Protein 3A1K (pdb70)

Nearest PDB structures (foldseek):
  3a1k-assembly1_A  TM=1.002E+00  e=0.000E+00  Rhodococcus sp. N-771
  3a1i-assembly1_A-2  TM=1.002E+00  e=0.000E+00  Rhodococcus sp. N-771
  2df4-assembly1_A  TM=9.055E-01  e=4.427E-40  Staphylococcus aureus
  2gi3-assembly1_A-2  TM=8.812E-01  e=6.168E-39  Thermotoga maritima
  4wj3-assembly2_D  TM=9.066E-01  e=7.837E-39  Pseudomonas aeruginosa PAO1

CATH classification: 1.10.20.60 (+1 more: 3.90.1300.10)

Foldseek 3Di:
DDDADDLVVVCVVCVVVPHHADPVRSVPVRVVRVVVCVVVVVVVVCCVVPPDFDADAFDKAADDCVVCVQVFARIWGWAWAPAEAPQAPFEEEEELQFADANDFGQQLALLQGPDHAHDGFLLRNLCSPRRYIYTHYTAFAHNFLFQWQARRPSGGGAQLLGRQFTLTHRNSSQLRCQLQVVGAKYKFKCQLCRQQSNCQQNFAKGKFAFWQFFACGRGQAQFLLQITMAMTGRALQVRLVSQQRRTDDDPFRLRHDPPHDADRQHPCLQPQCAAAEEEEEPVQDDDPPFDNVLQVLLVVLQVCCVVRHYHYDYDYQPLLQVLLVLLVLSSQLRRLQCVPVCVRHRDDGGGDDRVVSSVSSNVSCVVCVVSGDLSVVVSNVVNVCCVPVVVVVSNVVSVVCLVVSLVSVVVVCVVGAKYKHWSWRYHTDGDDDPVDDSVRRNCNGPVTSSNRRSCSNSRWMKMWHFSADDPSTTTTMMITGDRSVVSVSSSSRNSSCVSSDNYDRSVD

Sequence (508 aa):
ATIRPDDKAIDAAARHYGITLDKTARLEWPALIDGALGSYDVVDQLYADEATPPTTSREHAVPSASENPLSAWYVTTSIPPTSDGVLTGRRVAIKDNVTVAGVPMMNGSRTVEGFTPSRDATVVTRLLAAGATVAGKAVCEDLCFSGSSFTPASGPVRNPWDRQREAGGSSGGSAALVANGDVDFAIGGDQGGSIRIPAAFCGVVGHKPTFGLVPYTGAFPIERTIDHLGPITRTVHDAALMLSVIAGRDGNDPRQADSVEAGDYLSTLDSDVDGLRIGIVREGFGHAVSQPEVDDAVRAAAHSLTEIGCTVEEVNIPWHLHAFHIWNVIATDGGAYQMLDGNGYGMNAEGLYDPELMAHFASRRIQHADALSETVKLVALTGHHGITTLGGASYGKARNLVPLARAAYDTALRQFDVLVMPTLPYVASELPAKDVDRATFITKALGMIANTAPFDVTGHPSLSVPAGLVNGLPVGMMITGRHFDDATVLRVGRAFEKLRGAFPTPAE

Solvent-accessible surface area: 20243 Å² total; per-residue (Å²): 128,32,157,72,55,95,98,176,45,16,21,55,51,8,160,138,156,63,94,128,24,63,155,79,20,95,145,105,110,43,74,104,48,66,53,64,20,27,76,130,35,85,93,75,113,101,62,63,104,147,56,80,30,111,136,55,114,62,159,83,55,112,17,58,92,99,108,26,54,3,36,1,18,36,2,39,19,89,10,91,47,106,60,123,35,91,0,75,70,67,100,0,0,0,0,1,2,0,2,0,4,20,0,25,0,4,1,1,0,101,0,0,52,58,14,78,3,35,41,39,0,24,0,0,72,52,0,6,49,13,1,0,30,0,4,0,0,0,5,0,0,3,0,9,15,6,4,0,0,16,9,8,27,59,16,24,0,76,0,19,45,48,120,119,56,2,0,0,0,0,0,0,0,0,0,0,4,0,3,56,51,41,4,31,0,0,0,0,0,0,8,8,0,8,0,0,1,0,0,1,0,0,9,3,0,0,0,0,1,2,49,6,1,8,0,4,13,12,2,3,6,4,7,51,47,0,3,7,2,0,0,0,0,81,54,0,82,14,0,0,20,0,0,47,24,0,11,11,110,34,62,60,11,66,33,16,58,131,92,8,138,51,44,83,8,63,88,56,5,81,44,112,5,86,55,30,92,0,0,0,0,100,29,2,16,66,38,112,91,30,64,96,101,1,9,88,34,0,63,62,13,0,75,33,0,74,129,46,35,7,58,20,78,64,19,87,5,81,71,1,89,92,0,47,116,9,12,50,50,0,2,19,11,5,0,4,128,12,0,12,90,9,23,0,24,5,131,137,26,160,31,71,58,5,52,60,2,39,66,45,0,33,67,65,46,122,123,55,40,133,51,14,12,34,0,0,56,68,8,27,132,60,0,108,90,2,44,69,105,76,60,24,54,34,50,32,141,4,63,119,71,2,74,96,0,80,50,22,0,45,68,7,1,158,108,7,43,0,1,0,1,0,0,6,6,16,11,0,22,114,31,31,74,161,136,48,84,156,65,68,26,42,88,59,0,37,27,0,8,26,2,0,0,0,0,0,3,1,2,0,0,0,0,0,0,3,14,20,75,11,114,47,9,2,5,2,0,0,0,1,0,105,59,94,41,0,24,13,0,0,44,1,0,65,8,4,11,102,61,61,27,108,37,56,42,30,90,163

Radius of gyration: 22.86 Å; Cα contacts (8 Å, |Δi|>4): 1210; chains: 1; bounding box: 82×48×48 Å

Organism: NCBI:txid88735

Structure (mmCIF, N/CA/C/O backbone):
data_3A1K
#
_entry.id   3A1K
#
_cell.length_a   92.672
_cell.length_b   92.672
_cell.length_c   162.305
_cell.angle_alpha   90.00
_cell.angle_beta   90.00
_cell.angle_gamma   90.00
#
_symmetry.space_group_name_H-M   'P 41 21 2'
#
loop_
_entity.id
_entity.type
_entity.pdbx_description
1 polymer Amidase
2 water water
#
loop_
_atom_site.group_PDB
_atom_site.id
_atom_site.type_symbol
_atom_site.label_atom_id
_atom_site.label_alt_id
_atom_site.label_comp_id
_atom_site.label_asym_id
_atom_site.label_entity_id
_atom_site.label_seq_id
_atom_site.pdbx_PDB_ins_code
_atom_site.Cartn_x
_atom_site.Cartn_y
_atom_site.Cartn_z
_atom_site.occupancy
_atom_site.B_iso_or_equiv
_atom_site.auth_seq_id
_atom_site.auth_comp_id
_atom_site.auth_asym_id
_atom_site.auth_atom_id
_atom_site.pdbx_PDB_model_num
ATOM 1 N N . ALA A 1 2 ? 11.090 -12.721 -19.276 1.00 58.32 2 ALA A N 1
ATOM 2 C CA . ALA A 1 2 ? 11.445 -12.774 -17.827 1.00 57.89 2 ALA A CA 1
ATOM 3 C C . ALA A 1 2 ? 10.921 -11.536 -17.104 1.00 57.49 2 ALA A C 1
ATOM 4 O O . ALA A 1 2 ? 10.956 -10.426 -17.636 1.00 56.80 2 ALA A O 1
ATOM 6 N N . THR A 1 3 ? 10.437 -11.739 -15.884 1.00 55.78 3 THR A N 1
ATOM 7 C CA . THR A 1 3 ? 9.893 -10.656 -15.078 1.00 53.71 3 THR A CA 1
ATOM 8 C C . THR A 1 3 ? 10.928 -9.568 -14.818 1.00 52.41 3 THR A C 1
ATOM 9 O O . THR A 1 3 ? 12.083 -9.854 -14.519 1.00 51.24 3 THR A O 1
ATOM 13 N N . ILE A 1 4 ? 10.499 -8.319 -14.926 1.00 52.05 4 ILE A N 1
ATOM 14 C CA . ILE A 1 4 ? 11.372 -7.181 -14.684 1.00 53.64 4 ILE A CA 1
ATOM 15 C C . ILE A 1 4 ? 11.827 -7.172 -13.227 1.00 53.39 4 ILE A C 1
ATOM 16 O O . ILE A 1 4 ? 11.039 -7.438 -12.321 1.00 54.53 4 ILE A O 1
ATOM 21 N N . ARG A 1 5 ? 13.104 -6.883 -13.006 1.00 53.13 5 ARG A N 1
ATOM 22 C CA . ARG A 1 5 ? 13.651 -6.814 -11.654 1.00 53.49 5 ARG A CA 1
ATOM 23 C C . ARG A 1 5 ? 13.690 -5.352 -11.225 1.00 53.96 5 ARG A C 1
ATOM 24 O O . ARG A 1 5 ? 13.740 -4.453 -12.065 1.00 55.34 5 ARG A O 1
ATOM 32 N N . PRO A 1 6 ? 13.643 -5.090 -9.912 1.00 54.16 6 PRO A N 1
ATOM 33 C CA . PRO A 1 6 ? 13.685 -3.698 -9.459 1.00 55.33 6 PRO A CA 1
ATOM 34 C C . PRO A 1 6 ? 15.136 -3.213 -9.430 1.00 58.06 6 PRO A C 1
ATOM 35 O O . PRO A 1 6 ? 16.056 -4.013 -9.262 1.00 56.30 6 PRO A O 1
ATOM 39 N N . ASP A 1 7 ? 15.342 -1.910 -9.596 1.00 61.36 7 ASP A N 1
ATOM 40 C CA . ASP A 1 7 ? 16.695 -1.370 -9.554 1.00 64.74 7 ASP A CA 1
ATOM 41 C C . ASP A 1 7 ? 17.022 -1.007 -8.107 1.00 65.68 7 ASP A C 1
ATOM 42 O O . ASP A 1 7 ? 16.154 -1.076 -7.236 1.00 66.51 7 ASP A O 1
ATOM 47 N N . ASP A 1 8 ? 18.265 -0.621 -7.846 1.00 66.95 8 ASP A N 1
ATOM 48 C CA . ASP A 1 8 ? 18.684 -0.293 -6.486 1.00 68.02 8 ASP A CA 1
ATOM 49 C C . ASP A 1 8 ? 17.872 0.779 -5.759 1.00 66.92 8 ASP A C 1
ATOM 50 O O . ASP A 1 8 ? 17.668 0.675 -4.551 1.00 66.17 8 ASP A O 1
ATOM 55 N N . LYS A 1 9 ? 17.415 1.805 -6.471 1.00 66.12 9 LYS A N 1
ATOM 56 C CA . LYS A 1 9 ? 16.624 2.848 -5.823 1.00 65.98 9 LYS A CA 1
ATOM 57 C C . LYS A 1 9 ? 15.237 2.331 -5.461 1.00 64.53 9 LYS A C 1
ATOM 58 O O . LYS A 1 9 ? 14.660 2.733 -4.449 1.00 64.68 9 LYS A O 1
ATOM 64 N N . ALA A 1 10 ? 14.709 1.438 -6.292 1.00 62.30 10 ALA A N 1
ATOM 65 C CA . ALA A 1 10 ? 13.392 0.860 -6.054 1.00 60.00 10 ALA A CA 1
ATOM 66 C C . ALA A 1 10 ? 13.482 -0.006 -4.806 1.00 58.68 10 ALA A C 1
ATOM 67 O O . ALA A 1 10 ? 12.594 0.023 -3.956 1.00 58.83 10 ALA A O 1
ATOM 69 N N . ILE A 1 11 ? 14.562 -0.775 -4.700 1.00 57.03 11 ILE A N 1
ATOM 70 C CA . ILE A 1 11 ? 14.770 -1.632 -3.540 1.00 56.94 11 ILE A CA 1
ATOM 71 C C . ILE A 1 11 ? 14.848 -0.774 -2.282 1.00 57.75 11 ILE A C 1
ATOM 72 O O . ILE A 1 11 ? 14.217 -1.079 -1.267 1.00 57.76 11 ILE A O 1
ATOM 77 N N . ASP A 1 12 ? 15.625 0.303 -2.355 1.00 57.30 12 ASP A N 1
ATOM 78 C CA . ASP A 1 12 ? 15.780 1.205 -1.221 1.00 57.84 12 ASP A CA 1
ATOM 79 C C . ASP A 1 12 ? 14.444 1.837 -0.856 1.00 56.22 12 ASP A C 1
ATOM 80 O O . ASP A 1 12 ? 14.102 1.956 0.318 1.00 55.64 12 ASP A O 1
ATOM 85 N N . ALA A 1 13 ? 13.699 2.256 -1.873 1.00 54.99 13 ALA A N 1
ATOM 86 C CA . ALA A 1 13 ? 12.394 2.865 -1.657 1.00 53.96 13 ALA A CA 1
ATOM 87 C C . ALA A 1 13 ? 11.477 1.865 -0.951 1.00 52.25 13 ALA A C 1
ATOM 88 O O . ALA A 1 13 ? 10.773 2.220 -0.010 1.00 51.23 13 ALA A O 1
ATOM 90 N N . ALA A 1 14 ? 11.495 0.614 -1.400 1.00 51.00 14 ALA A N 1
ATOM 91 C CA . ALA A 1 14 ? 10.659 -0.413 -0.788 1.00 52.09 14 ALA A CA 1
ATOM 92 C C . ALA A 1 14 ? 10.995 -0.529 0.695 1.00 52.49 14 ALA A C 1
ATOM 93 O O . ALA A 1 14 ? 10.098 -0.595 1.539 1.00 52.22 14 ALA A O 1
ATOM 95 N N . ALA A 1 15 ? 12.288 -0.538 1.008 1.00 52.35 15 ALA A N 1
ATOM 96 C CA . ALA A 1 15 ? 12.735 -0.639 2.392 1.00 51.85 15 ALA A CA 1
ATOM 97 C C . ALA A 1 15 ? 12.225 0.530 3.232 1.00 53.05 15 ALA A C 1
ATOM 98 O O . ALA A 1 15 ? 11.790 0.342 4.370 1.00 53.19 15 ALA A O 1
ATOM 100 N N . ARG A 1 16 ? 12.274 1.736 2.674 1.00 54.00 16 ARG A N 1
ATOM 101 C CA . ARG A 1 16 ? 11.807 2.918 3.393 1.00 54.93 16 ARG A CA 1
ATOM 102 C C . ARG A 1 16 ? 10.320 2.795 3.701 1.00 53.55 16 ARG A C 1
ATOM 103 O O . ARG A 1 16 ? 9.864 3.161 4.783 1.00 53.29 16 ARG A O 1
ATOM 111 N N . HIS A 1 17 ? 9.567 2.294 2.728 1.00 53.42 17 HIS A N 1
ATOM 112 C CA . HIS A 1 17 ? 8.127 2.115 2.879 1.00 52.63 17 HIS A CA 1
ATOM 113 C C . HIS A 1 17 ? 7.827 1.302 4.136 1.00 52.03 17 HIS A C 1
ATOM 114 O O . HIS A 1 17 ? 6.894 1.613 4.870 1.00 49.41 17 HIS A O 1
ATOM 121 N N . TYR A 1 18 ? 8.637 0.276 4.385 1.00 52.13 18 TYR A N 1
ATOM 122 C CA . TYR A 1 18 ? 8.448 -0.593 5.545 1.00 54.29 18 TYR A CA 1
ATOM 123 C C . TYR A 1 18 ? 9.240 -0.174 6.776 1.00 56.47 18 TYR A C 1
ATOM 124 O O . TYR A 1 18 ? 9.198 -0.852 7.805 1.00 57.04 18 TYR A O 1
ATOM 133 N N . GLY A 1 19 ? 9.951 0.944 6.675 1.00 57.24 19 GLY A N 1
ATOM 134 C CA . GLY A 1 19 ? 10.738 1.412 7.801 1.00 58.35 19 GLY A CA 1
ATOM 135 C C . GLY A 1 19 ? 11.988 0.577 8.000 1.00 59.50 19 GLY A C 1
ATOM 136 O O . GLY A 1 19 ? 12.596 0.596 9.069 1.00 59.92 19 GLY A O 1
ATOM 137 N N . ILE A 1 20 ? 12.366 -0.166 6.965 1.00 60.36 20 ILE A N 1
ATOM 138 C CA . ILE A 1 20 ? 13.555 -1.008 7.010 1.00 61.90 20 ILE A CA 1
ATOM 139 C C . ILE A 1 20 ? 14.753 -0.203 6.512 1.00 63.82 20 ILE A C 1
ATOM 140 O O . ILE A 1 20 ? 14.712 0.376 5.429 1.00 65.33 20 ILE A O 1
ATOM 145 N N . THR A 1 21 ? 15.814 -0.157 7.310 1.00 65.92 21 THR A N 1
ATOM 146 C CA . THR A 1 21 ? 17.017 0.581 6.936 1.00 68.63 21 THR A CA 1
ATOM 147 C C . THR A 1 21 ? 18.051 -0.399 6.393 1.00 69.54 21 THR A C 1
ATOM 148 O O . THR A 1 21 ? 18.398 -1.376 7.057 1.00 69.28 21 THR A O 1
ATOM 152 N N . LEU A 1 22 ? 18.542 -0.134 5.186 1.00 69.81 22 LEU A N 1
ATOM 153 C CA . LEU A 1 22 ? 19.511 -1.017 4.554 1.00 71.29 22 LEU A CA 1
ATOM 154 C C . LEU A 1 22 ? 20.976 -0.658 4.777 1.00 73.00 22 LEU A C 1
ATOM 155 O O . LEU A 1 22 ? 21.400 0.475 4.551 1.00 72.59 22 LEU A O 1
ATOM 160 N N . ASP A 1 23 ? 21.739 -1.651 5.220 1.00 75.16 23 ASP A N 1
ATOM 161 C CA . ASP A 1 23 ? 23.166 -1.509 5.468 1.00 76.69 23 ASP A CA 1
ATOM 162 C C . ASP A 1 23 ? 23.843 -1.543 4.100 1.00 76.35 23 ASP A C 1
ATOM 163 O O . ASP A 1 23 ? 23.268 -2.051 3.135 1.00 75.55 23 ASP A O 1
ATOM 168 N N . LYS A 1 24 ? 25.051 -0.995 4.011 1.00 75.65 24 LYS A N 1
ATOM 169 C CA . LYS A 1 24 ? 25.790 -0.990 2.753 1.00 74.32 24 LYS A CA 1
ATOM 170 C C . LYS A 1 24 ? 25.975 -2.425 2.266 1.00 72.74 24 LYS A C 1
ATOM 171 O O . LYS A 1 24 ? 26.048 -2.682 1.065 1.00 72.81 24 LYS A O 1
ATOM 177 N N . THR A 1 25 ? 26.051 -3.359 3.208 1.00 70.79 25 THR A N 1
ATOM 178 C CA . THR A 1 25 ? 26.215 -4.765 2.865 1.00 69.78 25 THR A CA 1
ATOM 179 C C . THR A 1 25 ? 24.881 -5.335 2.374 1.00 68.43 25 THR A C 1
ATOM 180 O O . THR A 1 25 ? 24.843 -6.176 1.473 1.00 67.56 25 THR A O 1
ATOM 184 N N . ALA A 1 26 ? 23.790 -4.861 2.970 1.00 66.65 26 ALA A N 1
ATOM 185 C CA . ALA A 1 26 ? 22.453 -5.310 2.605 1.00 64.46 26 ALA A CA 1
ATOM 186 C C . ALA A 1 26 ? 22.090 -4.811 1.214 1.00 63.22 26 ALA A C 1
ATOM 187 O O . ALA A 1 26 ? 21.535 -5.558 0.406 1.00 61.36 26 ALA A O 1
ATOM 189 N N . ARG A 1 27 ? 22.405 -3.544 0.945 1.00 61.97 27 ARG A N 1
ATOM 190 C CA . ARG A 1 27 ? 22.119 -2.930 -0.349 1.00 61.47 27 ARG A CA 1
ATOM 191 C C . ARG A 1 27 ? 22.780 -3.720 -1.466 1.00 61.55 27 ARG A C 1
ATOM 192 O O . ARG A 1 27 ? 22.389 -3.625 -2.631 1.00 60.23 27 ARG A O 1
ATOM 200 N N . LEU A 1 28 ? 23.783 -4.505 -1.093 1.00 62.33 28 LEU A N 1
ATOM 201 C CA . LEU A 1 28 ? 24.531 -5.310 -2.043 1.00 62.41 28 LEU A CA 1
ATOM 202 C C . LEU A 1 28 ? 24.009 -6.738 -2.187 1.00 62.06 28 LEU A C 1
ATOM 203 O O . LEU A 1 28 ? 24.085 -7.317 -3.269 1.00 63.42 28 LEU A O 1
ATOM 208 N N . GLU A 1 29 ? 23.479 -7.307 -1.108 1.00 61.22 29 GLU A N 1
ATOM 209 C CA . GLU A 1 29 ? 22.978 -8.678 -1.154 1.00 61.52 29 GLU A CA 1
ATOM 210 C C . GLU A 1 29 ? 21.530 -8.820 -1.638 1.00 60.13 29 GLU A C 1
ATOM 211 O O . GLU A 1 29 ? 21.222 -9.737 -2.396 1.00 59.23 29 GLU A O 1
ATOM 217 N N . TRP A 1 30 ? 20.649 -7.919 -1.206 1.00 58.75 30 TRP A N 1
ATOM 218 C CA . TRP A 1 30 ? 19.241 -7.978 -1.596 1.00 57.17 30 TRP A CA 1
ATOM 219 C C . TRP A 1 30 ? 18.973 -8.148 -3.089 1.00 58.32 30 TRP A C 1
ATOM 220 O O . TRP A 1 30 ? 18.128 -8.955 -3.481 1.00 59.77 30 TRP A O 1
ATOM 231 N N . PRO A 1 31 ? 19.683 -7.396 -3.944 1.00 57.78 31 PRO A N 1
ATOM 232 C CA . PRO A 1 31 ? 19.460 -7.520 -5.387 1.00 56.90 31 PRO A CA 1
ATOM 233 C C . PRO A 1 31 ? 19.421 -8.962 -5.902 1.00 56.33 31 PRO A C 1
ATOM 234 O O . PRO A 1 31 ? 18.460 -9.364 -6.564 1.00 55.85 31 PRO A O 1
ATOM 238 N N . ALA A 1 32 ? 20.457 -9.738 -5.599 1.00 53.53 32 ALA A N 1
ATOM 239 C CA . ALA A 1 32 ? 20.518 -11.125 -6.051 1.00 53.08 32 ALA A CA 1
ATOM 240 C C . ALA A 1 32 ? 19.464 -11.999 -5.377 1.00 52.23 32 ALA A C 1
ATOM 241 O O . ALA A 1 32 ? 18.974 -12.956 -5.968 1.00 52.23 32 ALA A O 1
ATOM 243 N N . LEU A 1 33 ? 19.134 -11.676 -4.132 1.00 51.24 33 LEU A N 1
ATOM 244 C CA . LEU A 1 33 ? 18.139 -12.440 -3.387 1.00 51.63 33 LEU A CA 1
ATOM 245 C C . LEU A 1 33 ? 16.743 -12.219 -3.964 1.00 50.63 33 LEU A C 1
ATOM 246 O O . LEU A 1 33 ? 15.953 -13.156 -4.074 1.00 50.56 33 LEU A O 1
ATOM 251 N N . ILE A 1 34 ? 16.458 -10.976 -4.339 1.00 51.01 34 ILE A N 1
ATOM 252 C CA . ILE A 1 34 ? 15.178 -10.619 -4.924 1.00 50.43 34 ILE A CA 1
ATOM 253 C C . ILE A 1 34 ? 15.099 -11.209 -6.330 1.00 53.51 34 ILE A C 1
ATOM 254 O O . ILE A 1 34 ? 14.036 -11.659 -6.765 1.00 54.64 34 ILE A O 1
ATOM 259 N N . ASP A 1 35 ? 16.227 -11.218 -7.034 1.00 53.71 35 ASP A N 1
ATOM 260 C CA . ASP A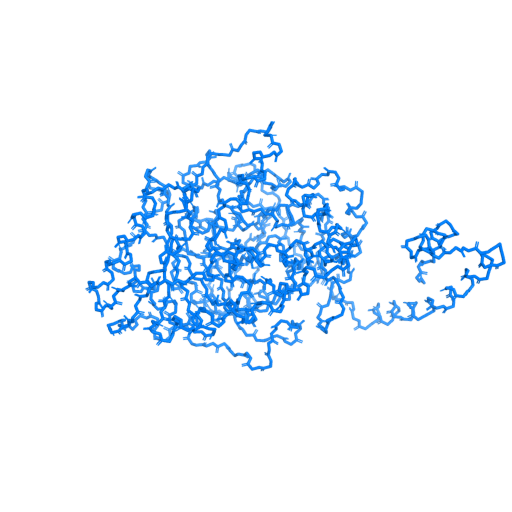 1 35 ? 16.262 -11.765 -8.383 1.00 55.08 35 ASP A CA 1
ATOM 261 C C . ASP A 1 35 ? 15.928 -13.253 -8.319 1.00 54.61 35 ASP A C 1
ATOM 262 O O . ASP A 1 35 ? 15.194 -13.775 -9.163 1.00 55.09 35 ASP A O 1
ATOM 267 N N . GLY A 1 36 ? 16.472 -13.932 -7.315 1.00 53.29 36 GLY A N 1
ATOM 268 C CA . GLY A 1 36 ? 16.197 -15.348 -7.156 1.00 52.09 36 GLY A CA 1
ATOM 269 C C . GLY A 1 36 ? 14.723 -15.570 -6.846 1.00 51.74 36 GLY A C 1
ATOM 270 O O . GLY A 1 36 ? 14.101 -16.494 -7.373 1.00 50.21 36 GLY A O 1
ATOM 271 N N . ALA A 1 37 ? 14.161 -14.712 -5.997 1.00 50.50 37 ALA A N 1
ATOM 272 C CA . ALA A 1 37 ? 12.751 -14.816 -5.619 1.00 50.77 37 ALA A CA 1
ATOM 273 C C . ALA A 1 37 ? 11.846 -14.623 -6.823 1.00 50.32 37 ALA A C 1
ATOM 274 O O . ALA A 1 37 ? 10.798 -15.258 -6.930 1.00 50.94 37 ALA A O 1
ATOM 276 N N . LEU A 1 38 ? 12.251 -13.746 -7.733 1.00 47.76 38 LEU A N 1
ATOM 277 C CA . LEU A 1 38 ? 11.452 -13.489 -8.918 1.00 46.84 38 LEU A CA 1
ATOM 278 C C . LEU A 1 38 ? 11.527 -14.633 -9.929 1.00 46.40 38 LEU A C 1
ATOM 279 O O . LEU A 1 38 ? 10.870 -14.597 -10.971 1.00 46.23 38 LEU A O 1
ATOM 284 N N . GLY A 1 39 ? 12.327 -15.650 -9.620 1.00 45.83 39 GLY A N 1
ATOM 285 C CA . GLY A 1 39 ? 12.411 -16.799 -10.506 1.00 43.67 39 GLY A CA 1
ATOM 286 C C . GLY A 1 39 ? 11.028 -17.438 -10.610 1.00 44.32 39 GLY A C 1
ATOM 287 O O . GLY A 1 39 ? 10.655 -17.971 -11.662 1.00 44.73 39 GLY A O 1
ATOM 288 N N . SER A 1 40 ? 10.263 -17.378 -9.516 1.00 42.15 40 SER A N 1
ATOM 289 C CA . SER A 1 40 ? 8.905 -17.935 -9.477 1.00 40.49 40 SER A CA 1
ATOM 290 C C . SER A 1 40 ? 7.938 -17.112 -10.318 1.00 38.66 40 SER A C 1
ATOM 291 O O . SER A 1 40 ? 7.006 -17.654 -10.910 1.00 38.69 40 SER A O 1
ATOM 294 N N . TYR A 1 41 ? 8.154 -15.799 -10.358 1.00 38.07 41 TYR A N 1
ATOM 295 C CA . TYR A 1 41 ? 7.315 -14.911 -11.152 1.00 37.47 41 TYR A CA 1
ATOM 296 C C . TYR A 1 41 ? 7.560 -15.192 -12.628 1.00 39.25 41 TYR A C 1
ATOM 297 O O . TYR A 1 41 ? 6.641 -15.117 -13.451 1.00 35.12 41 TYR A O 1
ATOM 306 N N . ASP A 1 42 ? 8.811 -15.501 -12.963 1.00 41.36 42 ASP A N 1
ATOM 307 C CA . ASP A 1 42 ? 9.159 -15.806 -14.344 1.00 43.28 42 ASP A CA 1
ATOM 308 C C . ASP A 1 42 ? 8.378 -17.037 -14.765 1.00 42.72 42 ASP A C 1
ATOM 309 O O . ASP A 1 42 ? 7.806 -17.072 -15.854 1.00 43.80 42 ASP A O 1
ATOM 314 N N . VAL A 1 43 ? 8.357 -18.052 -13.901 1.00 41.25 43 VAL A N 1
ATOM 315 C CA . VAL A 1 43 ? 7.637 -19.281 -14.220 1.00 40.41 43 VAL A CA 1
ATOM 316 C C . VAL A 1 43 ? 6.142 -18.990 -14.395 1.00 40.18 43 VAL A C 1
ATOM 317 O O . VAL A 1 43 ? 5.524 -19.436 -15.365 1.00 38.60 43 VAL A O 1
ATOM 321 N N . VAL A 1 44 ? 5.563 -18.229 -13.474 1.00 38.81 44 VAL A N 1
ATOM 322 C CA . VAL A 1 44 ? 4.143 -17.905 -13.581 1.00 40.79 44 VAL A CA 1
ATOM 323 C C . VAL A 1 44 ? 3.889 -17.167 -14.893 1.00 41.22 44 VAL A C 1
ATOM 324 O O . VAL A 1 44 ? 2.888 -17.414 -15.568 1.00 39.17 44 VAL A O 1
ATOM 328 N N . ASP A 1 45 ? 4.801 -16.269 -15.260 1.00 41.95 45 ASP A N 1
ATOM 329 C CA . ASP A 1 45 ? 4.673 -15.526 -16.516 1.00 44.11 45 ASP A CA 1
ATOM 330 C C . ASP A 1 45 ? 4.610 -16.484 -17.702 1.00 43.41 45 ASP A C 1
ATOM 331 O O . ASP A 1 45 ? 3.774 -16.329 -18.592 1.00 42.64 45 ASP A O 1
ATOM 336 N N . GLN A 1 46 ? 5.500 -17.472 -17.713 1.00 42.45 46 GLN A N 1
ATOM 337 C CA . GLN A 1 46 ? 5.541 -18.447 -18.798 1.00 44.18 46 GLN A CA 1
ATOM 338 C C . GLN A 1 46 ? 4.299 -19.341 -18.793 1.00 44.38 46 GLN A C 1
ATOM 339 O O . GLN A 1 46 ? 3.679 -19.563 -19.836 1.00 46.21 46 GLN A O 1
ATOM 345 N N . LEU A 1 47 ? 3.941 -19.860 -17.622 1.00 41.70 47 LEU A N 1
ATOM 346 C CA . LEU A 1 47 ? 2.764 -20.713 -17.505 1.00 42.01 47 LEU A CA 1
ATOM 347 C C . LEU A 1 47 ? 1.532 -19.967 -17.990 1.00 41.83 47 LEU A C 1
ATOM 348 O O . LEU A 1 47 ? 0.703 -20.519 -18.711 1.00 41.80 47 LEU A O 1
ATOM 353 N N . TYR A 1 48 ? 1.420 -18.705 -17.589 1.00 42.63 48 TYR A N 1
ATOM 354 C CA . TYR A 1 48 ? 0.286 -17.882 -17.974 1.00 42.79 48 TYR A CA 1
ATOM 355 C C . TYR A 1 48 ? 0.244 -17.682 -19.483 1.00 44.83 48 TYR A C 1
ATOM 356 O O . TYR A 1 48 ? -0.812 -17.823 -20.110 1.00 43.98 48 TYR A O 1
ATOM 365 N N . ALA A 1 49 ? 1.393 -17.361 -20.067 1.00 45.46 49 ALA A N 1
ATOM 366 C CA . ALA A 1 49 ? 1.463 -17.150 -21.505 1.00 48.27 49 ALA A CA 1
ATOM 367 C C . ALA A 1 49 ? 1.022 -18.404 -22.247 1.00 49.95 49 ALA A C 1
ATOM 368 O O . ALA A 1 49 ? 0.343 -18.322 -23.267 1.00 51.51 49 ALA A O 1
ATOM 370 N N . ASP A 1 50 ? 1.386 -19.567 -21.720 1.00 52.06 50 ASP A N 1
ATOM 371 C CA . ASP A 1 50 ? 1.036 -20.821 -22.371 1.00 55.37 50 ASP A CA 1
ATOM 372 C C . ASP A 1 50 ? -0.316 -21.438 -22.020 1.00 56.62 50 ASP A C 1
ATOM 373 O O . ASP A 1 50 ? -0.956 -22.034 -22.878 1.00 57.39 50 ASP A O 1
ATOM 378 N N . GLU A 1 51 ? -0.757 -21.286 -20.775 1.00 58.21 51 GLU A N 1
ATOM 379 C CA . GLU A 1 51 ? -1.994 -21.929 -20.334 1.00 59.15 51 GLU A CA 1
ATOM 380 C C . GLU A 1 51 ? -3.226 -21.095 -20.021 1.00 59.21 51 GLU A C 1
ATOM 381 O O . GLU A 1 51 ? -4.330 -21.634 -20.003 1.00 59.63 51 GLU A O 1
ATOM 387 N N . ALA A 1 52 ? -3.063 -19.803 -19.755 1.00 59.10 52 ALA A N 1
ATOM 388 C CA . ALA A 1 52 ? -4.224 -18.987 -19.412 1.00 59.04 52 ALA A CA 1
ATOM 389 C C . ALA A 1 52 ? -4.315 -17.625 -20.091 1.00 59.72 52 ALA A C 1
ATOM 390 O O . ALA A 1 52 ? -4.757 -16.653 -19.485 1.00 58.94 52 ALA A O 1
ATOM 392 N N . THR A 1 53 ? -3.894 -17.546 -21.347 1.00 61.33 53 THR A N 1
ATOM 393 C CA . THR A 1 53 ? -3.982 -16.288 -22.070 1.00 63.46 53 THR A CA 1
ATOM 394 C C . THR A 1 53 ? -5.245 -16.348 -22.924 1.00 64.79 53 THR A C 1
ATOM 395 O O . THR A 1 53 ? -5.353 -17.165 -23.835 1.00 64.94 53 THR A O 1
ATOM 399 N N . PRO A 1 54 ? -6.227 -15.488 -22.627 1.00 66.46 54 PRO A N 1
ATOM 400 C CA . PRO A 1 54 ? -7.474 -15.482 -23.398 1.00 68.19 54 PRO A CA 1
ATOM 401 C C . PRO A 1 54 ? -7.256 -15.311 -24.901 1.00 69.86 54 PRO A C 1
ATOM 402 O O . PRO A 1 54 ? -6.352 -14.597 -25.334 1.00 69.81 54 PRO A O 1
ATOM 406 N N . PRO A 1 55 ? -8.078 -15.984 -25.719 1.00 71.58 55 PRO A N 1
ATOM 407 C CA . PRO A 1 55 ? -7.940 -15.876 -27.172 1.00 72.41 55 PRO A CA 1
ATOM 408 C C . PRO A 1 55 ? -8.245 -14.464 -27.665 1.00 73.37 55 PRO A C 1
ATOM 409 O O . PRO A 1 55 ? -8.922 -13.690 -26.984 1.00 72.97 55 PRO A O 1
ATOM 413 N N . THR A 1 56 ? -7.735 -14.133 -28.847 1.00 74.03 56 THR A N 1
ATOM 414 C CA . THR A 1 56 ? -7.950 -12.817 -29.435 1.00 74.01 56 THR A CA 1
ATOM 415 C C . THR A 1 56 ? -9.409 -12.655 -29.861 1.00 73.24 56 THR A C 1
ATOM 416 O O . THR A 1 56 ? -10.120 -13.640 -30.065 1.00 73.22 56 THR A O 1
ATOM 420 N N . THR A 1 57 ? -9.849 -11.409 -29.988 1.00 72.48 57 THR A N 1
ATOM 421 C CA . THR A 1 57 ? -11.220 -11.116 -30.392 1.00 72.98 57 THR A CA 1
ATOM 422 C C . THR A 1 57 ? -11.248 -9.904 -31.318 1.00 72.34 57 THR A C 1
ATOM 423 O O . THR A 1 57 ? -10.577 -8.905 -31.060 1.00 72.61 57 THR A O 1
ATOM 427 N N . SER A 1 58 ? -12.014 -9.999 -32.401 1.00 70.83 58 SER A N 1
ATOM 428 C CA . SER A 1 58 ? -12.114 -8.888 -33.341 1.00 69.34 58 SER A CA 1
ATOM 429 C C . SER A 1 58 ? -13.554 -8.411 -33.494 1.00 67.18 58 SER A C 1
ATOM 430 O O . SER A 1 58 ? -14.360 -9.024 -34.197 1.00 67.39 58 SER A O 1
ATOM 433 N N . ARG A 1 59 ? -13.872 -7.312 -32.823 1.00 63.73 59 ARG A N 1
ATOM 434 C CA . ARG A 1 59 ? -15.201 -6.733 -32.894 1.00 60.78 59 ARG A CA 1
ATOM 435 C C . ARG A 1 59 ? -15.077 -5.296 -33.356 1.00 60.21 59 ARG A C 1
ATOM 436 O O . ARG A 1 59 ? -14.050 -4.654 -33.149 1.00 60.12 59 ARG A O 1
ATOM 444 N N . GLU A 1 60 ? -16.125 -4.791 -33.987 1.00 59.57 60 GLU A N 1
ATOM 445 C CA . GLU A 1 60 ? -16.103 -3.429 -34.477 1.00 60.48 60 GLU A CA 1
ATOM 446 C C . GLU A 1 60 ? -16.718 -2.473 -33.472 1.00 59.46 60 GLU A C 1
ATOM 447 O O . GLU A 1 60 ? -17.633 -2.836 -32.732 1.00 59.00 60 GLU A O 1
ATOM 453 N N . HIS A 1 61 ? -16.196 -1.252 -33.441 1.00 57.48 61 HIS A N 1
ATOM 454 C CA . HIS A 1 61 ? -16.710 -0.223 -32.551 1.00 56.75 61 HIS A CA 1
ATOM 455 C C . HIS A 1 61 ? -16.488 1.124 -33.218 1.00 56.91 61 HIS A C 1
ATOM 456 O O . HIS A 1 61 ? -15.641 1.259 -34.100 1.00 55.74 61 HIS A O 1
ATOM 463 N N . ALA A 1 62 ? -17.235 2.128 -32.785 1.00 57.76 62 ALA A N 1
ATOM 464 C CA . ALA A 1 62 ? -17.093 3.453 -33.363 1.00 59.05 62 ALA A CA 1
ATOM 465 C C . ALA A 1 62 ? -17.362 4.522 -32.321 1.00 60.21 62 ALA A C 1
ATOM 466 O O . ALA A 1 62 ? -18.159 4.317 -31.404 1.00 59.50 62 ALA A O 1
ATOM 468 N N . VAL A 1 63 ? -16.684 5.657 -32.457 1.00 60.70 63 VAL A N 1
ATOM 469 C CA . VAL A 1 63 ? -16.881 6.771 -31.539 1.00 62.72 63 VAL A CA 1
ATOM 470 C C . VAL A 1 63 ? -17.956 7.640 -32.181 1.00 64.76 63 VAL A C 1
ATOM 471 O O . VAL A 1 63 ? -17.750 8.195 -33.259 1.00 66.10 63 VAL A O 1
ATOM 475 N N . PRO A 1 64 ? -19.120 7.769 -31.530 1.00 66.55 64 PRO A N 1
ATOM 476 C CA . PRO A 1 64 ? -20.218 8.574 -32.072 1.00 67.25 64 PRO A CA 1
ATOM 477 C C . PRO A 1 64 ? -19.869 10.045 -32.261 1.00 68.38 64 PRO A C 1
ATOM 478 O O . PRO A 1 64 ? -19.099 10.613 -31.485 1.00 68.71 64 PRO A O 1
ATOM 482 N N . SER A 1 65 ? -20.439 10.653 -33.298 1.00 69.37 65 SER A N 1
ATOM 483 C CA . SER A 1 65 ? -20.224 12.072 -33.560 1.00 70.28 65 SER A CA 1
ATOM 484 C C . SER A 1 65 ? -21.147 12.789 -32.586 1.00 70.25 65 SER A C 1
ATOM 485 O O . SER A 1 65 ? -22.036 12.165 -32.009 1.00 70.47 65 SER A O 1
ATOM 488 N N . ALA A 1 66 ? -20.946 14.090 -32.405 1.00 70.31 66 ALA A N 1
ATOM 489 C CA . ALA A 1 66 ? -21.776 14.864 -31.486 1.00 70.47 66 ALA A CA 1
ATOM 490 C C . ALA A 1 66 ? -23.270 14.639 -31.725 1.00 70.99 66 ALA A C 1
ATOM 491 O O . ALA A 1 66 ? -24.053 14.559 -30.778 1.00 70.77 66 ALA A O 1
ATOM 493 N N . SER A 1 67 ? -23.654 14.532 -32.993 1.00 71.37 67 SER A N 1
ATOM 494 C CA . SER A 1 67 ? -2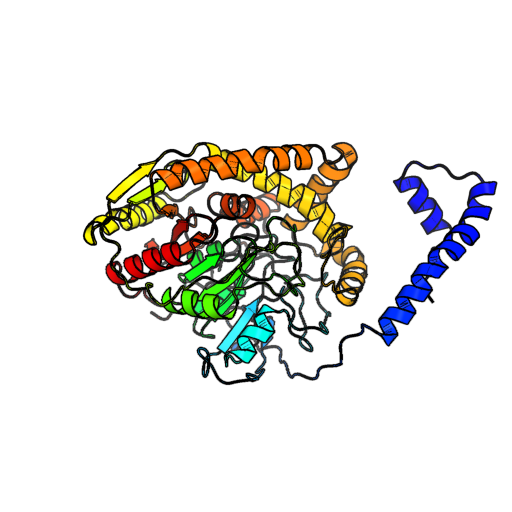5.050 14.330 -33.375 1.00 71.83 67 SER A CA 1
ATOM 495 C C . SER A 1 67 ? -25.637 13.047 -32.804 1.00 71.41 67 SER A C 1
ATOM 496 O O . SER A 1 67 ? -26.666 13.063 -32.125 1.00 71.53 67 SER A O 1
ATOM 499 N N . GLU A 1 68 ? -24.975 11.932 -33.091 1.00 70.43 68 GLU A N 1
ATOM 500 C CA . GLU A 1 68 ? -25.422 10.622 -32.634 1.00 69.32 68 GLU A CA 1
ATOM 501 C C . GLU A 1 68 ? -25.178 10.357 -31.148 1.00 67.03 68 GLU A C 1
ATOM 502 O O . GLU A 1 68 ? -25.509 9.289 -30.641 1.00 66.96 68 GLU A O 1
ATOM 508 N N . ASN A 1 69 ? -24.613 11.336 -30.449 1.00 63.89 69 ASN A N 1
ATOM 509 C CA . ASN A 1 69 ? -24.340 11.196 -29.022 1.00 61.61 69 ASN A CA 1
ATOM 510 C C . ASN A 1 69 ? -24.693 12.506 -28.314 1.00 61.01 69 ASN A C 1
ATOM 511 O O . ASN A 1 69 ? -23.851 13.118 -27.657 1.00 61.09 69 ASN A O 1
ATOM 516 N N . PRO A 1 70 ? -25.962 12.939 -28.428 1.00 60.27 70 PRO A N 1
ATOM 517 C CA . PRO A 1 70 ? -26.479 14.174 -27.830 1.00 59.72 70 PRO A CA 1
ATOM 518 C C . PRO A 1 70 ? -26.334 14.335 -26.320 1.00 59.09 70 PRO A C 1
ATOM 519 O O . PRO A 1 70 ? -26.086 15.440 -25.832 1.00 59.42 70 PRO A O 1
ATOM 523 N N . LEU A 1 71 ? -26.484 13.245 -25.577 1.00 56.99 71 LEU A N 1
ATOM 524 C CA . LEU A 1 71 ? -26.379 13.321 -24.124 1.00 55.86 71 LEU A CA 1
ATOM 525 C C . LEU A 1 71 ? -24.980 12.985 -23.613 1.00 55.36 71 LEU A C 1
ATOM 526 O O . LEU A 1 71 ? -24.737 12.996 -22.406 1.00 55.67 71 LEU A O 1
ATOM 531 N N . SER A 1 72 ? -24.058 12.709 -24.533 1.00 54.48 72 SER A N 1
ATOM 532 C CA . SER A 1 72 ? -22.694 12.345 -24.163 1.00 52.57 72 SER A CA 1
ATOM 533 C C . SER A 1 72 ? -22.758 11.089 -23.297 1.00 51.14 72 SER A C 1
ATOM 534 O O . SER A 1 72 ? -21.891 10.856 -22.456 1.00 50.18 72 SER A O 1
ATOM 537 N N . ALA A 1 73 ? -23.794 10.285 -23.522 1.00 49.31 73 ALA A N 1
ATOM 538 C CA . ALA A 1 73 ? -24.010 9.052 -22.770 1.00 48.27 73 ALA A CA 1
ATOM 539 C C . ALA A 1 73 ? -23.227 7.847 -23.297 1.00 47.52 73 ALA A C 1
ATOM 540 O O . ALA A 1 73 ? -22.956 6.913 -22.546 1.00 46.72 73 ALA A O 1
ATOM 542 N N . TRP A 1 74 ? -22.880 7.861 -24.583 1.00 47.55 74 TRP A N 1
ATOM 543 C CA . TRP A 1 74 ? -22.128 6.762 -25.194 1.00 48.14 74 TRP A CA 1
ATOM 544 C C . TRP A 1 74 ? -20.627 7.009 -25.144 1.00 49.91 74 TRP A C 1
ATOM 545 O O . TRP A 1 74 ? -20.173 8.136 -25.341 1.00 51.75 74 TRP A O 1
ATOM 556 N N . TYR A 1 75 ? -19.857 5.957 -24.892 1.00 49.59 75 TYR A N 1
ATOM 557 C CA . TYR A 1 75 ? -18.409 6.078 -24.931 1.00 50.02 75 TYR A CA 1
ATOM 558 C C . TYR A 1 75 ? -18.096 5.641 -26.360 1.00 49.78 75 TYR A C 1
ATOM 559 O O . TYR A 1 75 ? -17.521 6.391 -27.145 1.00 50.45 75 TYR A O 1
ATOM 568 N N . VAL A 1 76 ? -18.499 4.417 -26.689 1.00 48.21 76 VAL A N 1
ATOM 569 C CA . VAL A 1 76 ? -18.319 3.867 -28.028 1.00 48.28 76 VAL A CA 1
ATOM 570 C C . VAL A 1 76 ? -19.536 3.018 -28.359 1.00 48.01 76 VAL A C 1
ATOM 571 O O . VAL A 1 76 ? -20.140 2.417 -27.475 1.00 47.23 76 VAL A O 1
ATOM 575 N N . THR A 1 77 ? -19.901 2.978 -29.632 1.00 48.14 77 THR A N 1
ATOM 576 C CA . THR A 1 77 ? -21.047 2.196 -30.059 1.00 49.40 77 THR A CA 1
ATOM 577 C C . THR A 1 77 ? -20.571 0.963 -30.805 1.00 50.03 77 THR A C 1
ATOM 578 O O . THR A 1 77 ? -19.509 0.970 -31.433 1.00 49.30 77 THR A O 1
ATOM 582 N N . THR A 1 78 ? -21.359 -0.101 -30.721 1.00 50.01 78 THR A N 1
ATOM 583 C CA . THR A 1 78 ? -21.027 -1.359 -31.376 1.00 50.86 78 THR A CA 1
ATOM 584 C C . THR A 1 78 ? -22.323 -2.035 -31.812 1.00 52.40 78 THR A C 1
ATOM 585 O O . THR A 1 78 ? -23.421 -1.493 -31.644 1.00 52.21 78 THR A O 1
ATOM 589 N N . SER A 1 79 ? -22.180 -3.232 -32.362 1.00 51.47 79 SER A N 1
ATOM 590 C CA . SER A 1 79 ? -23.314 -4.022 -32.789 1.00 51.00 79 SER A CA 1
ATOM 591 C C . SER A 1 79 ? -22.841 -5.459 -32.700 1.00 49.86 79 SER A C 1
ATOM 592 O O . SER A 1 79 ? -22.586 -6.108 -33.715 1.00 50.97 79 SER A O 1
ATOM 595 N N . ILE A 1 80 ? -22.693 -5.938 -31.470 1.00 47.00 80 ILE A N 1
ATOM 596 C CA . ILE A 1 80 ? -22.249 -7.301 -31.231 1.00 45.49 80 ILE A CA 1
ATOM 597 C C . ILE A 1 80 ? -23.484 -8.188 -31.223 1.00 45.55 80 ILE A C 1
ATOM 598 O O . ILE A 1 80 ? -24.353 -8.051 -30.364 1.00 45.59 80 ILE A O 1
ATOM 603 N N . PRO A 1 81 ? -23.579 -9.106 -32.198 1.00 45.21 81 PRO A N 1
ATOM 604 C CA . PRO A 1 81 ? -24.710 -10.028 -32.335 1.00 45.73 81 PRO A CA 1
ATOM 605 C C . PRO A 1 81 ? -24.819 -11.117 -31.283 1.00 45.33 81 PRO A C 1
ATOM 606 O O . PRO A 1 81 ? -23.820 -11.575 -30.737 1.00 46.02 81 PRO A O 1
ATOM 610 N N . PRO A 1 82 ? -26.055 -11.546 -30.984 1.00 45.07 82 PRO A N 1
ATOM 611 C CA . PRO A 1 82 ? -26.292 -12.596 -29.992 1.00 43.96 82 PRO A CA 1
ATOM 612 C C . PRO A 1 82 ? -25.685 -13.901 -30.495 1.00 44.41 82 PRO A C 1
ATOM 613 O O . PRO A 1 82 ? -25.542 -14.089 -31.701 1.00 42.73 82 PRO A O 1
ATOM 617 N N . THR A 1 83 ? -25.320 -14.790 -29.574 1.00 43.49 83 THR A N 1
ATOM 618 C CA . THR A 1 83 ? -24.735 -16.069 -29.942 1.00 44.48 83 THR A CA 1
ATOM 619 C C . THR A 1 83 ? -25.829 -17.134 -30.002 1.00 45.20 83 THR A C 1
ATOM 620 O O . THR A 1 83 ? -25.614 -18.234 -30.505 1.00 44.49 83 THR A O 1
ATOM 624 N N . SER A 1 84 ? -26.999 -16.787 -29.481 1.00 45.36 84 SER A N 1
ATOM 625 C CA . SER A 1 84 ? -28.159 -17.672 -29.474 1.00 48.21 84 SER A CA 1
ATOM 626 C C . SER A 1 84 ? -29.412 -16.833 -29.310 1.00 47.54 84 SER A C 1
ATOM 627 O O . SER A 1 84 ? -29.366 -15.750 -28.737 1.00 48.98 84 SER A O 1
ATOM 630 N N . ASP A 1 85 ? -30.529 -17.341 -29.809 1.00 47.95 85 ASP A N 1
ATOM 631 C CA . ASP A 1 85 ? -31.794 -16.634 -29.704 1.00 48.83 85 ASP A CA 1
ATOM 632 C C . ASP A 1 85 ? -32.350 -16.861 -28.308 1.00 47.08 85 ASP A C 1
ATOM 633 O O . ASP A 1 85 ? -32.068 -17.884 -27.685 1.00 48.27 85 ASP A O 1
ATOM 638 N N . GLY A 1 86 ? -33.130 -15.912 -27.804 1.00 46.18 86 GLY A N 1
ATOM 639 C CA . GLY A 1 86 ? -33.671 -16.081 -26.470 1.00 45.23 86 GLY A CA 1
ATOM 640 C C . GLY A 1 86 ? -34.683 -15.046 -26.041 1.00 44.76 86 GLY A C 1
ATOM 641 O O . GLY A 1 86 ? -35.228 -14.307 -26.863 1.00 43.51 86 GLY A O 1
ATOM 642 N N . VAL A 1 87 ? -34.924 -14.985 -24.736 1.00 44.98 87 VAL A N 1
ATOM 643 C CA . VAL A 1 87 ? -35.897 -14.050 -24.187 1.00 44.80 87 VAL A CA 1
ATOM 644 C C . VAL A 1 87 ? -35.552 -12.593 -24.458 1.00 45.03 87 VAL A C 1
ATOM 645 O O . VAL A 1 87 ? -36.379 -11.711 -24.246 1.00 47.33 87 VAL A O 1
ATOM 649 N N . LEU A 1 88 ? -34.337 -12.339 -24.935 1.00 44.23 88 LEU A N 1
ATOM 650 C CA . LEU A 1 88 ? -33.917 -10.974 -25.237 1.00 42.85 88 LEU A CA 1
ATOM 651 C C . LEU A 1 88 ? -33.756 -10.734 -26.741 1.00 42.72 88 LEU A C 1
ATOM 652 O O . LEU A 1 88 ? -33.300 -9.674 -27.162 1.00 43.62 88 LEU A O 1
ATOM 657 N N . THR A 1 89 ? -34.135 -11.712 -27.555 1.00 42.99 89 THR A N 1
ATOM 658 C CA . THR A 1 89 ? -34.009 -11.561 -29.001 1.00 44.32 89 THR A CA 1
ATOM 659 C C . THR A 1 89 ? -34.702 -10.299 -29.510 1.00 44.76 89 THR A C 1
ATOM 660 O O . THR A 1 89 ? -35.838 -10.000 -29.141 1.00 43.61 89 THR A O 1
ATOM 664 N N . GLY A 1 90 ? -34.003 -9.555 -30.356 1.00 44.39 90 GLY A N 1
ATOM 665 C CA . GLY A 1 90 ? -34.566 -8.328 -30.881 1.00 46.99 90 GLY A CA 1
ATOM 666 C C . GLY A 1 90 ? -34.377 -7.114 -29.981 1.00 47.70 90 GLY A C 1
ATOM 667 O O . GLY A 1 90 ? -34.887 -6.041 -30.296 1.00 47.73 90 GLY A O 1
ATOM 668 N N . ARG A 1 91 ? -33.668 -7.266 -28.862 1.00 47.39 91 ARG A N 1
ATOM 669 C CA . ARG A 1 91 ? -33.439 -6.130 -27.960 1.00 49.09 91 ARG A CA 1
ATOM 670 C C . ARG A 1 91 ? -31.965 -5.722 -27.956 1.00 47.60 91 ARG A C 1
ATOM 671 O O . ARG A 1 91 ? -31.076 -6.556 -28.160 1.00 47.42 91 ARG A O 1
ATOM 679 N N . ARG A 1 92 ? -31.713 -4.439 -27.720 1.00 47.64 92 ARG A N 1
ATOM 680 C CA . ARG A 1 92 ? -30.347 -3.921 -27.661 1.00 48.22 92 ARG A CA 1
ATOM 681 C C . ARG A 1 92 ? -30.026 -3.543 -26.209 1.00 47.03 92 ARG A C 1
ATOM 682 O O . ARG A 1 92 ? -30.898 -3.099 -25.462 1.00 45.83 92 ARG A O 1
ATOM 690 N N . VAL A 1 93 ? -28.776 -3.721 -25.808 1.00 45.53 93 VAL A N 1
ATOM 691 C CA . VAL A 1 93 ? -28.383 -3.397 -24.446 1.00 44.73 93 VAL A CA 1
ATOM 692 C C . VAL A 1 93 ? -27.075 -2.607 -24.411 1.00 44.99 93 VAL A C 1
ATOM 693 O O . VAL A 1 93 ? -26.126 -2.916 -25.134 1.00 43.79 93 VAL A O 1
ATOM 697 N N . ALA A 1 9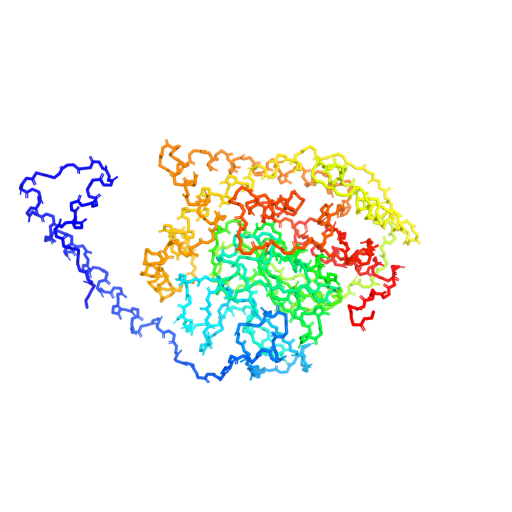4 ? -27.033 -1.566 -23.589 1.00 43.59 94 ALA A N 1
ATOM 698 C CA . ALA A 1 94 ? -25.813 -0.782 -23.460 1.00 41.49 94 ALA A CA 1
ATOM 699 C C . ALA A 1 94 ? -25.109 -1.358 -22.239 1.00 40.66 94 ALA A C 1
ATOM 700 O O . ALA A 1 94 ? -25.758 -1.783 -21.286 1.00 40.15 94 ALA A O 1
ATOM 702 N N . ILE A 1 95 ? -23.786 -1.384 -22.271 1.00 39.49 95 ILE A N 1
ATOM 703 C CA . ILE A 1 95 ? -23.023 -1.915 -21.154 1.00 39.71 95 ILE A CA 1
ATOM 704 C C . ILE A 1 95 ? -22.206 -0.811 -20.491 1.00 39.92 95 ILE A C 1
ATOM 705 O O . ILE A 1 95 ? -21.465 -0.091 -21.160 1.00 39.34 95 ILE A O 1
ATOM 710 N N . LYS A 1 96 ? -22.362 -0.678 -19.178 1.00 39.55 96 LYS A N 1
ATOM 711 C CA . LYS A 1 96 ? -21.648 0.333 -18.413 1.00 42.29 96 LYS A CA 1
ATOM 712 C C . LYS A 1 96 ? -20.162 0.171 -18.731 1.00 44.13 96 LYS A C 1
ATOM 713 O O . LYS A 1 96 ? -19.659 -0.954 -18.811 1.00 43.94 96 LYS A O 1
ATOM 719 N N . ASP A 1 97 ? -19.462 1.286 -18.915 1.00 45.53 97 ASP A N 1
ATOM 720 C CA . ASP A 1 97 ? -18.050 1.241 -19.285 1.00 48.58 97 ASP A CA 1
ATOM 721 C C . ASP A 1 97 ? -17.057 0.628 -18.296 1.00 49.82 97 ASP A C 1
ATOM 722 O O . ASP A 1 97 ? -15.873 0.522 -18.613 1.00 53.69 97 ASP A O 1
ATOM 727 N N . ASN A 1 98 ? -17.504 0.233 -17.109 1.00 49.16 98 ASN A N 1
ATOM 728 C CA . ASN A 1 98 ? -16.584 -0.397 -16.159 1.00 49.68 98 ASN A CA 1
ATOM 729 C C . ASN A 1 98 ? -16.680 -1.924 -16.298 1.00 47.88 98 ASN A C 1
ATOM 730 O O . ASN A 1 98 ? -16.012 -2.666 -15.577 1.00 47.65 98 ASN A O 1
ATOM 735 N N . VAL A 1 99 ? -17.513 -2.381 -17.230 1.00 43.79 99 VAL A N 1
ATOM 736 C CA . VAL A 1 99 ? -17.713 -3.808 -17.468 1.00 41.22 99 VAL A CA 1
ATOM 737 C C . VAL A 1 99 ? -17.051 -4.176 -18.790 1.00 41.57 99 VAL A C 1
ATOM 738 O O . VAL A 1 99 ? -17.318 -3.564 -19.821 1.00 40.94 99 VAL A O 1
ATOM 742 N N . THR A 1 100 ? -16.192 -5.186 -18.763 1.00 40.02 100 THR A N 1
ATOM 743 C CA . THR A 1 100 ? -15.476 -5.566 -19.965 1.00 39.40 100 THR A CA 1
ATOM 744 C C . THR A 1 100 ? -16.264 -6.283 -21.055 1.00 40.00 100 THR A C 1
ATOM 745 O O . THR A 1 100 ? -17.088 -7.168 -20.792 1.00 39.45 100 THR A O 1
ATOM 749 N N . VAL A 1 101 ? -15.986 -5.865 -22.284 1.00 40.68 101 VAL A N 1
ATOM 750 C CA . VAL A 1 101 ? -16.542 -6.451 -23.497 1.00 39.90 101 VAL A CA 1
ATOM 751 C C . VAL A 1 101 ? -15.275 -6.636 -24.324 1.00 40.17 101 VAL A C 1
ATOM 752 O O . VAL A 1 101 ? -14.623 -5.662 -24.719 1.00 40.30 101 VAL A O 1
ATOM 756 N N . ALA A 1 102 ? -14.906 -7.891 -24.541 1.00 40.05 102 ALA A N 1
ATOM 757 C CA . ALA A 1 102 ? -13.696 -8.218 -25.275 1.00 41.34 102 ALA A CA 1
ATOM 758 C C . ALA A 1 102 ? -13.603 -7.525 -26.621 1.00 42.77 102 ALA A C 1
ATOM 759 O O . ALA A 1 102 ? -14.590 -7.431 -27.353 1.00 42.56 102 ALA A O 1
ATOM 761 N N . GLY A 1 103 ? -12.405 -7.033 -26.933 1.00 42.45 103 GLY A N 1
ATOM 762 C CA . GLY A 1 103 ? -12.168 -6.392 -28.211 1.00 42.78 103 GLY A CA 1
ATOM 763 C C . GLY A 1 103 ? -12.723 -4.994 -28.360 1.00 44.65 103 GLY A C 1
ATOM 764 O O . GLY A 1 103 ? -12.578 -4.391 -29.417 1.00 45.14 103 GLY A O 1
ATOM 765 N N . VAL A 1 104 ? -13.355 -4.483 -27.309 1.00 45.51 104 VAL A N 1
ATOM 766 C CA . VAL A 1 104 ? -13.933 -3.146 -27.331 1.00 46.03 104 VAL A CA 1
ATOM 767 C C . VAL A 1 104 ? -13.273 -2.294 -26.246 1.00 48.45 104 VAL A C 1
ATOM 768 O O . VAL A 1 104 ? -13.225 -2.682 -25.077 1.00 48.47 104 VAL A O 1
ATOM 772 N N . PRO A 1 105 ? -12.761 -1.115 -26.619 1.00 48.89 105 PRO A N 1
ATOM 773 C CA . PRO A 1 105 ? -12.108 -0.242 -25.642 1.00 50.58 105 PRO A CA 1
ATOM 774 C C . PRO A 1 105 ? -12.996 0.184 -24.478 1.00 50.13 105 PRO A C 1
ATOM 775 O O . PRO A 1 105 ? -14.219 0.230 -24.600 1.00 48.94 105 PRO A O 1
ATOM 779 N N . MET A 1 106 ? -12.367 0.472 -23.344 1.00 51.47 106 MET A N 1
ATOM 780 C CA . MET A 1 106 ? -13.084 0.931 -22.159 1.00 55.24 106 MET A CA 1
ATOM 781 C C . MET A 1 106 ? -12.195 1.861 -21.342 1.00 55.54 106 MET A C 1
ATOM 782 O O . MET A 1 106 ? -10.970 1.718 -21.331 1.00 54.23 106 MET A O 1
ATOM 787 N N . MET A 1 107 ? -12.810 2.822 -20.663 1.00 56.69 107 MET A N 1
ATOM 788 C CA . MET A 1 107 ? -12.036 3.759 -19.864 1.00 59.28 107 MET A CA 1
ATOM 789 C C . MET A 1 107 ? -12.598 4.004 -18.466 1.00 60.66 107 MET A C 1
ATOM 790 O O . MET A 1 107 ? -11.983 4.712 -17.664 1.00 59.83 107 MET A O 1
ATOM 795 N N . ASN A 1 108 ? -13.759 3.417 -18.174 1.00 61.24 108 ASN A N 1
ATOM 796 C CA . ASN A 1 108 ? -14.382 3.567 -16.861 1.00 61.87 108 ASN A CA 1
ATOM 797 C C . ASN A 1 108 ? -14.385 5.049 -16.468 1.00 61.75 108 ASN A C 1
ATOM 798 O O . ASN A 1 108 ? -14.068 5.412 -15.329 1.00 60.11 108 ASN A O 1
ATOM 803 N N . GLY A 1 109 ? -14.728 5.890 -17.445 1.00 61.81 109 GLY A N 1
ATOM 804 C CA . GLY A 1 109 ? -14.795 7.332 -17.254 1.00 61.60 109 GLY A CA 1
ATOM 805 C C . GLY A 1 109 ? -13.556 8.003 -16.687 1.00 61.37 109 GLY A C 1
ATOM 806 O O . GLY A 1 109 ? -13.641 9.120 -16.180 1.00 61.96 109 GLY A O 1
ATOM 807 N N . SER A 1 110 ? -12.403 7.348 -16.794 1.00 60.55 110 SER A N 1
ATOM 808 C CA . SER A 1 110 ? -11.173 7.898 -16.241 1.00 60.60 110 SER A CA 1
ATOM 809 C C . SER A 1 110 ? -9.992 7.971 -17.205 1.00 62.20 110 SER A C 1
ATOM 810 O O . SER A 1 110 ? -9.836 7.122 -18.085 1.00 62.16 110 SER A O 1
ATOM 813 N N . ARG A 1 111 ? -9.153 8.988 -17.025 1.00 62.19 111 ARG A N 1
ATOM 814 C CA . ARG A 1 111 ? -7.970 9.137 -17.863 1.00 64.29 111 ARG A CA 1
ATOM 815 C C . ARG A 1 111 ? -6.976 8.043 -17.490 1.00 63.12 111 ARG A C 1
ATOM 816 O O . ARG A 1 111 ? -6.078 7.720 -18.262 1.00 62.64 111 ARG A O 1
ATOM 824 N N . THR A 1 112 ? -7.145 7.470 -16.302 1.00 62.74 112 THR A N 1
ATOM 825 C CA . THR A 1 112 ? -6.240 6.424 -15.834 1.00 63.19 112 THR A CA 1
ATOM 826 C C . THR A 1 112 ? -6.504 5.038 -16.431 1.00 63.43 112 THR A C 1
ATOM 827 O O . THR A 1 112 ? -5.675 4.138 -16.301 1.00 64.61 112 THR A O 1
ATOM 831 N N . VAL A 1 113 ? -7.649 4.867 -17.086 1.00 63.31 113 VAL A N 1
ATOM 832 C CA . VAL A 1 113 ? -7.990 3.582 -17.695 1.00 62.59 113 VAL A CA 1
ATOM 833 C C . VAL A 1 113 ? -8.118 3.698 -19.213 1.00 63.49 113 VAL A C 1
ATOM 834 O O . VAL A 1 113 ? -7.928 2.717 -19.937 1.00 62.68 113 VAL A O 1
ATOM 838 N N . GLU A 1 114 ? -8.436 4.899 -19.692 1.00 63.88 114 GLU A N 1
ATOM 839 C CA . GLU A 1 114 ? -8.592 5.130 -21.127 1.00 64.51 114 GLU A CA 1
ATOM 840 C C . GLU A 1 114 ? -7.410 4.575 -21.923 1.00 63.12 114 GLU A C 1
ATOM 841 O O . GLU A 1 114 ? -6.250 4.763 -21.551 1.00 62.66 114 GLU A O 1
ATOM 847 N N . GLY A 1 115 ? -7.722 3.880 -23.013 1.00 61.75 115 GLY A N 1
ATOM 848 C CA . GLY A 1 115 ? -6.689 3.291 -23.845 1.00 60.45 115 GLY A CA 1
ATOM 849 C C . GLY A 1 115 ? -6.655 1.782 -23.690 1.00 60.11 115 GLY A C 1
ATOM 850 O O . GLY A 1 115 ? -5.934 1.086 -24.403 1.00 60.19 115 GLY A O 1
ATOM 851 N N . PHE A 1 116 ? -7.446 1.268 -22.756 1.00 58.53 116 PHE A N 1
ATOM 852 C CA . PHE A 1 116 ? -7.485 -0.169 -22.510 1.00 57.06 116 PHE A CA 1
ATOM 853 C C . PHE A 1 116 ? -8.583 -0.909 -23.278 1.00 54.86 116 PHE A C 1
ATOM 854 O O . PHE A 1 116 ? -9.723 -0.453 -23.357 1.00 53.35 116 PHE A O 1
ATOM 862 N N . THR A 1 117 ? -8.216 -2.047 -23.856 1.00 53.10 117 THR A N 1
ATOM 863 C CA . THR A 1 117 ? -9.164 -2.883 -24.572 1.00 53.25 117 THR A CA 1
ATOM 864 C C . THR A 1 117 ? -9.031 -4.267 -23.944 1.00 52.33 117 THR A C 1
ATOM 865 O O . THR A 1 117 ? -8.015 -4.948 -24.116 1.00 53.57 117 THR A O 1
ATOM 869 N N . PRO A 1 118 ? -10.053 -4.692 -23.182 1.00 50.28 118 PRO A N 1
ATOM 870 C CA . PRO A 1 118 ? -10.046 -5.997 -22.516 1.00 48.85 118 PRO A CA 1
ATOM 871 C C . PRO A 1 118 ? -9.993 -7.187 -23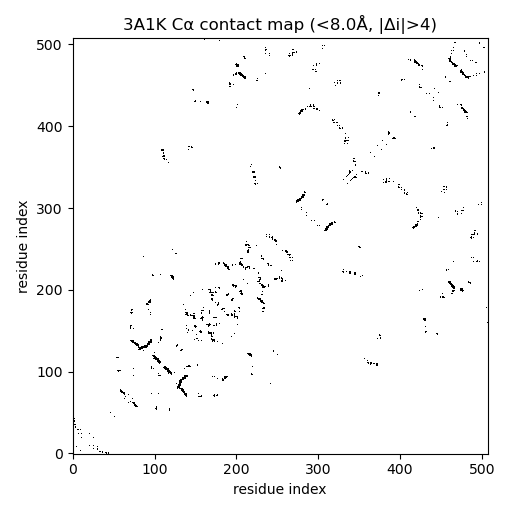.460 1.00 47.48 118 PRO A C 1
ATOM 872 O O . PRO A 1 118 ? -10.303 -7.076 -24.643 1.00 47.25 118 PRO A O 1
ATOM 876 N N . SER A 1 119 ? -9.593 -8.330 -22.921 1.00 46.20 119 SER A N 1
ATOM 877 C CA . SER A 1 119 ? -9.497 -9.549 -23.705 1.00 46.51 119 SER A CA 1
ATOM 878 C C . SER A 1 119 ? -10.604 -10.543 -23.342 1.00 45.51 119 SER A C 1
ATOM 879 O O . SER A 1 119 ? -10.814 -11.523 -24.052 1.00 45.86 119 SER A O 1
ATOM 882 N N . ARG A 1 120 ? -11.313 -10.288 -22.245 1.00 43.29 120 ARG A N 1
ATOM 883 C CA . ARG A 1 120 ? -12.395 -11.181 -21.817 1.00 43.67 120 ARG A CA 1
ATOM 884 C C . ARG A 1 120 ? -13.726 -10.437 -21.745 1.00 43.83 120 ARG A C 1
ATOM 885 O O . ARG A 1 120 ? -13.754 -9.221 -21.540 1.00 44.35 120 ARG A O 1
ATOM 893 N N . ASP A 1 121 ? -14.823 -11.170 -21.919 1.00 41.72 121 ASP A N 1
ATOM 894 C CA . ASP A 1 121 ? -16.156 -10.594 -21.797 1.00 41.87 121 ASP A CA 1
ATOM 895 C C . ASP A 1 121 ? -16.579 -10.849 -20.349 1.00 40.14 121 ASP A C 1
ATOM 896 O O . ASP A 1 121 ? -16.267 -11.898 -19.784 1.00 40.89 121 ASP A O 1
ATOM 901 N N . ALA A 1 122 ? -17.271 -9.896 -19.744 1.00 38.92 122 ALA A N 1
ATOM 902 C CA . ALA A 1 122 ? -17.760 -10.075 -18.379 1.00 38.33 122 ALA A CA 1
ATOM 903 C C . ALA A 1 122 ? -18.793 -11.190 -18.491 1.00 38.73 122 ALA A C 1
ATOM 904 O O . ALA A 1 122 ? -19.387 -11.378 -19.558 1.00 37.00 122 ALA A O 1
ATOM 906 N N . THR A 1 123 ? -19.008 -11.927 -17.408 1.00 37.94 123 THR A N 1
ATOM 907 C CA . THR A 1 123 ? -19.973 -13.014 -17.436 1.00 38.08 123 THR A CA 1
ATOM 908 C C . THR A 1 123 ? -21.364 -12.541 -17.835 1.00 39.24 123 THR A C 1
ATOM 909 O O . THR A 1 123 ? -22.046 -13.210 -18.616 1.00 36.06 123 THR A O 1
ATOM 913 N N . VAL A 1 124 ? -21.786 -11.394 -17.307 1.00 38.89 124 VAL A N 1
ATOM 914 C CA . VAL A 1 124 ? -23.107 -10.871 -17.634 1.00 39.47 124 VAL A CA 1
ATOM 915 C C . VAL A 1 124 ? -23.252 -10.614 -19.132 1.00 39.48 124 VAL A C 1
ATOM 916 O O . VAL A 1 124 ? -24.328 -10.813 -19.699 1.00 39.88 124 VAL A O 1
ATOM 920 N N . VAL A 1 125 ? -22.173 -10.176 -19.770 1.00 38.81 125 VAL A N 1
ATOM 921 C CA . VAL A 1 125 ? -22.195 -9.900 -21.205 1.00 37.84 125 VAL A CA 1
ATOM 922 C C . VAL A 1 125 ? -22.416 -11.190 -21.995 1.00 38.77 125 VAL A C 1
ATOM 923 O O . VAL A 1 125 ? -23.228 -11.233 -22.918 1.00 37.27 125 VAL A O 1
ATOM 927 N N . THR A 1 126 ? -21.696 -12.241 -21.620 1.00 39.33 126 THR A N 1
ATOM 928 C CA . THR A 1 126 ? -21.826 -13.530 -22.284 1.00 39.54 126 THR A CA 1
ATOM 929 C C . THR A 1 126 ? -23.261 -14.057 -22.147 1.00 38.69 126 THR A C 1
ATOM 930 O O . THR A 1 126 ? -23.860 -14.519 -23.124 1.00 37.92 126 THR A O 1
ATOM 934 N N . ARG A 1 127 ? -23.816 -13.978 -20.941 1.00 36.93 127 ARG A N 1
ATOM 935 C CA . ARG A 1 127 ? -25.185 -14.441 -20.714 1.00 38.09 127 ARG A CA 1
ATOM 936 C C . ARG A 1 127 ? -26.194 -13.649 -21.544 1.00 39.23 127 ARG A C 1
ATOM 937 O O . ARG A 1 127 ? -27.094 -14.226 -22.141 1.00 39.36 127 ARG A O 1
ATOM 945 N N . LEU A 1 128 ? -26.029 -12.327 -21.574 1.00 38.63 128 LEU A N 1
ATOM 946 C CA . LEU A 1 128 ? -26.899 -11.439 -22.334 1.00 39.95 128 LEU A CA 1
ATOM 947 C C . LEU A 1 128 ? -26.907 -11.841 -23.816 1.00 42.35 128 LEU A C 1
ATOM 948 O O . LEU A 1 128 ? -27.979 -11.969 -24.433 1.00 41.48 128 LEU A O 1
ATOM 953 N N . LEU A 1 129 ? -25.717 -12.037 -24.383 1.00 38.44 129 LEU A N 1
A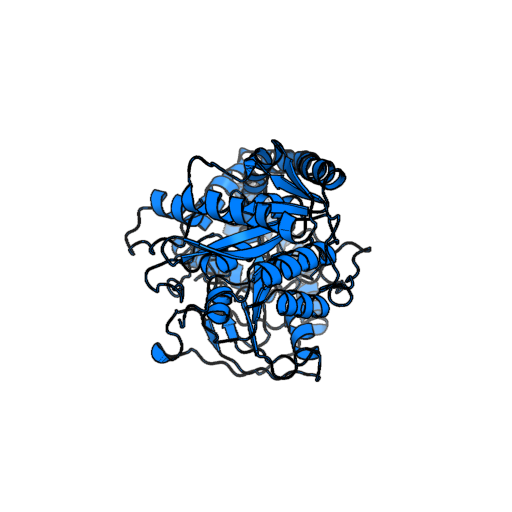TOM 954 C CA . LEU A 1 129 ? -25.596 -12.432 -25.782 1.00 40.80 129 LEU A CA 1
ATOM 955 C C . LEU A 1 129 ? -26.156 -13.837 -26.004 1.00 41.68 129 LEU A C 1
ATOM 956 O O . LEU A 1 129 ? -26.697 -14.126 -27.065 1.00 43.51 129 LEU A O 1
ATOM 961 N N . ALA A 1 130 ? -26.028 -14.705 -25.005 1.00 40.25 130 ALA A N 1
ATOM 962 C CA . ALA A 1 130 ? -26.530 -16.065 -25.128 1.00 42.52 130 ALA A CA 1
ATOM 963 C C . ALA A 1 130 ? -28.054 -16.082 -25.027 1.00 42.93 130 ALA A C 1
ATOM 964 O O . ALA A 1 130 ? -28.697 -17.059 -25.408 1.00 46.60 130 ALA A O 1
ATOM 966 N N . ALA A 1 131 ? -28.626 -14.994 -24.523 1.00 42.19 131 ALA A N 1
ATOM 967 C CA . ALA A 1 131 ? -30.075 -14.882 -24.375 1.00 42.67 131 ALA A CA 1
ATOM 968 C C . ALA A 1 131 ? -30.701 -14.120 -25.539 1.00 43.22 131 ALA A C 1
ATOM 969 O O . ALA A 1 131 ? -31.874 -13.741 -25.484 1.00 43.52 131 ALA A O 1
ATOM 971 N N . GLY A 1 132 ? -29.906 -13.875 -26.577 1.00 43.41 132 GLY A N 1
ATOM 972 C CA . GLY A 1 132 ? -30.414 -13.198 -27.756 1.00 45.20 132 GLY A CA 1
ATOM 973 C C . GLY A 1 132 ? -30.267 -11.692 -27.861 1.00 45.91 132 GLY A C 1
ATOM 974 O O . GLY A 1 132 ? -30.750 -11.091 -28.819 1.00 44.78 132 GLY A O 1
ATOM 975 N N . ALA A 1 133 ? -29.596 -11.074 -26.900 1.00 45.53 133 ALA A N 1
ATOM 976 C CA . ALA A 1 133 ? -29.434 -9.629 -26.928 1.00 44.80 133 ALA A CA 1
ATOM 977 C C . ALA A 1 133 ? -28.272 -9.184 -27.797 1.00 44.81 133 ALA A C 1
ATOM 978 O O . ALA A 1 133 ? -27.287 -9.905 -27.956 1.00 45.95 133 ALA A O 1
ATOM 980 N N . THR A 1 134 ? -28.405 -7.996 -28.374 1.00 43.37 134 THR A N 1
ATOM 981 C CA . THR A 1 134 ? -27.343 -7.416 -29.178 1.00 44.34 134 THR A CA 1
ATOM 982 C C . THR A 1 134 ? -26.730 -6.340 -28.284 1.00 43.93 134 THR A C 1
ATOM 983 O O . THR A 1 134 ? -27.458 -5.542 -27.677 1.00 43.88 134 THR A O 1
ATOM 987 N N . VAL A 1 135 ? -25.405 -6.331 -28.180 1.00 41.85 135 VAL A N 1
ATOM 988 C CA . VAL A 1 135 ? -24.728 -5.333 -27.359 1.00 41.92 135 VAL A CA 1
ATOM 989 C C . VAL A 1 135 ? -24.542 -4.103 -28.240 1.00 41.10 135 VAL A C 1
ATOM 990 O O . VAL A 1 135 ? -23.808 -4.141 -29.224 1.00 40.76 135 VAL A O 1
ATOM 994 N N . ALA A 1 136 ? -25.229 -3.022 -27.886 1.00 40.95 136 ALA A N 1
ATOM 995 C CA . ALA A 1 136 ? -25.193 -1.784 -28.663 1.00 41.93 136 ALA A CA 1
ATOM 996 C C . ALA A 1 136 ? -24.023 -0.854 -28.391 1.00 42.58 136 ALA A C 1
ATOM 997 O O . ALA A 1 136 ? -23.772 0.056 -29.178 1.00 43.31 136 ALA A O 1
ATOM 999 N N . GLY A 1 137 ? -23.319 -1.058 -27.281 1.00 44.06 137 GLY A N 1
ATOM 1000 C CA . GLY A 1 137 ? -22.180 -0.202 -26.990 1.00 43.55 137 GLY A CA 1
ATOM 1001 C C . GLY A 1 137 ? -21.818 -0.076 -25.524 1.00 44.09 137 GLY A C 1
ATOM 1002 O O . GLY A 1 137 ? -22.380 -0.761 -24.669 1.00 42.83 137 GLY A O 1
ATOM 1003 N N . LYS A 1 138 ? -20.860 0.801 -25.238 1.00 43.41 138 LYS A N 1
ATOM 1004 C CA . LYS A 1 138 ? -20.419 1.035 -23.874 1.00 44.36 138 LYS A CA 1
ATOM 1005 C C . LYS A 1 138 ? -20.949 2.385 -23.410 1.00 44.92 138 LYS A C 1
ATOM 1006 O O . LYS A 1 138 ? -20.773 3.397 -24.089 1.00 44.98 138 LYS A O 1
ATOM 1012 N N . ALA A 1 139 ? -21.610 2.387 -22.257 1.00 46.55 139 ALA A N 1
ATOM 1013 C CA . ALA A 1 139 ? -22.177 3.608 -21.699 1.00 47.26 139 ALA A CA 1
ATOM 1014 C C . ALA A 1 139 ? -21.233 4.275 -20.704 1.00 48.69 139 ALA A C 1
ATOM 1015 O O . ALA A 1 139 ? -20.716 3.632 -19.787 1.00 48.44 139 ALA A O 1
ATOM 1017 N N . VAL A 1 140 ? -21.020 5.573 -20.897 1.00 49.03 140 VAL A N 1
ATOM 1018 C CA . VAL A 1 140 ? -20.162 6.371 -20.022 1.00 50.10 140 VAL A CA 1
ATOM 1019 C C . VAL A 1 140 ? -20.552 6.237 -18.551 1.00 50.51 140 VAL A C 1
ATOM 1020 O O . VAL A 1 140 ? -21.732 6.101 -18.215 1.00 49.02 140 VAL A O 1
ATOM 1024 N N . CYS A 1 141 ? -19.551 6.267 -17.676 1.00 52.60 141 CYS A N 1
ATOM 1025 C CA . CYS A 1 141 ? -19.787 6.206 -16.234 1.00 55.06 141 CYS A CA 1
ATOM 1026 C C . CYS A 1 141 ? -18.834 7.188 -15.551 1.00 56.46 141 CYS A C 1
ATOM 1027 O O . CYS A 1 141 ? -17.898 7.697 -16.179 1.00 54.03 141 CYS A O 1
ATOM 1030 N N . GLU A 1 142 ? -19.077 7.461 -14.273 1.00 58.01 142 GLU A N 1
ATOM 1031 C CA . GLU A 1 142 ? -18.241 8.401 -13.529 1.00 60.80 142 GLU A CA 1
ATOM 1032 C C . GLU A 1 142 ? -16.779 7.975 -13.461 1.00 60.61 142 GLU A C 1
ATOM 1033 O O . GLU A 1 142 ? -16.447 6.797 -13.633 1.00 60.66 142 GLU A O 1
ATOM 1039 N N . ASP A 1 143 ? -15.913 8.948 -13.207 1.00 60.10 143 ASP A N 1
ATOM 1040 C CA . ASP A 1 143 ? -14.481 8.704 -13.102 1.00 61.76 143 ASP A CA 1
ATOM 1041 C C . ASP A 1 143 ? -14.234 7.632 -12.033 1.00 61.92 143 ASP A C 1
ATOM 1042 O O . ASP A 1 143 ? -14.401 7.876 -10.834 1.00 60.16 143 ASP A O 1
ATOM 1047 N N . LEU A 1 144 ? -13.854 6.439 -12.486 1.00 61.80 144 LEU A N 1
ATOM 1048 C CA . LEU A 1 144 ? -13.604 5.308 -11.597 1.00 61.66 144 LEU A CA 1
ATOM 1049 C C . LEU A 1 144 ? -14.809 5.055 -10.686 1.00 63.04 144 LEU A C 1
ATOM 1050 O O . LEU A 1 144 ? -14.670 4.616 -9.540 1.00 61.60 144 LEU A O 1
ATOM 1055 N N . CYS A 1 145 ? -15.991 5.348 -11.218 1.00 64.13 145 CYS A N 1
ATOM 1056 C CA . CYS A 1 145 ? -17.261 5.149 -10.520 1.00 66.84 145 CYS A CA 1
ATOM 1057 C C . CYS A 1 145 ? -17.378 5.690 -9.096 1.00 67.64 145 CYS A C 1
ATOM 1058 O O . CYS A 1 145 ? -18.111 5.128 -8.284 1.00 68.28 145 CYS A O 1
ATOM 1061 N N . PHE A 1 146 ? -16.674 6.772 -8.784 1.00 68.86 146 PHE A N 1
ATOM 1062 C CA . PHE A 1 146 ? -16.765 7.335 -7.442 1.00 69.01 146 PHE A CA 1
ATOM 1063 C C . PHE A 1 146 ? -17.496 8.672 -7.439 1.00 68.26 146 PHE A C 1
ATOM 1064 O O . PHE A 1 146 ? -16.938 9.698 -7.053 1.00 68.24 146 PHE A O 1
ATOM 1072 N N . SER A 1 147 ? -18.753 8.648 -7.871 1.00 66.73 147 SER A N 1
ATOM 1073 C CA . SER A 1 147 ? -19.575 9.853 -7.915 1.00 66.14 147 SER A CA 1
ATOM 1074 C C . SER A 1 147 ? -21.055 9.517 -8.064 1.00 65.40 147 SER A C 1
ATOM 1075 O O . SER A 1 147 ? -21.427 8.660 -8.866 1.00 63.93 147 SER A O 1
ATOM 1078 N N . GLY A 1 148 ? -21.893 10.199 -7.288 1.00 64.59 148 GLY A N 1
ATOM 1079 C CA . GLY A 1 148 ? -23.324 9.967 -7.355 1.00 64.30 148 GLY A CA 1
ATOM 1080 C C . GLY A 1 148 ? -23.997 10.863 -8.381 1.00 63.91 148 GLY A C 1
ATOM 1081 O O . GLY A 1 148 ? -25.208 10.792 -8.576 1.00 63.40 148 GLY A O 1
ATOM 1082 N N . SER A 1 149 ? -23.210 11.715 -9.032 1.00 63.64 149 SER A N 1
ATOM 1083 C CA . SER A 1 149 ? -23.737 12.619 -10.049 1.00 64.60 149 SER A CA 1
ATOM 1084 C C . SER A 1 149 ? -23.183 12.193 -11.411 1.00 64.98 149 SER A C 1
ATOM 1085 O O . SER A 1 149 ? -22.610 11.110 -11.536 1.00 65.32 149 SER A O 1
ATOM 1088 N N . SER A 1 150 ? -23.347 13.032 -12.429 1.00 65.73 150 SER A N 1
ATOM 1089 C CA . SER A 1 150 ? -22.862 12.683 -13.763 1.00 66.34 150 SER A CA 1
ATOM 1090 C C . SER A 1 150 ? -21.908 13.705 -14.379 1.00 66.97 150 SER A C 1
ATOM 1091 O O . SER A 1 150 ? -21.836 13.817 -15.603 1.00 66.43 150 SER A O 1
ATOM 1094 N N . PHE A 1 151 ? -21.171 14.439 -13.549 1.00 67.41 151 PHE A N 1
ATOM 1095 C CA . PHE A 1 151 ? -20.250 15.438 -14.079 1.00 68.05 151 PHE A CA 1
ATOM 1096 C C . PHE A 1 151 ? -18.767 15.133 -13.876 1.00 68.42 151 PHE A C 1
ATOM 1097 O O . PHE A 1 151 ? -17.918 15.996 -14.113 1.00 68.19 151 PHE A O 1
ATOM 1105 N N . THR A 1 152 ? -18.446 13.915 -13.445 1.00 67.75 152 THR A N 1
ATOM 1106 C CA . THR A 1 152 ? -17.047 13.549 -13.240 1.00 67.10 152 THR A CA 1
ATOM 1107 C C . THR A 1 152 ? -16.410 12.747 -14.384 1.00 67.02 152 THR A C 1
ATOM 1108 O O . THR A 1 152 ? -15.204 12.509 -14.364 1.00 68.73 152 THR A O 1
ATOM 1112 N N . PRO A 1 153 ? -17.202 12.308 -15.386 1.00 66.65 153 PRO A N 1
ATOM 1113 C CA . PRO A 1 153 ? -16.587 11.544 -16.480 1.00 65.96 153 PRO A CA 1
ATOM 1114 C C . PRO A 1 153 ? -15.543 12.377 -17.226 1.00 65.86 153 PRO A C 1
ATOM 1115 O O . PRO A 1 153 ? -15.784 13.541 -17.545 1.00 66.19 153 PRO A O 1
ATOM 1119 N N . ALA A 1 154 ? -14.390 11.779 -17.506 1.00 65.58 154 ALA A N 1
ATOM 1120 C CA . ALA A 1 154 ? -13.325 12.479 -18.215 1.00 65.97 154 ALA A CA 1
ATOM 1121 C C . ALA A 1 154 ? -13.771 12.879 -19.618 1.00 65.86 154 ALA A C 1
ATOM 1122 O O . ALA A 1 154 ? -13.208 13.789 -20.224 1.00 65.97 154 ALA A O 1
ATOM 1124 N N . SER A 1 155 ? -14.790 12.195 -20.130 1.00 66.06 155 SER A N 1
ATOM 1125 C CA . SER A 1 155 ? -15.306 12.473 -21.465 1.00 65.49 155 SER A CA 1
ATOM 1126 C C . SER A 1 155 ? -16.388 13.554 -21.479 1.00 65.15 155 SER A C 1
ATOM 1127 O O . SER A 1 155 ? -16.963 13.845 -22.525 1.00 65.48 155 SER A O 1
ATOM 1130 N N . GLY A 1 156 ? -16.664 14.148 -20.322 1.00 63.65 156 GLY A N 1
ATOM 1131 C CA . GLY A 1 156 ? -17.677 15.187 -20.259 1.00 62.90 156 GLY A CA 1
ATOM 1132 C C . GLY A 1 156 ? -18.918 14.752 -19.502 1.00 62.28 156 GLY A C 1
ATOM 1133 O O . GLY A 1 156 ? -19.191 13.557 -19.397 1.00 62.39 156 GLY A O 1
ATOM 1134 N N . PRO A 1 157 ? -19.703 15.701 -18.972 1.00 60.90 157 PRO A N 1
ATOM 1135 C CA . PRO A 1 157 ? -20.918 15.376 -18.221 1.00 59.74 157 PRO A CA 1
ATOM 1136 C C . PRO A 1 157 ? -22.031 14.727 -19.038 1.00 57.64 157 PRO A C 1
ATOM 1137 O O . PRO A 1 157 ? -22.337 15.159 -20.153 1.00 55.67 157 PRO A O 1
ATOM 1141 N N . VAL A 1 158 ? -22.623 13.676 -18.477 1.00 55.27 158 VAL A N 1
ATOM 1142 C CA . VAL A 1 158 ? -23.733 12.990 -19.126 1.00 55.17 158 VAL A CA 1
ATOM 1143 C C . VAL A 1 158 ? -24.948 13.856 -18.822 1.00 54.87 158 VAL A C 1
ATOM 1144 O O . VAL A 1 158 ? -25.146 14.264 -17.677 1.00 55.29 158 VAL A O 1
ATOM 1148 N N . ARG A 1 159 ? -25.758 14.136 -19.835 1.00 54.80 159 ARG A N 1
ATOM 1149 C CA . ARG A 1 159 ? -26.927 14.979 -19.640 1.00 56.38 159 ARG A CA 1
ATOM 1150 C C . ARG A 1 159 ? -28.230 14.210 -19.482 1.00 56.23 159 ARG A C 1
ATOM 1151 O O . ARG A 1 159 ? -28.474 13.218 -20.172 1.00 55.21 159 ARG A O 1
ATOM 1159 N N . ASN A 1 160 ? -29.058 14.680 -18.554 1.00 55.53 160 ASN A N 1
ATOM 1160 C CA . ASN A 1 160 ? -30.351 14.072 -18.287 1.00 56.56 160 ASN A CA 1
ATOM 1161 C C . ASN A 1 160 ? -31.268 14.342 -19.472 1.00 58.01 160 ASN A C 1
ATOM 1162 O O . ASN A 1 160 ? -31.438 15.490 -19.883 1.00 57.67 160 ASN A O 1
ATOM 1167 N N . PRO A 1 161 ? -31.866 13.289 -20.050 1.00 59.02 161 PRO A N 1
ATOM 1168 C CA . PRO A 1 161 ? -32.757 13.510 -21.191 1.00 60.09 161 PRO A CA 1
ATOM 1169 C C . PRO A 1 161 ? -34.000 14.330 -20.832 1.00 61.33 161 PRO A C 1
ATOM 1170 O O . PRO A 1 161 ? -34.645 14.896 -21.712 1.00 61.64 161 PRO A O 1
ATOM 1174 N N . TRP A 1 162 ? -34.323 14.401 -19.542 1.00 61.47 162 TRP A N 1
ATOM 1175 C CA . TRP A 1 162 ? -35.482 15.165 -19.082 1.00 62.26 162 TRP A CA 1
ATOM 1176 C C . TRP A 1 162 ? -35.193 16.664 -19.062 1.00 63.88 162 TRP A C 1
ATOM 1177 O O . TRP A 1 162 ? -36.107 17.486 -19.102 1.00 63.29 162 TRP A O 1
ATOM 1188 N N . ASP A 1 163 ? -33.913 17.004 -18.990 1.00 65.06 163 ASP A N 1
ATOM 1189 C CA . ASP A 1 163 ? -33.464 18.390 -18.949 1.00 66.22 163 ASP A CA 1
ATOM 1190 C C . ASP A 1 163 ? -31.947 18.338 -19.115 1.00 66.09 163 ASP A C 1
ATOM 1191 O O . ASP A 1 163 ? -31.217 18.056 -18.165 1.00 65.92 163 ASP A O 1
ATOM 1196 N N . ARG A 1 164 ? -31.480 18.613 -20.327 1.00 66.93 164 ARG A N 1
ATOM 1197 C CA . ARG A 1 164 ? -30.058 18.549 -20.637 1.00 67.72 164 ARG A CA 1
ATOM 1198 C C . ARG A 1 164 ? -29.135 19.466 -19.854 1.00 67.41 164 ARG A C 1
ATOM 1199 O O . ARG A 1 164 ? -27.916 19.417 -20.027 1.00 67.57 164 ARG A O 1
ATOM 1207 N N . GLN A 1 165 ? -29.702 20.296 -18.989 1.00 66.99 165 GLN A N 1
ATOM 1208 C CA . GLN A 1 165 ? -28.883 21.188 -18.182 1.00 67.42 165 GLN A CA 1
ATOM 1209 C C . GLN A 1 165 ? -28.726 20.579 -16.796 1.00 66.49 165 GLN A C 1
ATOM 1210 O O . GLN A 1 165 ? -27.990 21.097 -15.954 1.00 66.53 165 GLN A O 1
ATOM 1216 N N . ARG A 1 166 ? -29.415 19.461 -16.578 1.00 64.81 166 ARG A N 1
ATOM 1217 C CA . ARG A 1 166 ? -29.381 18.766 -15.297 1.00 63.60 166 ARG A CA 1
ATOM 1218 C C . ARG A 1 166 ? -28.607 17.448 -15.311 1.00 62.30 166 ARG A C 1
ATOM 1219 O O . ARG A 1 166 ? -28.327 16.882 -16.368 1.00 61.84 166 ARG A O 1
ATOM 1227 N N . GLU A 1 167 ? -28.266 16.979 -14.115 1.00 62.09 167 GLU A N 1
ATOM 1228 C CA . GLU A 1 167 ? -27.513 15.748 -13.924 1.00 62.31 167 GLU A CA 1
ATOM 1229 C C . GLU A 1 167 ? -28.335 14.496 -14.224 1.00 61.31 167 GLU A C 1
ATOM 1230 O O . GLU A 1 167 ? -29.534 14.432 -13.926 1.00 60.81 167 GLU A O 1
ATOM 1236 N N . ALA A 1 168 ? -27.678 13.511 -14.831 1.00 60.01 168 ALA A N 1
ATOM 1237 C CA . ALA A 1 168 ? -28.318 12.245 -15.159 1.00 59.29 168 ALA A CA 1
ATOM 1238 C C . ALA A 1 168 ? -28.172 11.295 -13.979 1.00 58.53 168 ALA A C 1
ATOM 1239 O O . ALA A 1 168 ? -28.797 10.230 -13.945 1.00 58.16 168 ALA A O 1
ATOM 1241 N N . GLY A 1 169 ? -27.363 11.706 -13.004 1.00 57.12 169 GLY A N 1
ATOM 1242 C CA . GLY A 1 169 ? -27.120 10.882 -11.837 1.00 57.24 169 GLY A CA 1
ATOM 1243 C C . GLY A 1 169 ? -25.861 10.078 -12.087 1.00 57.19 169 GLY A C 1
ATOM 1244 O O . GLY A 1 169 ? -25.342 10.053 -13.210 1.00 56.73 169 GLY A O 1
ATOM 1245 N N . GLY A 1 170 ? -25.374 9.374 -11.076 1.00 57.48 170 GLY A N 1
ATOM 1246 C CA . GLY A 1 170 ? -24.165 8.625 -11.321 1.00 57.63 170 GLY A CA 1
ATOM 1247 C C . GLY A 1 170 ? -23.639 7.416 -10.353 1.00 58.92 170 GLY A C 1
ATOM 1248 O O . GLY A 1 170 ? -24.468 7.314 -9.635 1.00 59.28 170 GLY A O 1
ATOM 1249 N N . SER A 1 171 ? -22.913 6.245 -10.608 1.00 58.93 171 SER A N 1
ATOM 1250 C CA . SER A 1 171 ? -21.820 6.135 -11.904 1.00 58.91 171 SER A CA 1
ATOM 1251 C C . SER A 1 171 ? -22.426 5.736 -13.177 1.00 56.51 171 SER A C 1
ATOM 1252 O O . SER A 1 171 ? -21.865 6.077 -14.178 1.00 57.90 171 SER A O 1
ATOM 1255 N N . SER A 1 172 ? -23.552 5.030 -13.113 1.00 54.04 172 SER A N 1
ATOM 1256 C CA . SER A 1 172 ? -24.250 4.522 -14.281 1.00 53.03 172 SER A CA 1
ATOM 1257 C C . SER A 1 172 ? -25.106 5.586 -14.961 1.00 52.16 172 SER A C 1
ATOM 1258 O O . SER A 1 172 ? -26.180 5.278 -15.494 1.00 51.28 172 SER A O 1
ATOM 1261 N N . GLY A 1 173 ? -24.645 6.835 -14.941 1.00 50.47 173 GLY A N 1
ATOM 1262 C CA . GLY A 1 173 ? -25.402 7.904 -15.566 1.00 48.68 173 GLY A CA 1
ATOM 1263 C C . GLY A 1 173 ? -25.658 7.625 -17.032 1.00 49.21 173 GLY A C 1
ATOM 1264 O O . GLY A 1 173 ? -26.791 7.728 -17.498 1.00 48.91 173 GLY A O 1
ATOM 1265 N N . GLY A 1 174 ? -24.608 7.264 -17.762 1.00 48.18 174 GLY A N 1
ATOM 1266 C CA . GLY A 1 174 ? -24.764 6.982 -19.177 1.00 47.59 174 GLY A CA 1
ATOM 1267 C C . GLY A 1 174 ? -25.789 5.897 -19.456 1.00 47.02 174 GLY A C 1
ATOM 1268 O O . GLY A 1 174 ? -26.646 6.062 -20.323 1.00 48.43 174 GLY A O 1
ATOM 1269 N N . SER A 1 175 ? -25.712 4.788 -18.728 1.00 45.30 175 SER A N 1
ATOM 1270 C CA . SER A 1 175 ? -26.662 3.701 -18.922 1.00 43.87 175 SER A CA 1
ATOM 1271 C C . SER A 1 175 ? -28.103 4.188 -18.780 1.00 44.11 175 SER A C 1
ATOM 1272 O O . SER A 1 175 ? -28.922 3.986 -19.677 1.00 44.01 175 SER A O 1
ATOM 1275 N N . ALA A 1 176 ? -28.412 4.818 -17.648 1.00 43.24 176 ALA A N 1
ATOM 1276 C CA . ALA A 1 176 ? -29.757 5.324 -17.393 1.00 44.37 176 ALA A CA 1
ATOM 1277 C C . ALA A 1 176 ? -30.216 6.298 -18.472 1.00 45.75 176 ALA A C 1
ATOM 1278 O O . ALA A 1 176 ? -31.347 6.214 -18.956 1.00 45.17 176 ALA A O 1
ATOM 1280 N N . ALA A 1 177 ? -29.340 7.228 -18.839 1.00 46.00 177 ALA A N 1
ATOM 1281 C CA . ALA A 1 177 ? -29.668 8.220 -19.855 1.00 48.35 177 ALA A CA 1
ATOM 1282 C C . ALA A 1 177 ? -30.087 7.546 -21.158 1.00 49.59 177 ALA A C 1
ATOM 1283 O O . ALA A 1 177 ? -31.159 7.829 -21.692 1.00 49.37 177 ALA A O 1
ATOM 1285 N N . LEU A 1 178 ? -29.234 6.655 -21.661 1.00 48.67 178 LEU A N 1
ATOM 1286 C CA . LEU A 1 178 ? -29.508 5.941 -22.901 1.00 48.60 178 LEU A CA 1
ATOM 1287 C C . LEU A 1 178 ? -30.816 5.170 -22.827 1.00 48.81 178 LEU A C 1
ATOM 1288 O O . LEU A 1 178 ? -31.552 5.099 -23.809 1.00 49.35 178 LEU A O 1
ATOM 1293 N N . VAL A 1 179 ? -31.109 4.586 -21.670 1.00 48.42 179 VAL A N 1
ATOM 1294 C CA . VAL A 1 179 ? -32.347 3.834 -21.521 1.00 46.75 179 VAL A CA 1
ATOM 1295 C C . VAL A 1 179 ? -33.558 4.767 -21.486 1.00 48.86 179 VAL A C 1
ATOM 1296 O O . VAL A 1 179 ? -34.564 4.512 -22.150 1.00 47.81 179 VAL A O 1
ATOM 1300 N N . ALA A 1 180 ? -33.458 5.842 -20.710 1.00 48.65 180 ALA A N 1
ATOM 1301 C CA . ALA A 1 180 ? -34.554 6.797 -20.597 1.00 50.51 180 ALA A CA 1
ATOM 1302 C C . ALA A 1 180 ? -34.801 7.531 -21.908 1.00 52.22 180 ALA A C 1
ATOM 1303 O O . ALA A 1 180 ? -35.940 7.848 -22.244 1.00 53.21 180 ALA A O 1
ATOM 1305 N N . ASN A 1 181 ? -33.728 7.792 -22.646 1.00 53.34 181 ASN A N 1
ATOM 1306 C CA . ASN A 1 181 ? -33.818 8.506 -23.913 1.00 53.79 181 ASN A CA 1
ATOM 1307 C C . ASN A 1 181 ? -34.289 7.598 -25.041 1.00 55.43 181 ASN A C 1
ATOM 1308 O O . ASN A 1 181 ? -34.518 8.056 -26.160 1.00 55.07 181 ASN A O 1
ATOM 1313 N N . GLY A 1 182 ? -34.417 6.307 -24.747 1.00 55.35 182 GLY A N 1
ATOM 1314 C CA . GLY A 1 182 ? -34.862 5.358 -25.752 1.00 53.32 182 GLY A CA 1
ATOM 1315 C C . GLY A 1 182 ? -33.802 4.835 -26.712 1.00 54.28 182 GLY A C 1
ATOM 1316 O O . GLY A 1 182 ? -34.146 4.134 -27.663 1.00 53.52 182 GLY A O 1
ATOM 1317 N N . ASP A 1 183 ? -32.526 5.149 -26.484 1.00 52.59 183 ASP A N 1
ATOM 1318 C CA . ASP A 1 183 ? -31.468 4.671 -27.380 1.00 54.02 183 ASP A CA 1
ATOM 1319 C C . ASP A 1 183 ? -31.275 3.152 -27.311 1.00 52.25 183 ASP A C 1
ATOM 1320 O O . ASP A 1 183 ? -30.846 2.531 -28.282 1.00 52.90 183 ASP A O 1
ATOM 1325 N N . VAL A 1 184 ? -31.575 2.562 -26.158 1.00 50.18 184 VAL A N 1
ATOM 1326 C CA . VAL A 1 184 ? -31.462 1.116 -25.975 1.00 49.18 184 VAL A CA 1
ATOM 1327 C C . VAL A 1 184 ? -32.619 0.612 -25.136 1.00 49.86 184 VAL A C 1
ATOM 1328 O O . VAL A 1 184 ? -33.271 1.380 -24.430 1.00 50.00 184 VAL A O 1
ATOM 1332 N N . ASP A 1 185 ? -32.862 -0.689 -25.211 1.00 50.92 185 ASP A N 1
ATOM 1333 C CA . ASP A 1 185 ? -33.937 -1.312 -24.453 1.00 51.98 185 ASP A CA 1
ATOM 1334 C C . ASP A 1 185 ? -33.565 -1.363 -22.975 1.00 51.41 185 ASP A C 1
ATOM 1335 O O . ASP A 1 185 ? -34.368 -1.026 -22.110 1.00 52.38 185 ASP A O 1
ATOM 1340 N N . PHE A 1 186 ? -32.344 -1.793 -22.685 1.00 50.72 186 PHE A N 1
ATOM 1341 C CA . PHE A 1 186 ? -31.871 -1.841 -21.311 1.00 48.96 186 PHE A CA 1
ATOM 1342 C C . PHE A 1 186 ? -30.363 -1.701 -21.209 1.00 47.29 186 PHE A C 1
ATOM 1343 O O . PHE A 1 186 ? -29.658 -1.567 -22.219 1.00 45.11 186 PHE A O 1
ATOM 1351 N N . ALA A 1 187 ? -29.870 -1.717 -19.977 1.00 44.57 187 ALA A N 1
ATOM 1352 C CA . ALA A 1 187 ? -28.448 -1.564 -19.745 1.00 43.62 187 ALA A CA 1
ATOM 1353 C C . ALA A 1 187 ? -28.010 -2.257 -18.481 1.00 42.58 187 ALA A C 1
ATOM 1354 O O . ALA A 1 187 ? -28.816 -2.558 -17.600 1.00 41.78 187 ALA A O 1
ATOM 1356 N N . ILE A 1 188 ? -26.716 -2.529 -18.421 1.00 42.67 188 ILE A N 1
ATOM 1357 C CA . ILE A 1 188 ? -26.115 -3.137 -17.260 1.00 44.56 188 ILE A CA 1
ATOM 1358 C C . ILE A 1 188 ? -25.435 -1.987 -16.539 1.00 45.02 188 ILE A C 1
ATOM 1359 O O . ILE A 1 188 ? -24.726 -1.190 -17.158 1.00 45.25 188 ILE A O 1
ATOM 1364 N N . GLY A 1 189 ? -25.684 -1.892 -15.239 1.00 45.56 189 GLY A N 1
ATOM 1365 C CA . GLY A 1 189 ? -25.082 -0.853 -14.433 1.00 43.35 189 GLY A CA 1
ATOM 1366 C C . GLY A 1 189 ? -24.379 -1.477 -13.245 1.00 43.05 189 GLY A C 1
ATOM 1367 O O . GLY A 1 189 ? -24.548 -2.665 -12.961 1.00 41.41 189 GLY A O 1
ATOM 1368 N N . GLY A 1 190 ? -23.576 -0.674 -12.560 1.00 43.15 190 GLY A N 1
ATOM 1369 C CA . GLY A 1 190 ? -22.858 -1.142 -11.390 1.00 42.98 190 GLY A CA 1
ATOM 1370 C C . GLY A 1 190 ? -23.386 -0.322 -10.232 1.00 42.55 190 GLY A C 1
ATOM 1371 O O . GLY A 1 190 ? -23.811 0.812 -10.440 1.00 43.04 190 GLY A O 1
ATOM 1372 N N . ASP A 1 191 ? -23.375 -0.880 -9.027 1.00 40.66 191 ASP A N 1
ATOM 1373 C CA . ASP A 1 191 ? -23.875 -0.167 -7.857 1.00 39.91 191 ASP A CA 1
ATOM 1374 C C . ASP A 1 191 ? -22.982 -0.452 -6.644 1.00 40.09 191 ASP A C 1
ATOM 1375 O O . ASP A 1 191 ? -22.898 -1.595 -6.184 1.00 39.00 191 ASP A O 1
ATOM 1380 N N . GLN A 1 192 ? -22.295 0.580 -6.152 1.00 38.41 192 GLN A N 1
ATOM 1381 C CA . GLN A 1 192 ? -21.428 0.447 -4.974 1.00 40.06 192 GLN A CA 1
ATOM 1382 C C . GLN A 1 192 ? -22.010 1.267 -3.829 1.00 38.53 192 GLN A C 1
ATOM 1383 O O . GLN A 1 192 ? -21.859 0.910 -2.665 1.00 38.87 192 GLN A O 1
ATOM 1389 N N . GLY A 1 193 ? -22.653 2.380 -4.175 1.00 39.56 193 GLY A N 1
ATOM 1390 C CA . GLY A 1 193 ? -23.254 3.249 -3.180 1.00 41.47 193 GLY A CA 1
ATOM 1391 C C . GLY A 1 193 ? -24.596 3.777 -3.650 1.00 43.82 193 GLY A C 1
ATOM 1392 O O . GLY A 1 193 ? -25.156 4.696 -3.050 1.00 44.80 193 GLY A O 1
ATOM 1393 N N . GLY A 1 194 ? -25.106 3.186 -4.730 1.00 43.98 194 GLY A N 1
ATOM 1394 C CA . GLY A 1 194 ? -26.387 3.583 -5.292 1.00 42.90 194 GLY A CA 1
ATOM 1395 C C . GLY A 1 194 ? -26.293 3.861 -6.781 1.00 42.98 194 GLY A C 1
ATOM 1396 O O . GLY A 1 194 ? -27.258 4.305 -7.395 1.00 43.86 194 GLY A O 1
ATOM 1397 N N . SER A 1 195 ? -25.129 3.566 -7.359 1.00 41.67 195 SER A N 1
ATOM 1398 C CA . SER A 1 195 ? -24.830 3.806 -8.772 1.00 40.89 195 SER A CA 1
ATOM 1399 C C . SER A 1 195 ? -25.827 3.287 -9.819 1.00 41.08 195 SER A C 1
ATOM 1400 O O . SER A 1 195 ? -25.794 3.720 -10.973 1.00 39.94 195 SER A O 1
ATOM 1403 N N . ILE A 1 196 ? -26.690 2.351 -9.437 1.00 39.99 196 ILE A N 1
ATOM 1404 C CA . ILE A 1 196 ? -27.708 1.830 -10.350 1.00 39.77 196 ILE A CA 1
ATOM 1405 C C . ILE A 1 196 ? -29.012 2.576 -10.068 1.00 40.00 196 ILE A C 1
ATOM 1406 O O . ILE A 1 196 ? -29.678 3.063 -10.980 1.00 42.22 196 ILE A O 1
ATOM 1411 N N . ARG A 1 197 ? -29.347 2.671 -8.787 1.00 38.94 197 ARG A N 1
ATOM 1412 C CA . ARG A 1 197 ? -30.583 3.301 -8.337 1.00 41.00 197 ARG A CA 1
ATOM 1413 C C . ARG A 1 197 ? -30.648 4.825 -8.489 1.00 42.02 197 ARG A C 1
ATOM 1414 O O . ARG A 1 197 ? -31.678 5.372 -8.892 1.00 42.53 197 ARG A O 1
ATOM 1422 N N . ILE A 1 198 ? -29.551 5.506 -8.180 1.00 42.02 198 ILE A N 1
ATOM 1423 C CA . ILE A 1 198 ? -29.508 6.958 -8.287 1.00 41.35 198 ILE A CA 1
ATOM 1424 C C . ILE A 1 198 ? -29.786 7.477 -9.696 1.00 42.49 198 ILE A C 1
ATOM 1425 O O . ILE A 1 198 ? -30.672 8.308 -9.880 1.00 44.55 198 ILE A O 1
ATOM 1430 N N . PRO A 1 199 ? -29.041 7.006 -10.713 1.00 41.59 199 PRO A N 1
ATOM 1431 C CA . PRO A 1 199 ? -29.334 7.518 -12.055 1.00 40.78 199 PRO A CA 1
ATOM 1432 C C . PRO A 1 199 ? -30.711 7.099 -12.584 1.00 42.12 199 PRO A C 1
ATOM 1433 O O . PRO A 1 199 ? -31.355 7.851 -13.321 1.00 42.86 199 PRO A O 1
ATOM 1437 N N . ALA A 1 200 ? -31.161 5.902 -12.216 1.00 40.21 200 ALA A N 1
ATOM 1438 C CA . ALA A 1 200 ? -32.474 5.433 -12.634 1.00 40.45 200 ALA A CA 1
ATOM 1439 C C . ALA A 1 200 ? -33.506 6.429 -12.102 1.00 41.33 200 ALA A C 1
ATOM 1440 O O . ALA A 1 200 ? -34.399 6.857 -12.827 1.00 41.80 200 ALA A O 1
ATOM 1442 N N . ALA A 1 201 ? -33.370 6.796 -10.831 1.00 42.37 201 ALA A N 1
ATOM 1443 C CA . ALA A 1 201 ? -34.284 7.748 -10.211 1.00 45.09 201 ALA A CA 1
ATOM 1444 C C . ALA A 1 201 ? -34.245 9.110 -10.915 1.00 45.95 201 ALA A C 1
ATOM 1445 O O . ALA A 1 201 ? -35.285 9.634 -11.319 1.00 46.62 201 ALA A O 1
ATOM 1447 N N . PHE A 1 202 ? -33.047 9.674 -11.068 1.00 46.39 202 PHE A N 1
ATOM 1448 C CA . PHE A 1 202 ? -32.880 10.973 -11.718 1.00 46.28 202 PHE A CA 1
ATOM 1449 C C . PHE A 1 202 ? -33.430 11.023 -13.139 1.00 48.50 202 PHE A C 1
ATOM 1450 O O . PHE A 1 202 ? -33.991 12.039 -13.560 1.00 47.83 202 PHE A O 1
ATOM 1458 N N . CYS A 1 203 ? -33.258 9.929 -13.878 1.00 46.42 203 CYS A N 1
ATOM 1459 C CA . CYS A 1 203 ? -33.714 9.860 -15.256 1.00 45.82 203 CYS A CA 1
ATOM 1460 C C . CYS A 1 203 ? -35.109 9.273 -15.422 1.00 46.13 203 CYS A C 1
ATOM 1461 O O . CYS A 1 203 ? -35.622 9.190 -16.536 1.00 47.14 203 CYS A O 1
ATOM 1464 N N . GLY A 1 204 ? -35.715 8.846 -14.323 1.00 45.52 204 GLY A N 1
ATOM 1465 C CA . GLY A 1 204 ? -37.054 8.290 -14.402 1.00 46.84 204 GLY A CA 1
ATOM 1466 C C . GLY A 1 204 ? -37.190 6.918 -15.040 1.00 47.57 204 GLY A C 1
ATOM 1467 O O . GLY A 1 204 ? -38.089 6.684 -15.852 1.00 48.40 204 GLY A O 1
ATOM 1468 N N . VAL A 1 205 ? -36.299 6.002 -14.687 1.00 44.94 205 VAL A N 1
ATOM 1469 C CA . VAL A 1 205 ? -36.382 4.656 -15.225 1.00 42.82 205 VAL A CA 1
ATOM 1470 C C . VAL A 1 205 ? -36.231 3.681 -14.073 1.00 43.06 205 VAL A C 1
ATOM 1471 O O . VAL A 1 205 ? -36.116 4.095 -12.924 1.00 41.95 205 VAL A O 1
ATOM 1475 N N . VAL A 1 206 ? -36.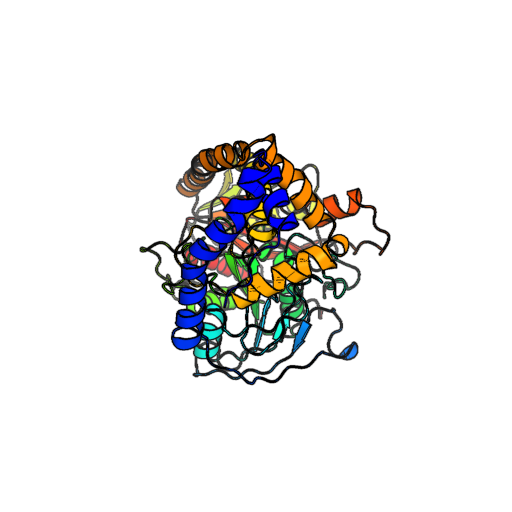253 2.389 -14.367 1.00 42.90 206 VAL A N 1
ATOM 1476 C CA . VAL A 1 206 ? -36.138 1.395 -13.317 1.00 41.47 206 VAL A CA 1
ATOM 1477 C C . VAL A 1 206 ? -34.694 0.952 -13.159 1.00 40.70 206 VAL A C 1
ATOM 1478 O O . VAL A 1 206 ? -33.992 0.749 -14.141 1.00 41.48 206 VAL A O 1
ATOM 1482 N N . GLY A 1 207 ? -34.260 0.823 -11.912 1.00 40.48 207 GLY A N 1
ATOM 1483 C CA . GLY A 1 207 ? -32.901 0.403 -11.626 1.00 39.69 207 GLY A CA 1
ATOM 1484 C C . GLY A 1 207 ? -32.947 -0.569 -10.472 1.00 39.62 207 GLY A C 1
ATOM 1485 O O . GLY A 1 207 ? -33.498 -0.270 -9.416 1.00 40.42 207 GLY A O 1
ATOM 1486 N N . HIS A 1 208 ? -32.368 -1.743 -10.662 1.00 39.23 208 HIS A N 1
ATOM 1487 C CA . HIS A 1 208 ? -32.397 -2.736 -9.612 1.00 38.57 208 HIS A CA 1
ATOM 1488 C C . HIS A 1 208 ? -31.023 -3.202 -9.153 1.00 38.66 208 HIS A C 1
ATOM 1489 O O . HIS A 1 208 ? -30.249 -3.729 -9.951 1.00 39.33 208 HIS A O 1
ATOM 1496 N N . LYS A 1 209 ? -30.714 -2.993 -7.874 1.00 36.89 209 LYS A N 1
ATOM 1497 C CA . LYS A 1 209 ? -29.459 -3.494 -7.322 1.00 37.42 209 LYS A CA 1
ATOM 1498 C C . LYS A 1 209 ? -29.875 -4.837 -6.715 1.00 35.03 209 LYS A C 1
ATOM 1499 O O . LYS A 1 209 ? -30.537 -4.885 -5.684 1.00 35.73 209 LYS A O 1
ATOM 1505 N N . PRO A 1 210 ? -29.506 -5.946 -7.360 1.00 36.03 210 PRO A N 1
ATOM 1506 C CA . PRO A 1 210 ? -29.870 -7.270 -6.847 1.00 34.88 210 PRO A CA 1
ATOM 1507 C C . PRO A 1 210 ? -29.214 -7.572 -5.502 1.00 36.30 210 PRO A C 1
ATOM 1508 O O . PRO A 1 210 ? -28.367 -6.813 -5.021 1.00 35.26 210 PRO A O 1
ATOM 1512 N N . THR A 1 211 ? -29.616 -8.687 -4.901 1.00 34.22 211 THR A N 1
ATOM 1513 C CA . THR A 1 211 ? -29.035 -9.132 -3.651 1.00 33.52 211 THR A CA 1
ATOM 1514 C C . THR A 1 211 ? -27.531 -9.282 -3.906 1.00 33.47 211 THR A C 1
ATOM 1515 O O . THR A 1 211 ? -27.129 -9.743 -4.967 1.00 31.75 211 THR A O 1
ATOM 1519 N N . PHE A 1 212 ? -26.702 -8.892 -2.943 1.00 34.07 212 PHE A N 1
ATOM 1520 C CA . PHE A 1 212 ? -25.255 -9.021 -3.105 1.00 34.61 212 PHE A CA 1
ATOM 1521 C C . PHE A 1 212 ? -24.903 -10.468 -3.465 1.00 34.68 212 PHE A C 1
ATOM 1522 O O . PHE A 1 212 ? -25.366 -11.404 -2.808 1.00 35.07 212 PHE A O 1
ATOM 1530 N N . GLY A 1 213 ? -24.087 -10.650 -4.501 1.00 34.82 213 GLY A N 1
ATOM 1531 C CA . GLY A 1 213 ? -23.677 -11.991 -4.886 1.00 35.28 213 GLY A CA 1
ATOM 1532 C C . GLY A 1 213 ? -24.593 -12.780 -5.812 1.00 36.83 213 GLY A C 1
ATOM 1533 O O . GLY A 1 213 ? -24.231 -13.878 -6.247 1.00 35.22 213 GLY A O 1
ATOM 1534 N N . LEU A 1 214 ? -25.769 -12.238 -6.120 1.00 36.04 214 LEU A N 1
ATOM 1535 C CA . LEU A 1 214 ? -26.703 -12.931 -7.002 1.00 35.74 214 LEU A CA 1
ATOM 1536 C C . LEU A 1 214 ? -26.178 -12.883 -8.431 1.00 36.18 214 LEU A C 1
ATOM 1537 O O . LEU A 1 214 ? -26.085 -13.911 -9.111 1.00 34.52 214 LEU A O 1
ATOM 1542 N N . VAL A 1 215 ? -25.843 -11.676 -8.876 1.00 34.08 215 VAL A N 1
ATOM 1543 C CA . VAL A 1 215 ? -25.319 -11.454 -10.213 1.00 33.78 215 VAL A CA 1
ATOM 1544 C C . VAL A 1 215 ? -23.793 -11.428 -10.127 1.00 35.44 215 VAL A C 1
ATOM 1545 O O . VAL A 1 215 ? -23.221 -10.725 -9.289 1.00 34.68 215 VAL A O 1
ATOM 1549 N N . PRO A 1 216 ? -23.115 -12.210 -10.980 1.00 35.27 216 PRO A N 1
ATOM 1550 C CA . PRO A 1 216 ? -21.650 -12.250 -10.962 1.00 34.69 216 PRO A CA 1
ATOM 1551 C C . PRO A 1 216 ? -21.026 -10.930 -11.393 1.00 35.26 216 PRO A C 1
ATOM 1552 O O . PRO A 1 216 ? -21.401 -10.357 -12.417 1.00 35.49 216 PRO A O 1
ATOM 1556 N N . TYR A 1 217 ? -20.068 -10.458 -10.605 1.00 35.29 217 TYR A N 1
ATOM 1557 C CA . TYR A 1 217 ? -19.383 -9.199 -10.887 1.00 35.68 217 TYR A CA 1
ATOM 1558 C C . TYR A 1 217 ? -18.195 -9.443 -11.828 1.00 37.67 217 TYR A C 1
ATOM 1559 O O . TYR A 1 217 ? -17.569 -8.504 -12.312 1.00 40.72 217 TYR A O 1
ATOM 1568 N N . THR A 1 218 ? -17.894 -10.710 -12.082 1.00 36.58 218 THR A N 1
ATOM 1569 C CA . THR A 1 218 ? -16.780 -11.088 -12.943 1.00 37.62 218 THR A CA 1
ATOM 1570 C C . THR A 1 218 ? -16.683 -10.248 -14.216 1.00 37.51 218 THR A C 1
ATOM 1571 O O . THR A 1 218 ? -17.615 -10.212 -15.018 1.00 35.90 218 THR A O 1
ATOM 1575 N N . GLY A 1 219 ? -15.547 -9.577 -14.395 1.00 36.47 219 GLY A N 1
ATOM 1576 C CA . GLY A 1 219 ? -15.349 -8.764 -15.578 1.00 36.58 219 GLY A CA 1
ATOM 1577 C C . GLY A 1 219 ? -15.624 -7.288 -15.385 1.00 38.36 219 GLY A C 1
ATOM 1578 O O . GLY A 1 219 ? -15.349 -6.490 -16.278 1.00 42.16 219 GLY A O 1
ATOM 1579 N N . ALA A 1 220 ? -16.176 -6.908 -14.237 1.00 38.48 220 ALA A N 1
ATOM 1580 C CA . ALA A 1 220 ? -16.444 -5.498 -13.971 1.00 38.68 220 ALA A CA 1
ATOM 1581 C C . ALA A 1 220 ? -15.292 -4.956 -13.118 1.00 38.99 220 ALA A C 1
ATOM 1582 O O . ALA A 1 220 ? -14.693 -5.694 -12.340 1.00 35.62 220 ALA A O 1
ATOM 1584 N N . PHE A 1 221 ? -14.986 -3.671 -13.272 1.00 40.09 221 PHE A N 1
ATOM 1585 C CA . PHE A 1 221 ? -13.903 -3.039 -12.521 1.00 42.61 221 PHE A CA 1
ATOM 1586 C C . PHE A 1 221 ? -14.271 -2.936 -11.041 1.00 40.86 221 PHE A C 1
ATOM 1587 O O . PHE A 1 221 ? -15.147 -2.166 -10.662 1.00 41.08 221 PHE A O 1
ATOM 1595 N N . PRO A 1 222 ? -13.584 -3.700 -10.183 1.00 41.80 222 PRO A N 1
ATOM 1596 C CA . PRO A 1 222 ? -13.827 -3.721 -8.733 1.00 43.97 222 PRO A CA 1
ATOM 1597 C C . PRO A 1 222 ? -13.535 -2.396 -8.025 1.00 46.37 222 PRO A C 1
ATOM 1598 O O . PRO A 1 222 ? -12.606 -1.680 -8.399 1.00 48.90 222 PRO A O 1
ATOM 1602 N N . ILE A 1 223 ? -14.336 -2.058 -7.019 1.00 46.85 223 ILE A N 1
ATOM 1603 C CA . ILE A 1 223 ? -14.083 -0.844 -6.247 1.00 45.97 223 ILE A CA 1
ATOM 1604 C C . ILE A 1 223 ? -13.735 -1.302 -4.841 1.00 43.80 223 ILE A C 1
ATOM 1605 O O . ILE A 1 223 ? -12.640 -1.039 -4.347 1.00 43.45 223 ILE A O 1
ATOM 1610 N N . GLU A 1 224 ? -14.680 -1.997 -4.214 1.00 40.75 224 GLU A N 1
ATOM 1611 C CA . GLU A 1 224 ? -14.511 -2.555 -2.874 1.00 38.06 224 GLU A CA 1
ATOM 1612 C C . GLU A 1 224 ? -15.299 -3.866 -2.956 1.00 37.27 224 GLU A C 1
ATOM 1613 O O . GLU A 1 224 ? -16.522 -3.870 -3.094 1.00 36.81 224 GLU A O 1
ATOM 1619 N N . ARG A 1 225 ? -14.581 -4.974 -2.886 1.00 36.86 225 ARG A N 1
ATOM 1620 C CA . ARG A 1 225 ? -15.174 -6.293 -3.032 1.00 37.92 225 ARG A CA 1
ATOM 1621 C C . ARG A 1 225 ? -16.522 -6.525 -2.350 1.00 38.81 225 ARG A C 1
ATOM 1622 O O . ARG A 1 225 ? -17.465 -6.986 -2.996 1.00 38.54 225 ARG A O 1
ATOM 1630 N N . THR A 1 226 ? -16.625 -6.180 -1.069 1.00 36.89 226 THR A N 1
ATOM 1631 C CA . THR A 1 226 ? -17.854 -6.401 -0.310 1.00 35.55 226 THR A CA 1
ATOM 1632 C C . THR A 1 226 ? -19.064 -5.534 -0.657 1.00 35.73 226 THR A C 1
ATOM 1633 O O . THR A 1 226 ? -20.153 -5.746 -0.116 1.00 35.54 226 THR A O 1
ATOM 1637 N N . ILE A 1 227 ? -18.896 -4.565 -1.549 1.00 34.33 227 ILE A N 1
ATOM 1638 C CA . ILE A 1 227 ? -20.024 -3.721 -1.910 1.00 34.88 227 ILE A CA 1
ATOM 1639 C C . ILE A 1 227 ? -20.301 -3.640 -3.405 1.00 35.32 227 ILE A C 1
ATOM 1640 O O . ILE A 1 227 ? -21.222 -2.938 -3.816 1.00 36.57 227 ILE A O 1
ATOM 1645 N N . ASP A 1 228 ? -19.515 -4.348 -4.215 1.00 35.68 228 ASP A N 1
ATOM 1646 C CA . ASP A 1 228 ? -19.697 -4.340 -5.671 1.00 34.64 228 ASP A CA 1
ATOM 1647 C C . ASP A 1 228 ? -20.956 -5.115 -6.130 1.00 33.93 228 ASP A C 1
ATOM 1648 O O . ASP A 1 228 ? -21.121 -6.283 -5.801 1.00 33.83 228 ASP A O 1
ATOM 1653 N N . HIS A 1 229 ? -21.818 -4.469 -6.909 1.00 34.16 229 HIS A N 1
ATOM 1654 C CA . HIS A 1 229 ? -23.025 -5.109 -7.443 1.00 34.24 229 HIS A CA 1
ATOM 1655 C C . HIS A 1 229 ? -23.163 -4.731 -8.904 1.00 34.60 229 HIS A C 1
ATOM 1656 O O . HIS A 1 229 ? -22.746 -3.641 -9.301 1.00 33.76 229 HIS A O 1
ATOM 1663 N N . LEU A 1 230 ? -23.744 -5.634 -9.694 1.00 34.68 230 LEU A N 1
ATOM 1664 C CA . LEU A 1 230 ? -24.047 -5.378 -11.102 1.00 35.42 230 LEU A CA 1
ATOM 1665 C C . LEU A 1 230 ? -25.541 -5.643 -11.167 1.00 35.76 230 LEU A C 1
ATOM 1666 O O . LEU A 1 230 ? -26.046 -6.521 -10.462 1.00 35.31 230 LEU A O 1
ATOM 1671 N N . GLY A 1 231 ? -26.251 -4.890 -11.997 1.00 35.61 231 GLY A N 1
ATOM 1672 C CA . GLY A 1 231 ? -27.685 -5.078 -12.092 1.00 36.02 231 GLY A CA 1
ATOM 1673 C C . GLY A 1 231 ? -28.256 -4.385 -13.309 1.00 37.10 231 GLY A C 1
ATOM 1674 O O . GLY A 1 231 ? -27.555 -3.640 -13.990 1.00 39.24 231 GLY A O 1
ATOM 1675 N N . PRO A 1 232 ? -29.543 -4.600 -13.600 1.00 37.67 232 PRO A N 1
ATOM 1676 C CA . PRO A 1 232 ? -30.202 -3.993 -14.756 1.00 37.54 232 PRO A CA 1
ATOM 1677 C C . PRO A 1 232 ? -30.818 -2.615 -14.554 1.00 37.88 232 PRO A C 1
ATOM 1678 O O . PRO A 1 232 ? -31.302 -2.281 -13.474 1.00 36.71 232 PRO A O 1
ATOM 1682 N N . ILE A 1 233 ? -30.785 -1.829 -15.622 1.00 37.82 233 ILE A N 1
ATOM 1683 C CA . ILE A 1 233 ? -31.400 -0.510 -15.659 1.00 39.81 233 ILE A CA 1
ATOM 1684 C C . ILE A 1 233 ? -32.333 -0.652 -16.862 1.00 41.09 233 ILE A C 1
ATOM 1685 O O . ILE A 1 233 ? -31.883 -0.944 -17.970 1.00 39.54 233 ILE A O 1
ATOM 1690 N N . THR A 1 234 ? -33.632 -0.489 -16.637 1.00 40.46 234 THR A N 1
ATOM 1691 C CA . THR A 1 234 ? -34.593 -0.651 -17.714 1.00 41.98 234 THR A CA 1
ATOM 1692 C C . THR A 1 234 ? -35.719 0.367 -17.622 1.00 44.18 234 THR A C 1
ATOM 1693 O O . THR A 1 234 ? -35.801 1.135 -16.665 1.00 43.15 234 THR A O 1
ATOM 1697 N N . ARG A 1 235 ? -36.594 0.345 -18.621 1.00 45.22 235 ARG A N 1
ATOM 1698 C CA . ARG A 1 235 ? -37.714 1.270 -18.673 1.00 48.97 235 ARG A CA 1
ATOM 1699 C C . ARG A 1 235 ? -38.892 0.769 -17.839 1.00 47.91 235 ARG A C 1
ATOM 1700 O O . ARG A 1 235 ? -39.687 1.563 -17.354 1.00 49.15 235 ARG A O 1
ATOM 1708 N N . THR A 1 236 ? -38.998 -0.544 -17.658 1.00 45.51 236 THR A N 1
ATOM 1709 C CA . THR A 1 236 ? -40.094 -1.094 -16.870 1.00 45.44 236 THR A CA 1
ATOM 1710 C C . THR A 1 236 ? -39.615 -2.162 -15.900 1.00 44.43 236 THR A C 1
ATOM 1711 O O . THR A 1 236 ? -38.524 -2.710 -16.061 1.00 43.44 236 THR A O 1
ATOM 1715 N N . VAL A 1 237 ? -40.440 -2.460 -14.900 1.00 44.09 237 VAL A N 1
ATOM 1716 C CA . VAL A 1 237 ? -40.105 -3.469 -13.905 1.00 45.40 237 VAL A CA 1
ATOM 1717 C C . VAL A 1 237 ? -40.027 -4.849 -14.554 1.00 47.54 237 VAL A C 1
ATOM 1718 O O . VAL A 1 237 ? -39.133 -5.638 -14.239 1.00 47.68 237 VAL A O 1
ATOM 1722 N N . HIS A 1 238 ? -40.958 -5.138 -15.464 1.00 48.26 238 HIS A N 1
ATOM 1723 C CA . HIS A 1 238 ? -40.967 -6.429 -16.153 1.00 48.14 238 HIS A CA 1
ATOM 1724 C C . HIS A 1 238 ? -39.634 -6.665 -16.860 1.00 46.02 238 HIS A C 1
ATOM 1725 O O . HIS A 1 238 ? -39.080 -7.759 -16.804 1.00 45.26 238 HIS A O 1
ATOM 1732 N N . ASP A 1 239 ? -39.126 -5.643 -17.539 1.00 45.41 239 ASP A N 1
ATOM 1733 C CA . ASP A 1 239 ? -37.848 -5.784 -18.230 1.00 46.13 239 ASP A CA 1
ATOM 1734 C C . ASP A 1 239 ? -36.712 -6.030 -17.247 1.00 44.94 239 ASP A C 1
ATOM 1735 O O . ASP A 1 239 ? -35.762 -6.755 -17.558 1.00 42.43 239 ASP A O 1
ATOM 1740 N N . ALA A 1 240 ? -36.817 -5.430 -16.061 1.00 41.74 240 ALA A N 1
ATOM 1741 C CA . ALA A 1 240 ? -35.796 -5.598 -15.035 1.00 42.05 240 ALA A CA 1
ATOM 1742 C C . ALA A 1 240 ? -35.800 -7.046 -14.560 1.00 41.10 240 ALA A C 1
ATOM 1743 O O . ALA A 1 240 ? -34.746 -7.662 -14.410 1.00 41.99 240 ALA A O 1
ATOM 1745 N N . ALA A 1 241 ? -36.992 -7.587 -14.330 1.00 40.92 241 ALA A N 1
ATOM 1746 C CA . ALA A 1 241 ? -37.132 -8.968 -13.887 1.00 40.89 241 ALA A CA 1
ATOM 1747 C C . ALA A 1 241 ? -36.616 -9.917 -14.961 1.00 39.84 241 ALA A C 1
ATOM 1748 O O . ALA A 1 241 ? -35.939 -10.897 -14.660 1.00 39.33 241 ALA A O 1
ATOM 1750 N N . LEU A 1 242 ? -36.945 -9.618 -16.212 1.00 38.73 242 LEU A N 1
ATOM 1751 C CA . LEU A 1 242 ? -36.522 -10.439 -17.337 1.00 39.48 242 LEU A CA 1
ATOM 1752 C C . LEU A 1 242 ? -34.998 -10.456 -17.479 1.00 40.47 242 LEU A C 1
ATOM 1753 O O . LEU A 1 242 ? -34.392 -11.519 -17.638 1.00 37.32 242 LEU A O 1
ATOM 1758 N N . MET A 1 243 ? -34.380 -9.277 -17.424 1.00 40.14 243 MET A N 1
ATOM 1759 C CA . MET A 1 243 ? -32.931 -9.195 -17.540 1.00 42.68 243 MET A CA 1
ATOM 1760 C C . MET A 1 243 ? -32.292 -9.929 -16.366 1.00 41.87 243 MET A C 1
ATOM 1761 O O . MET A 1 243 ? -31.288 -10.625 -16.530 1.00 41.25 243 MET A O 1
ATOM 1766 N N . LEU A 1 244 ? -32.889 -9.794 -15.186 1.00 38.30 244 LEU A N 1
ATOM 1767 C CA . LEU A 1 244 ? -32.343 -10.456 -14.013 1.00 38.36 244 LEU A CA 1
ATOM 1768 C C . LEU A 1 244 ? -32.425 -11.974 -14.150 1.00 38.69 244 LEU A C 1
ATOM 1769 O O . LEU A 1 244 ? -31.566 -12.691 -13.633 1.00 38.33 244 LEU A O 1
ATOM 1774 N N . SER A 1 245 ? -33.447 -12.471 -14.847 1.00 36.99 245 SER A N 1
ATOM 1775 C CA . SER A 1 245 ? -33.586 -13.919 -15.019 1.00 37.93 245 SER A CA 1
ATOM 1776 C C . SER A 1 245 ? -32.473 -14.438 -15.923 1.00 38.14 245 SER A C 1
ATOM 1777 O O . SER A 1 245 ? -32.140 -15.616 -15.900 1.00 41.12 245 SER A O 1
ATOM 1780 N N . VAL A 1 246 ? -31.895 -13.550 -16.722 1.00 37.29 246 VAL A N 1
ATOM 1781 C CA . VAL A 1 246 ? -30.826 -13.939 -17.617 1.00 38.34 246 VAL A CA 1
ATOM 1782 C C . VAL A 1 246 ? -29.427 -13.800 -16.994 1.00 39.37 246 VAL A C 1
ATOM 1783 O O . VAL A 1 246 ? -28.566 -14.653 -17.197 1.00 37.81 246 VAL A O 1
ATOM 1787 N N . ILE A 1 247 ? -29.200 -12.741 -16.223 1.00 37.46 247 ILE A N 1
ATOM 1788 C CA . ILE A 1 247 ? -27.875 -12.530 -15.649 1.00 35.75 247 ILE A CA 1
ATOM 1789 C C . ILE A 1 247 ? -27.629 -13.092 -14.255 1.00 35.86 247 ILE A C 1
ATOM 1790 O O . ILE A 1 247 ? -26.475 -13.244 -13.853 1.00 37.36 247 ILE A O 1
ATOM 1795 N N . ALA A 1 248 ? -28.687 -13.423 -13.522 1.00 33.26 248 ALA A N 1
ATOM 1796 C CA . ALA A 1 248 ? -28.501 -13.951 -12.170 1.00 36.05 248 ALA A CA 1
ATOM 1797 C C . ALA A 1 248 ? -27.892 -15.347 -12.188 1.00 38.09 248 ALA A C 1
ATOM 1798 O O . ALA A 1 248 ? -28.049 -16.090 -13.163 1.00 39.34 248 ALA A O 1
ATOM 1800 N N . GLY A 1 249 ? -27.180 -15.694 -11.118 1.00 37.16 249 GLY A N 1
ATOM 1801 C CA . GLY A 1 249 ? -26.589 -17.016 -11.032 1.00 37.51 249 GLY A CA 1
ATOM 1802 C C . GLY A 1 249 ? -25.082 -17.088 -10.899 1.00 38.93 249 GLY A C 1
ATOM 1803 O O . GLY A 1 249 ? -24.344 -16.284 -11.472 1.00 40.72 249 GLY A O 1
ATOM 1804 N N . ARG A 1 250 ? -24.624 -18.079 -10.146 1.00 37.43 250 ARG A N 1
ATOM 1805 C CA . ARG A 1 250 ? -23.203 -18.279 -9.920 1.00 39.99 250 ARG A CA 1
ATOM 1806 C C . ARG A 1 250 ? -22.453 -18.578 -11.213 1.00 39.72 250 ARG A C 1
ATOM 1807 O O . ARG A 1 250 ? -22.997 -19.209 -12.124 1.00 40.15 250 ARG A O 1
ATOM 1815 N N . ASP A 1 251 ? -21.204 -18.126 -11.301 1.00 38.14 251 ASP A N 1
ATOM 1816 C CA . ASP A 1 251 ? -20.410 -18.401 -12.493 1.00 39.05 251 ASP A CA 1
ATOM 1817 C C . ASP A 1 251 ? -19.107 -19.117 -12.137 1.00 38.40 251 ASP A C 1
ATOM 1818 O O . ASP A 1 251 ? -18.331 -19.476 -13.018 1.00 39.71 251 ASP A O 1
ATOM 1823 N N . GLY A 1 252 ? -18.880 -19.313 -10.840 1.00 39.58 252 GLY A N 1
ATOM 1824 C CA . GLY A 1 252 ? -17.678 -19.989 -10.368 1.00 41.10 252 GLY A CA 1
ATOM 1825 C C . GLY A 1 252 ? -16.391 -19.177 -10.424 1.00 42.96 252 GLY A C 1
ATOM 1826 O O . GLY A 1 252 ? -15.324 -19.702 -10.118 1.00 45.21 252 GLY A O 1
ATOM 1827 N N . ASN A 1 253 ? -16.477 -17.903 -10.797 1.00 40.02 253 ASN A N 1
ATOM 1828 C CA . ASN A 1 253 ? -15.288 -17.053 -10.900 1.00 41.81 253 ASN A CA 1
ATOM 1829 C C . ASN A 1 253 ? -15.309 -15.837 -9.972 1.00 42.34 253 ASN A C 1
ATOM 1830 O O . ASN A 1 253 ? -14.322 -15.101 -9.883 1.00 43.41 253 ASN A O 1
ATOM 1835 N N . ASP A 1 254 ? -16.436 -15.620 -9.303 1.00 40.44 254 ASP A N 1
ATOM 1836 C CA . ASP A 1 254 ? -16.624 -14.466 -8.428 1.00 39.20 254 ASP A CA 1
ATOM 1837 C C . ASP A 1 254 ? -16.684 -14.862 -6.955 1.00 39.16 254 ASP A C 1
ATOM 1838 O O . ASP A 1 254 ? -17.639 -15.499 -6.525 1.00 38.75 254 ASP A O 1
ATOM 1843 N N . PRO A 1 255 ? -15.673 -14.463 -6.158 1.00 38.70 255 PRO A N 1
ATOM 1844 C CA . PRO A 1 255 ? -15.625 -14.791 -4.729 1.00 39.47 255 PRO A CA 1
ATOM 1845 C C . PRO A 1 255 ? -16.772 -14.203 -3.914 1.00 38.75 255 PRO A C 1
ATOM 1846 O O . PRO A 1 255 ? -17.000 -14.605 -2.783 1.00 40.36 255 PRO A O 1
ATOM 1850 N N . ARG A 1 256 ? -17.495 -13.251 -4.488 1.00 36.98 256 ARG A N 1
ATOM 1851 C CA . ARG A 1 256 ? -18.615 -12.632 -3.780 1.00 36.27 256 ARG A CA 1
ATOM 1852 C C . ARG A 1 256 ? -19.830 -13.555 -3.729 1.00 36.87 256 ARG A C 1
ATOM 1853 O O . ARG A 1 256 ? -20.686 -13.431 -2.855 1.00 37.96 256 ARG A O 1
ATOM 1861 N N . GLN A 1 257 ? -19.901 -14.479 -4.674 1.00 36.86 257 GLN A N 1
ATOM 1862 C CA . GLN A 1 257 ? -21.033 -15.384 -4.752 1.00 38.12 257 GLN A CA 1
ATOM 1863 C C . GLN A 1 257 ? -20.888 -16.595 -3.861 1.00 36.75 257 GLN A C 1
ATOM 1864 O O . GLN A 1 257 ? -20.008 -17.423 -4.073 1.00 36.41 257 GLN A O 1
ATOM 1870 N N . ALA A 1 258 ? -21.764 -16.696 -2.869 1.00 37.03 258 ALA A N 1
ATOM 1871 C CA . ALA A 1 258 ? -21.736 -17.824 -1.956 1.00 39.86 258 ALA A CA 1
ATOM 1872 C C . ALA A 1 258 ? -22.157 -19.103 -2.688 1.00 41.53 258 ALA A C 1
ATOM 1873 O O . ALA A 1 258 ? -22.831 -19.058 -3.726 1.00 39.53 258 ALA A O 1
ATOM 1875 N N . ASP A 1 259 ? -21.738 -20.236 -2.135 1.00 44.19 259 ASP A N 1
ATOM 1876 C CA . ASP A 1 259 ? -22.028 -21.564 -2.676 1.00 48.80 259 ASP A CA 1
ATOM 1877 C C . ASP A 1 259 ? -23.518 -21.831 -2.827 1.00 49.42 259 ASP A C 1
ATOM 1878 O O . ASP A 1 259 ? -23.937 -22.578 -3.705 1.00 50.42 259 ASP A O 1
ATOM 1883 N N . SER A 1 260 ? -24.310 -21.224 -1.958 1.00 49.02 260 SER A N 1
ATOM 1884 C CA . SER A 1 260 ? -25.748 -21.429 -1.965 1.00 50.37 260 SER A CA 1
ATOM 1885 C C . SER A 1 260 ? -26.520 -20.536 -2.928 1.00 49.99 260 SER A C 1
ATOM 1886 O O . SER A 1 260 ? -27.731 -20.689 -3.079 1.00 50.20 260 SER A O 1
ATOM 1889 N N . VAL A 1 261 ? -25.838 -19.598 -3.574 1.00 49.25 261 VAL A N 1
ATOM 1890 C CA . VAL A 1 261 ? -26.530 -18.707 -4.498 1.00 48.46 261 VAL A CA 1
ATOM 1891 C C . VAL A 1 261 ? -27.195 -19.463 -5.648 1.00 50.41 261 VAL A C 1
ATOM 1892 O O . VAL A 1 261 ? -26.584 -20.322 -6.292 1.00 49.07 261 VAL A O 1
ATOM 1896 N N . GLU A 1 262 ? -28.459 -19.130 -5.886 1.00 50.77 262 GLU A N 1
ATOM 1897 C CA . GLU A 1 262 ? -29.253 -19.728 -6.952 1.00 52.85 262 GLU A CA 1
ATOM 1898 C C . GLU A 1 262 ? -30.168 -18.646 -7.490 1.00 50.76 262 GLU A C 1
ATOM 1899 O O . GLU A 1 262 ? -30.676 -17.828 -6.729 1.00 51.53 262 GLU A O 1
ATOM 1905 N N . ALA A 1 263 ? -30.381 -18.629 -8.797 1.00 49.59 263 ALA A N 1
ATOM 1906 C CA . ALA A 1 263 ? -31.274 -17.637 -9.369 1.00 50.08 263 ALA A CA 1
ATOM 1907 C C . ALA A 1 263 ? -32.693 -18.016 -8.951 1.00 50.48 263 ALA A C 1
ATOM 1908 O O . ALA A 1 263 ? -33.052 -19.195 -8.939 1.00 47.84 263 ALA A O 1
ATOM 1910 N N . GLY A 1 264 ? -33.488 -17.019 -8.585 1.00 50.15 264 GLY A N 1
ATOM 1911 C CA . GLY A 1 264 ? -34.858 -17.290 -8.196 1.00 50.39 264 GLY A CA 1
ATOM 1912 C C . GLY A 1 264 ? -35.747 -17.257 -9.423 1.00 50.88 264 GLY A C 1
ATOM 1913 O O . GLY A 1 264 ? -35.266 -17.340 -10.551 1.00 50.72 264 GLY A O 1
ATOM 1914 N N . ASP A 1 265 ? -37.050 -17.143 -9.201 1.00 51.97 265 ASP A N 1
ATOM 1915 C CA . ASP A 1 265 ? -38.025 -17.083 -10.283 1.00 50.68 265 ASP A CA 1
ATOM 1916 C C . ASP A 1 265 ? -38.613 -15.683 -10.185 1.00 48.76 265 ASP A C 1
ATOM 1917 O O . ASP A 1 265 ? -39.475 -15.428 -9.353 1.00 49.39 265 ASP A O 1
ATOM 1922 N N . TYR A 1 266 ? -38.155 -14.786 -11.044 1.00 46.24 266 TYR A N 1
ATOM 1923 C CA . TYR A 1 266 ? -38.591 -13.401 -11.004 1.00 46.43 266 TYR A CA 1
ATOM 1924 C C . TYR A 1 266 ? -39.746 -13.054 -11.934 1.00 48.78 266 TYR A C 1
ATOM 1925 O O . TYR A 1 266 ? -40.244 -11.931 -11.910 1.00 48.76 266 TYR A O 1
ATOM 1934 N N . LEU A 1 267 ? -40.190 -14.016 -12.734 1.00 51.41 267 LEU A N 1
ATOM 1935 C CA . LEU A 1 267 ? -41.267 -13.757 -13.679 1.00 53.55 267 LEU A CA 1
ATOM 1936 C C . LEU A 1 267 ? -42.607 -14.424 -13.380 1.00 54.59 267 LEU A C 1
ATOM 1937 O O . LEU A 1 267 ? -43.654 -13.799 -13.543 1.00 56.51 267 LEU A O 1
ATOM 1942 N N . SER A 1 268 ? -42.574 -15.681 -12.946 1.00 55.50 268 SER A N 1
ATOM 1943 C CA . SER A 1 268 ? -43.791 -16.441 -12.652 1.00 56.74 268 SER A CA 1
ATOM 1944 C C . SER A 1 268 ? -44.855 -15.693 -11.863 1.00 57.56 268 SER A C 1
ATOM 1945 O O . SER A 1 268 ? -46.013 -15.618 -12.283 1.00 57.52 268 SER A O 1
ATOM 1948 N N . THR A 1 269 ? -44.459 -15.147 -10.718 1.00 56.76 269 THR A N 1
ATOM 1949 C CA . THR A 1 269 ? -45.387 -14.429 -9.856 1.00 56.66 269 THR A CA 1
ATOM 1950 C C . THR A 1 269 ? -45.205 -12.919 -9.898 1.00 54.85 269 THR A C 1
ATOM 1951 O O . THR A 1 269 ? -45.656 -12.213 -8.999 1.00 54.85 269 THR A O 1
ATOM 1955 N N . LEU A 1 270 ? -44.553 -12.421 -10.942 1.00 54.10 270 LEU A N 1
ATOM 1956 C CA . LEU A 1 270 ? -44.327 -10.983 -11.060 1.00 54.48 270 LEU A CA 1
ATOM 1957 C C . LEU A 1 270 ? -45.627 -10.185 -11.006 1.00 56.33 270 LEU A C 1
ATOM 1958 O O . LEU A 1 270 ? -45.690 -9.139 -10.358 1.00 55.17 270 LEU A O 1
ATOM 1963 N N . ASP A 1 271 ? -46.661 -10.677 -11.686 1.00 57.14 271 ASP A N 1
ATOM 1964 C CA . ASP A 1 271 ? -47.945 -9.984 -11.712 1.00 59.68 271 ASP A CA 1
ATOM 1965 C C . ASP A 1 271 ? -49.001 -10.571 -10.774 1.00 59.57 271 ASP A C 1
ATOM 1966 O O . ASP A 1 271 ? -50.198 -10.407 -11.003 1.00 60.08 271 ASP A O 1
ATOM 1971 N N . SER A 1 272 ? -48.562 -11.255 -9.723 1.00 59.35 272 SER A N 1
ATOM 1972 C CA . SER A 1 272 ? -49.489 -11.828 -8.756 1.00 60.77 272 SER A CA 1
ATOM 1973 C C . SER A 1 272 ? -49.979 -10.708 -7.842 1.00 62.67 272 SER A C 1
ATOM 1974 O O . SER A 1 272 ? -49.302 -9.689 -7.688 1.00 62.29 272 SER A O 1
ATOM 1977 N N . ASP A 1 273 ? -51.148 -10.894 -7.237 1.00 63.55 273 ASP A N 1
ATOM 1978 C CA . ASP A 1 273 ? -51.706 -9.875 -6.352 1.00 66.17 273 ASP A CA 1
ATOM 1979 C C . ASP A 1 273 ? -50.841 -9.672 -5.108 1.00 65.47 273 ASP A C 1
ATOM 1980 O O . ASP A 1 273 ? -50.287 -10.625 -4.558 1.00 64.53 273 ASP A O 1
ATOM 1985 N N . VAL A 1 274 ? -50.730 -8.423 -4.667 1.00 63.93 274 VAL A N 1
ATOM 1986 C CA . VAL A 1 274 ? -49.930 -8.114 -3.493 1.00 64.68 274 VAL A CA 1
ATOM 1987 C C . VAL A 1 274 ? -50.795 -7.849 -2.265 1.00 65.56 274 VAL A C 1
ATOM 1988 O O . VAL A 1 274 ? -50.331 -7.287 -1.273 1.00 65.99 274 VAL A O 1
ATOM 1992 N N . ASP A 1 275 ? -52.055 -8.263 -2.340 1.00 66.31 275 ASP A N 1
ATOM 1993 C CA . ASP A 1 275 ? -52.990 -8.092 -1.235 1.00 66.67 275 ASP A CA 1
ATOM 1994 C C . ASP A 1 275 ? -52.431 -8.771 0.005 1.00 64.44 275 ASP A C 1
ATOM 1995 O O . ASP A 1 275 ? -52.006 -9.919 -0.056 1.00 62.95 275 ASP A O 1
ATOM 2000 N N . GLY A 1 276 ? -52.426 -8.061 1.127 1.00 64.11 276 GLY A N 1
ATOM 2001 C CA . GLY A 1 276 ? -51.909 -8.642 2.353 1.00 62.63 276 GLY A CA 1
ATOM 2002 C C . GLY A 1 276 ? -50.425 -8.411 2.598 1.00 62.04 276 GLY A C 1
ATOM 2003 O O . GLY A 1 276 ? -49.933 -8.671 3.695 1.00 61.68 276 GLY A O 1
ATOM 2004 N N . LEU A 1 277 ? -49.696 -7.943 1.589 1.00 60.19 277 LEU A N 1
ATOM 2005 C CA . LEU A 1 277 ? -48.275 -7.680 1.781 1.00 60.25 277 LEU A CA 1
ATOM 2006 C C . LEU A 1 277 ? -48.107 -6.482 2.709 1.00 59.48 277 LEU A C 1
ATOM 2007 O O . LEU A 1 277 ? -48.808 -5.475 2.571 1.00 56.74 277 LEU A O 1
ATOM 2012 N N . ARG A 1 278 ? -47.179 -6.596 3.654 1.00 58.23 278 ARG A N 1
ATOM 2013 C CA . ARG A 1 278 ? -46.922 -5.517 4.597 1.00 57.97 278 ARG A CA 1
ATOM 2014 C C . ARG A 1 278 ? -45.778 -4.646 4.086 1.00 56.55 278 ARG A C 1
ATOM 2015 O O . ARG A 1 278 ? -44.674 -5.130 3.836 1.00 55.74 278 ARG A O 1
ATOM 2023 N N . ILE A 1 279 ? -46.060 -3.358 3.927 1.00 54.45 279 ILE A N 1
ATOM 2024 C CA . ILE A 1 279 ? -45.084 -2.401 3.431 1.00 52.80 279 ILE A CA 1
ATOM 2025 C C . ILE A 1 279 ? -44.662 -1.429 4.523 1.00 52.45 279 ILE A C 1
ATOM 2026 O O . ILE A 1 279 ? -45.498 -0.741 5.107 1.00 53.10 279 ILE A O 1
ATOM 2031 N N . GLY A 1 280 ? -43.361 -1.382 4.801 1.00 49.55 280 GLY A N 1
ATOM 2032 C CA . GLY A 1 280 ? -42.852 -0.493 5.831 1.00 46.77 280 GLY A CA 1
ATOM 2033 C C . GLY A 1 280 ? -42.193 0.769 5.302 1.00 46.41 280 GLY A C 1
ATOM 2034 O O . GLY A 1 280 ? -41.236 0.706 4.531 1.00 45.97 280 GLY A O 1
ATOM 2035 N N . ILE A 1 281 ? -42.711 1.925 5.709 1.00 46.43 281 ILE A N 1
ATOM 2036 C CA . ILE A 1 281 ? -42.146 3.205 5.288 1.00 46.01 281 ILE A CA 1
ATOM 2037 C C . ILE A 1 281 ? -41.078 3.574 6.313 1.00 45.33 281 ILE A C 1
ATOM 2038 O O . ILE A 1 281 ? -41.395 3.908 7.455 1.00 46.69 281 ILE A O 1
ATOM 2043 N N . VAL A 1 282 ? -39.814 3.494 5.908 1.00 44.53 282 VAL A N 1
ATOM 2044 C CA . VAL A 1 282 ? -38.700 3.795 6.801 1.00 42.95 282 VAL A CA 1
ATOM 2045 C C . VAL A 1 282 ? -38.605 5.286 7.096 1.00 43.48 282 VAL A C 1
ATOM 2046 O O . VAL A 1 282 ? -38.155 6.070 6.254 1.00 43.36 282 VAL A O 1
ATOM 2050 N N . ARG A 1 283 ? -39.010 5.667 8.304 1.00 45.06 283 ARG A N 1
ATOM 2051 C CA . ARG A 1 283 ? -39.003 7.070 8.710 1.00 45.64 283 ARG A CA 1
ATOM 2052 C C . ARG A 1 283 ? -37.680 7.768 8.462 1.00 45.97 283 ARG A C 1
ATOM 2053 O O . ARG A 1 283 ? -37.653 8.876 7.922 1.00 47.54 283 ARG A O 1
ATOM 2061 N N . GLU A 1 284 ? -36.585 7.121 8.842 1.00 45.45 284 GLU A N 1
ATOM 2062 C CA . GLU A 1 284 ? -35.260 7.704 8.666 1.00 46.51 284 GLU A CA 1
ATOM 2063 C C . GLU A 1 284 ? -34.910 7.966 7.211 1.00 45.96 284 GLU A C 1
ATOM 2064 O O . GLU A 1 284 ? -33.888 8.580 6.915 1.00 47.44 284 GLU A O 1
ATOM 2070 N N . GLY A 1 285 ? -35.760 7.504 6.303 1.00 45.91 285 GLY A N 1
ATOM 2071 C CA . GLY A 1 285 ? -35.509 7.713 4.892 1.00 44.20 285 GLY A CA 1
ATOM 207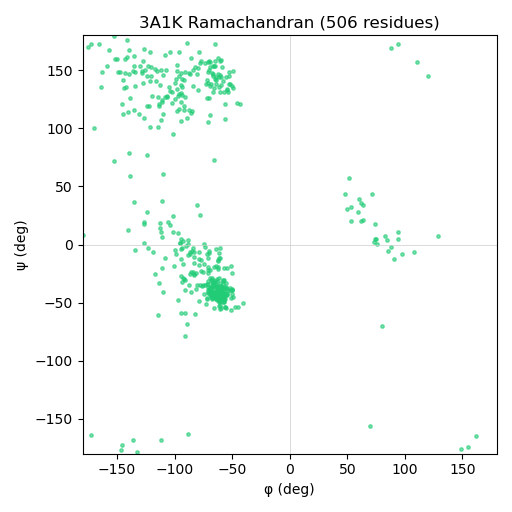2 C C . GLY A 1 285 ? -36.052 9.041 4.408 1.00 44.12 285 GLY A C 1
ATOM 2073 O O . GLY A 1 285 ? -35.817 9.426 3.262 1.00 44.38 285 GLY A O 1
ATOM 2074 N N . PHE A 1 286 ? -36.775 9.747 5.272 1.00 43.22 286 PHE A N 1
ATOM 2075 C CA . PHE A 1 286 ? -37.344 11.043 4.903 1.00 43.29 286 PHE A CA 1
ATOM 2076 C C . PHE A 1 286 ? -36.864 12.170 5.811 1.00 44.27 286 PHE A C 1
ATOM 2077 O O . PHE A 1 286 ? -36.297 11.932 6.878 1.00 43.78 286 PHE A O 1
ATOM 2085 N N . GLY A 1 287 ? -37.096 13.401 5.370 1.00 46.55 287 GLY A N 1
ATOM 2086 C CA . GLY A 1 287 ? -36.730 14.572 6.152 1.00 49.86 287 GLY A CA 1
ATOM 2087 C C . GLY A 1 287 ? -35.269 14.786 6.509 1.00 50.68 287 GLY A C 1
ATOM 2088 O O . GLY A 1 287 ? -34.958 15.216 7.619 1.00 50.65 287 GLY A O 1
ATOM 2089 N N . HIS A 1 288 ? -34.368 14.493 5.580 1.00 51.66 288 HIS A N 1
ATOM 2090 C CA . HIS A 1 288 ? -32.948 14.689 5.832 1.00 53.00 288 HIS A CA 1
ATOM 2091 C C . HIS A 1 288 ? -32.653 16.183 5.786 1.00 53.45 288 HIS A C 1
ATOM 2092 O O . HIS A 1 288 ? -33.388 16.944 5.161 1.00 52.76 288 HIS A O 1
ATOM 2099 N N . ALA A 1 289 ? -31.583 16.605 6.448 1.00 53.84 289 ALA A N 1
ATOM 2100 C CA . ALA A 1 289 ? -31.221 18.015 6.458 1.00 55.75 289 ALA A CA 1
ATOM 2101 C C . ALA A 1 289 ? -31.016 18.484 5.024 1.00 57.12 289 ALA A C 1
ATOM 2102 O O . ALA A 1 289 ? -31.442 19.572 4.643 1.00 56.80 289 ALA A O 1
ATOM 2104 N N . VAL A 1 290 ? -30.370 17.645 4.225 1.00 60.07 290 VAL A N 1
ATOM 2105 C CA . VAL A 1 290 ? -30.112 17.971 2.831 1.00 62.31 290 VAL A CA 1
ATOM 2106 C C . VAL A 1 290 ? -31.118 17.243 1.958 1.00 63.40 290 VAL A C 1
ATOM 2107 O O . VAL A 1 290 ? -30.913 16.080 1.612 1.00 65.21 290 VAL A O 1
ATOM 2111 N N . SER A 1 291 ? -32.203 17.926 1.606 1.00 63.80 291 SER A N 1
ATOM 2112 C CA . SER A 1 291 ? -33.239 17.330 0.775 1.00 64.99 291 SER A CA 1
ATOM 2113 C C . SER A 1 291 ? -34.337 18.322 0.396 1.00 66.26 291 SER A C 1
ATOM 2114 O O . SER A 1 291 ? -34.409 19.429 0.932 1.00 66.07 291 SER A O 1
ATOM 2117 N N . GLN A 1 292 ? -35.193 17.901 -0.532 1.00 64.91 292 GLN A N 1
ATOM 2118 C CA . GLN A 1 292 ? -36.313 18.709 -1.001 1.00 64.53 292 GLN A CA 1
ATOM 2119 C C . GLN A 1 292 ? -37.599 18.033 -0.519 1.00 64.77 292 GLN A C 1
ATOM 2120 O O . GLN A 1 292 ? -37.991 16.990 -1.043 1.00 65.55 292 GLN A O 1
ATOM 2126 N N . PRO A 1 293 ? -38.273 18.622 0.484 1.00 64.14 293 PRO A N 1
ATOM 2127 C CA . PRO A 1 293 ? -39.515 18.080 1.048 1.00 63.69 293 PRO A CA 1
ATOM 2128 C C . PRO A 1 293 ? -40.630 17.709 0.057 1.00 62.71 293 PRO A C 1
ATOM 2129 O O . PRO A 1 293 ? -41.477 16.870 0.369 1.00 60.72 293 PRO A O 1
ATOM 2133 N N . GLU A 1 294 ? -40.647 18.328 -1.122 1.00 63.27 294 GLU A N 1
ATOM 2134 C CA . GLU A 1 294 ? -41.661 17.988 -2.124 1.00 64.64 294 GLU A CA 1
ATOM 2135 C C . GLU A 1 294 ? -41.413 16.554 -2.576 1.00 62.46 294 GLU A C 1
ATOM 2136 O O . GLU A 1 294 ? -42.348 15.768 -2.747 1.00 61.86 294 GLU A O 1
ATOM 2142 N N . VAL A 1 295 ? -40.141 16.226 -2.781 1.00 60.05 295 VAL A N 1
ATOM 2143 C CA . VAL A 1 295 ? -39.760 14.888 -3.207 1.00 58.59 295 VAL A CA 1
ATOM 2144 C C . VAL A 1 295 ? -40.197 13.881 -2.159 1.00 57.34 295 VAL A C 1
ATOM 2145 O O . VAL A 1 295 ? -40.826 12.878 -2.480 1.00 54.32 295 VAL A O 1
ATOM 2149 N N . ASP A 1 296 ? -39.874 14.163 -0.901 1.00 58.74 296 ASP A N 1
ATOM 2150 C CA . ASP A 1 296 ? -40.234 13.267 0.190 1.00 60.74 296 ASP A CA 1
ATOM 2151 C C . ASP A 1 296 ? -41.740 13.043 0.297 1.00 59.63 296 ASP A C 1
ATOM 2152 O O . ASP A 1 296 ? -42.182 11.919 0.527 1.00 59.31 296 ASP A O 1
ATOM 2157 N N . ASP A 1 297 ? -42.525 14.104 0.135 1.00 60.28 297 ASP A N 1
ATOM 2158 C CA . ASP A 1 297 ? -43.984 13.988 0.211 1.00 60.39 297 ASP A CA 1
ATOM 2159 C C . ASP A 1 297 ? -44.531 13.161 -0.951 1.00 58.40 297 ASP A C 1
ATOM 2160 O O . ASP A 1 297 ? -45.398 12.302 -0.767 1.00 57.25 297 ASP A O 1
ATOM 2165 N N . ALA A 1 298 ? -44.026 13.431 -2.151 1.00 56.51 298 ALA A N 1
ATOM 2166 C CA . ALA A 1 298 ? -44.463 12.700 -3.333 1.00 55.49 298 ALA A CA 1
ATOM 2167 C C . ALA A 1 298 ? -44.258 11.203 -3.120 1.00 54.63 298 ALA A C 1
ATOM 2168 O O . ALA A 1 298 ? -45.189 10.411 -3.261 1.00 54.74 298 ALA A O 1
ATOM 2170 N N . VAL A 1 299 ? -43.035 10.821 -2.764 1.00 52.79 299 VAL A N 1
ATOM 2171 C CA . VAL A 1 299 ? -42.721 9.417 -2.540 1.00 50.81 299 VAL A CA 1
ATOM 2172 C C . VAL A 1 299 ? -43.574 8.843 -1.432 1.00 49.79 299 VAL A C 1
ATOM 2173 O O . VAL A 1 299 ? -44.059 7.720 -1.530 1.00 49.56 299 VAL A O 1
ATOM 2177 N N . ARG A 1 300 ? -43.751 9.628 -0.375 1.00 52.39 300 ARG A N 1
ATOM 2178 C CA . ARG A 1 300 ? -44.550 9.221 0.776 1.00 52.59 300 ARG A CA 1
ATOM 2179 C C . ARG A 1 300 ? -45.986 8.934 0.351 1.00 52.48 300 ARG A C 1
ATOM 2180 O O . ARG A 1 300 ? -46.572 7.920 0.740 1.00 52.10 300 ARG A O 1
ATOM 2188 N N . ALA A 1 301 ? -46.546 9.835 -0.449 1.00 51.87 301 ALA A N 1
ATOM 2189 C CA . ALA A 1 301 ? -47.910 9.684 -0.937 1.00 53.74 301 ALA A CA 1
ATOM 2190 C C . ALA A 1 301 ? -47.992 8.404 -1.765 1.00 53.46 301 ALA A C 1
ATOM 2191 O O . ALA A 1 301 ? -48.917 7.606 -1.613 1.00 53.78 301 ALA A O 1
ATOM 2193 N N . ALA A 1 302 ? -47.001 8.217 -2.632 1.00 54.42 302 ALA A N 1
ATOM 2194 C CA . ALA A 1 302 ? -46.930 7.045 -3.496 1.00 54.98 302 ALA A CA 1
ATOM 2195 C C . ALA A 1 302 ? -46.916 5.746 -2.694 1.00 55.12 302 ALA A C 1
ATOM 2196 O O . ALA A 1 302 ? -47.589 4.779 -3.052 1.00 55.76 302 ALA A O 1
ATOM 2198 N N . ALA A 1 303 ? -46.147 5.724 -1.610 1.00 55.06 303 ALA A N 1
ATOM 2199 C CA . ALA A 1 303 ? -46.067 4.534 -0.773 1.00 55.61 303 ALA A CA 1
ATOM 2200 C C . ALA A 1 303 ? -47.426 4.215 -0.156 1.00 57.02 303 ALA A C 1
ATOM 2201 O O . ALA A 1 303 ? -47.831 3.052 -0.106 1.00 57.91 303 ALA A O 1
ATOM 2203 N N . HIS A 1 304 ? -48.128 5.243 0.318 1.00 56.35 304 HIS A N 1
ATOM 2204 C CA . HIS A 1 304 ? -49.441 5.036 0.925 1.00 57.31 304 HIS A CA 1
ATOM 2205 C C . HIS A 1 304 ? -50.515 4.597 -0.066 1.00 56.32 304 HIS A C 1
ATOM 2206 O O . HIS A 1 304 ? -51.429 3.862 0.299 1.00 55.71 304 HIS A O 1
ATOM 2213 N N . SER A 1 305 ? -50.402 5.030 -1.317 1.00 57.42 305 SER A N 1
ATOM 2214 C CA . SER A 1 305 ? -51.391 4.664 -2.330 1.00 58.91 305 SER A CA 1
ATOM 2215 C C . SER A 1 305 ? -51.478 3.153 -2.563 1.00 59.31 305 SER A C 1
ATOM 2216 O O . SER A 1 305 ? -52.406 2.680 -3.222 1.00 59.38 305 SER A O 1
ATOM 2219 N N . LEU A 1 306 ? -50.521 2.402 -2.021 1.00 58.72 306 LEU A N 1
ATOM 2220 C CA . LEU A 1 306 ? -50.502 0.947 -2.173 1.00 58.88 306 LEU A CA 1
ATOM 2221 C C . LEU A 1 306 ? -51.612 0.266 -1.378 1.00 59.49 306 LEU A C 1
ATOM 2222 O O . LEU A 1 306 ? -51.863 -0.929 -1.543 1.00 58.28 306 LEU A O 1
ATOM 2227 N N . THR A 1 307 ? -52.268 1.017 -0.500 1.00 60.66 307 THR A N 1
ATOM 2228 C CA . THR A 1 307 ? -53.364 0.455 0.282 1.00 61.88 307 THR A CA 1
ATOM 2229 C C . THR A 1 307 ? -54.534 0.238 -0.673 1.00 62.37 307 THR A C 1
ATOM 2230 O O . THR A 1 307 ? -55.425 -0.571 -0.420 1.00 61.37 307 THR A O 1
ATOM 2234 N N . GLU A 1 308 ? -54.511 0.968 -1.781 1.00 63.61 308 GLU A N 1
ATOM 2235 C CA . GLU A 1 308 ? -55.558 0.865 -2.782 1.00 65.84 308 GLU A CA 1
ATOM 2236 C C . GLU A 1 308 ? -55.573 -0.504 -3.454 1.00 66.15 308 GLU A C 1
ATOM 2237 O O . GLU A 1 308 ? -56.576 -0.889 -4.054 1.00 66.34 308 GLU A O 1
ATOM 2243 N N . ILE A 1 309 ? -54.468 -1.240 -3.357 1.00 65.71 309 ILE A N 1
ATOM 2244 C CA . ILE A 1 309 ? -54.406 -2.564 -3.959 1.00 65.69 309 ILE A CA 1
ATOM 2245 C C . ILE A 1 309 ? -54.320 -3.680 -2.930 1.00 66.14 309 ILE A C 1
ATOM 2246 O O . ILE A 1 309 ? -53.919 -4.797 -3.252 1.00 66.60 309 ILE A O 1
ATOM 2251 N N . GLY A 1 310 ? -54.697 -3.372 -1.691 1.00 65.86 310 GLY A N 1
ATOM 2252 C CA . GLY A 1 310 ? -54.699 -4.383 -0.647 1.00 65.54 310 GLY A CA 1
ATOM 2253 C C . GLY A 1 310 ? -53.481 -4.516 0.244 1.00 66.53 310 GLY A C 1
ATOM 2254 O O . GLY A 1 310 ? -53.374 -5.488 0.996 1.00 66.88 310 GLY A O 1
ATOM 2255 N N . CYS A 1 311 ? -52.563 -3.557 0.175 1.00 66.23 311 CYS A N 1
ATOM 2256 C CA . CYS A 1 311 ? -51.362 -3.607 1.005 1.00 65.54 311 CYS A CA 1
ATOM 2257 C C . CYS A 1 311 ? -51.559 -2.896 2.342 1.00 64.98 311 CYS A C 1
ATOM 2258 O O . CYS A 1 311 ? -52.320 -1.929 2.439 1.00 65.38 311 CYS A O 1
ATOM 2261 N N . THR A 1 312 ? -50.870 -3.387 3.369 1.00 63.71 312 THR A N 1
ATOM 2262 C CA . THR A 1 312 ? -50.903 -2.772 4.691 1.00 62.15 312 THR A CA 1
ATOM 2263 C C . THR A 1 312 ? -49.660 -1.884 4.726 1.00 61.42 312 THR A C 1
ATOM 2264 O O . THR A 1 312 ? -48.538 -2.379 4.627 1.00 60.45 312 THR A O 1
ATOM 2268 N N . VAL A 1 313 ? -49.857 -0.577 4.849 1.00 60.34 313 VAL A N 1
ATOM 2269 C CA . VAL A 1 313 ? -48.740 0.355 4.871 1.00 59.92 313 VAL A CA 1
ATOM 2270 C C . VAL A 1 313 ? -48.590 1.035 6.224 1.00 60.10 313 VAL A C 1
ATOM 2271 O O . VAL A 1 313 ? -49.494 1.735 6.675 1.00 61.24 313 VAL A O 1
ATOM 2275 N N . GLU A 1 314 ? -47.442 0.830 6.864 1.00 60.07 314 GLU A N 1
ATOM 2276 C CA . GLU A 1 314 ? -47.168 1.429 8.168 1.00 60.27 314 GLU A CA 1
ATOM 2277 C C . GLU A 1 314 ? -45.760 2.013 8.220 1.00 59.12 314 GLU A C 1
ATOM 2278 O O . GLU A 1 314 ? -44.862 1.566 7.504 1.00 57.76 314 GLU A O 1
ATOM 2284 N N . GLU A 1 315 ? -45.567 3.014 9.071 1.00 57.87 315 GLU A N 1
ATOM 2285 C CA . GLU A 1 315 ? -44.256 3.625 9.221 1.00 56.42 315 GLU A CA 1
ATOM 2286 C C . GLU A 1 315 ? -43.464 2.826 10.243 1.00 54.85 315 GLU A C 1
ATOM 2287 O O . GLU A 1 315 ? -44.027 2.277 11.192 1.00 55.14 315 GLU A O 1
ATOM 2293 N N . VAL A 1 316 ? -42.153 2.756 10.043 1.00 52.63 316 VAL A N 1
ATOM 2294 C CA . VAL A 1 316 ? -41.288 2.017 10.949 1.00 50.26 316 VAL A CA 1
ATOM 2295 C C . VAL A 1 316 ? -39.990 2.781 11.177 1.00 50.78 316 VAL A C 1
ATOM 2296 O O . VAL A 1 316 ? -39.509 3.484 10.289 1.00 50.91 316 VAL A O 1
ATOM 2300 N N . ASN A 1 317 ? -39.439 2.655 12.379 1.00 51.42 317 ASN A N 1
ATOM 2301 C CA . ASN A 1 317 ? -38.190 3.318 12.720 1.00 51.76 317 ASN A CA 1
ATOM 2302 C C . ASN A 1 317 ? -37.030 2.337 12.579 1.00 50.44 317 ASN A C 1
ATOM 2303 O O . ASN A 1 317 ? -37.114 1.197 13.035 1.00 50.53 317 ASN A O 1
ATOM 2308 N N . ILE A 1 318 ? -35.954 2.782 11.937 1.00 48.17 318 ILE A N 1
ATOM 2309 C CA . ILE A 1 318 ? -34.758 1.958 11.781 1.00 45.12 318 ILE A CA 1
ATOM 2310 C C . ILE A 1 318 ? -33.576 2.895 11.997 1.00 44.06 318 ILE A C 1
ATOM 2311 O O . ILE A 1 318 ? -32.955 3.357 11.042 1.00 41.49 318 ILE A O 1
ATOM 2316 N N . PRO A 1 319 ? -33.264 3.206 13.267 1.00 43.51 319 PRO A N 1
ATOM 2317 C CA . PRO A 1 319 ? -32.150 4.102 13.601 1.00 44.11 319 PRO A CA 1
ATOM 2318 C C . PRO A 1 319 ? -30.849 3.722 12.900 1.00 43.56 319 PRO A C 1
ATOM 2319 O O . PRO A 1 319 ? -30.093 4.589 12.465 1.00 44.11 319 PRO A O 1
ATOM 2323 N N . TRP A 1 320 ? -30.594 2.422 12.791 1.00 42.22 320 TRP A N 1
ATOM 2324 C CA . TRP A 1 320 ? -29.375 1.951 12.143 1.00 41.44 320 TRP A CA 1
ATOM 2325 C C . TRP A 1 320 ? -29.257 2.335 10.677 1.00 40.39 320 TRP A C 1
ATOM 2326 O O . TRP A 1 320 ? -28.183 2.223 10.090 1.00 39.91 320 TRP A O 1
ATOM 2337 N N . HIS A 1 321 ? -30.353 2.797 10.087 1.00 39.41 321 HIS A N 1
ATOM 2338 C CA . HIS A 1 321 ? -30.314 3.199 8.692 1.00 41.03 321 HIS A CA 1
ATOM 2339 C C . HIS A 1 321 ? -29.353 4.381 8.563 1.00 42.42 321 HIS A C 1
ATOM 2340 O O . HIS A 1 321 ? -28.626 4.488 7.574 1.00 44.01 321 HIS A O 1
ATOM 2347 N N . LEU A 1 322 ? -29.337 5.259 9.566 1.00 41.00 322 LEU A N 1
ATOM 2348 C CA . LEU A 1 322 ? -28.439 6.409 9.523 1.00 41.40 322 LEU A CA 1
ATOM 2349 C C . LEU A 1 322 ? -26.995 5.988 9.799 1.00 40.64 322 LEU A C 1
ATOM 2350 O O . LEU A 1 322 ? -26.074 6.444 9.122 1.00 40.27 322 LEU A O 1
ATOM 2355 N N . HIS A 1 323 ? -26.800 5.108 10.776 1.00 39.55 323 HIS A N 1
ATOM 2356 C CA . HIS A 1 323 ? -25.459 4.635 11.104 1.00 40.32 323 HIS A CA 1
ATOM 2357 C C . HIS A 1 323 ? -24.845 3.870 9.917 1.00 41.66 323 HIS A C 1
ATOM 2358 O O . HIS A 1 323 ? -23.632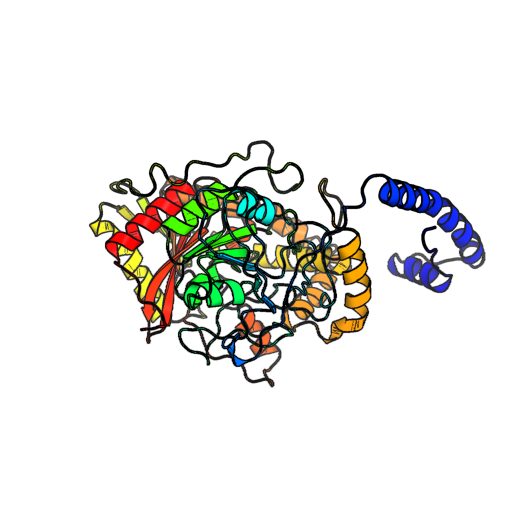 3.941 9.677 1.00 40.68 323 HIS A O 1
ATOM 2365 N N . ALA A 1 324 ? -25.688 3.135 9.191 1.00 37.88 324 ALA A N 1
ATOM 2366 C CA . ALA A 1 324 ? -25.239 2.329 8.059 1.00 38.85 324 ALA A CA 1
ATOM 2367 C C . ALA A 1 324 ? -24.538 3.159 7.008 1.00 38.36 324 ALA A C 1
ATOM 2368 O O . ALA A 1 324 ? -23.645 2.675 6.321 1.00 38.00 324 ALA A O 1
ATOM 2370 N N . PHE A 1 325 ? -24.955 4.411 6.875 1.00 39.26 325 PHE A N 1
ATOM 2371 C CA . PHE A 1 325 ? -24.341 5.302 5.909 1.00 38.28 325 PHE A CA 1
ATOM 2372 C C . PHE A 1 325 ? -22.878 5.546 6.283 1.00 38.96 325 PHE A C 1
ATOM 2373 O O . PHE A 1 325 ? -21.993 5.480 5.434 1.00 39.58 325 PHE A O 1
ATOM 2381 N N . HIS A 1 326 ? -22.625 5.813 7.561 1.00 37.25 326 HIS A N 1
ATOM 2382 C CA . HIS A 1 326 ? -21.266 6.066 8.015 1.00 38.35 326 HIS A CA 1
ATOM 2383 C C . HIS A 1 326 ? -20.404 4.813 7.934 1.00 37.38 326 HIS A C 1
ATOM 2384 O O . HIS A 1 326 ? -19.224 4.898 7.599 1.00 36.87 326 HIS A O 1
ATOM 2391 N N . ILE A 1 327 ? -20.993 3.658 8.234 1.00 35.86 327 ILE A N 1
ATOM 2392 C CA . ILE A 1 327 ? -20.274 2.389 8.145 1.00 35.61 327 ILE A CA 1
ATOM 2393 C C . ILE A 1 327 ? -19.855 2.192 6.683 1.00 35.37 327 ILE A C 1
ATOM 2394 O O . ILE A 1 327 ? -18.708 1.860 6.389 1.00 35.29 327 ILE A O 1
ATOM 2399 N N . TRP A 1 328 ? -20.791 2.424 5.768 1.00 34.42 328 TRP A N 1
ATOM 2400 C CA . TRP A 1 328 ? -20.513 2.299 4.342 1.00 34.59 328 TRP A CA 1
ATOM 2401 C C . TRP A 1 328 ? -19.342 3.202 3.966 1.00 37.22 328 TRP A C 1
ATOM 2402 O O . TRP A 1 328 ? -18.420 2.785 3.257 1.00 33.97 328 TRP A O 1
ATOM 2413 N N . ASN A 1 329 ? -19.394 4.447 4.438 1.00 36.64 329 ASN A N 1
ATOM 2414 C CA . ASN A 1 329 ? -18.355 5.413 4.129 1.00 39.08 329 ASN A CA 1
ATOM 2415 C C . ASN A 1 329 ? -16.957 4.957 4.501 1.00 35.46 329 ASN A C 1
ATOM 2416 O O . ASN A 1 329 ? -16.012 5.155 3.743 1.00 35.30 329 ASN A O 1
ATOM 2421 N N . VAL A 1 330 ? -16.828 4.346 5.667 1.00 35.36 330 VAL A N 1
ATOM 2422 C CA . VAL A 1 330 ? -15.535 3.856 6.107 1.00 36.34 330 VAL A CA 1
ATOM 2423 C C . VAL A 1 330 ? -15.093 2.710 5.196 1.00 36.54 330 VAL A C 1
ATOM 2424 O O . VAL A 1 330 ? -13.941 2.651 4.748 1.00 34.77 330 VAL A O 1
ATOM 2428 N N . ILE A 1 331 ? -16.016 1.802 4.911 1.00 36.34 331 ILE A N 1
ATOM 2429 C CA . ILE A 1 331 ? -15.699 0.660 4.066 1.00 35.92 331 ILE A CA 1
ATOM 2430 C C . ILE A 1 331 ? -15.341 1.071 2.644 1.00 35.87 331 ILE A C 1
ATOM 2431 O O . ILE A 1 331 ? -14.355 0.592 2.083 1.00 33.48 331 ILE A O 1
ATOM 2436 N N . ALA A 1 332 ? -16.120 1.974 2.063 1.00 37.42 332 ALA A N 1
ATOM 2437 C CA . ALA A 1 332 ? -15.837 2.424 0.704 1.00 38.45 332 ALA A CA 1
ATOM 2438 C C . ALA A 1 332 ? -14.563 3.266 0.620 1.00 39.38 332 ALA A C 1
ATOM 2439 O O . ALA A 1 332 ? -13.887 3.273 -0.408 1.00 40.04 332 ALA A O 1
ATOM 2441 N N . THR A 1 333 ? -14.228 3.969 1.698 1.00 39.79 333 THR A N 1
ATOM 2442 C CA . THR A 1 333 ? -13.042 4.825 1.693 1.00 40.93 333 THR A CA 1
ATOM 2443 C C . THR A 1 333 ? -11.749 4.065 1.970 1.00 42.34 333 THR A C 1
ATOM 2444 O O . THR A 1 333 ? -10.830 4.073 1.143 1.00 44.58 333 THR A O 1
ATOM 2448 N N . ASP A 1 334 ? -11.658 3.423 3.130 1.00 42.57 334 ASP A N 1
ATOM 2449 C CA . ASP A 1 334 ? -10.465 2.650 3.455 1.00 44.00 334 ASP A CA 1
ATOM 2450 C C . ASP A 1 334 ? -10.347 1.492 2.471 1.00 44.06 334 ASP A C 1
ATOM 2451 O O . ASP A 1 334 ? -9.276 1.239 1.917 1.00 44.11 334 ASP A O 1
ATOM 2456 N N . GLY A 1 335 ? -11.459 0.789 2.266 1.00 42.31 335 GLY A N 1
ATOM 2457 C CA . GLY A 1 335 ? -11.466 -0.342 1.359 1.00 41.19 335 GLY A CA 1
ATOM 2458 C C . GLY A 1 335 ? -11.213 0.056 -0.081 1.00 40.94 335 GLY A C 1
ATOM 2459 O O . GLY A 1 335 ? -10.463 -0.612 -0.790 1.00 39.24 335 GLY A O 1
ATOM 2460 N N . GLY A 1 336 ? -11.847 1.140 -0.517 1.00 41.03 336 GLY A N 1
ATOM 2461 C CA . GLY A 1 336 ? -11.665 1.608 -1.881 1.00 42.96 336 GLY A CA 1
ATOM 2462 C C . GLY A 1 336 ? -10.224 1.981 -2.190 1.00 43.44 336 GLY A C 1
ATOM 2463 O O . GLY A 1 336 ? -9.682 1.570 -3.209 1.00 45.33 336 GLY A O 1
ATOM 2464 N N . ALA A 1 337 ? -9.596 2.763 -1.317 1.00 41.52 337 ALA A N 1
ATOM 2465 C CA . ALA A 1 337 ? -8.205 3.161 -1.539 1.00 42.37 337 ALA A CA 1
ATOM 2466 C C . ALA A 1 337 ? -7.307 1.928 -1.514 1.00 40.37 337 ALA A C 1
ATOM 2467 O O . ALA A 1 337 ? -6.422 1.766 -2.347 1.00 42.07 337 ALA A O 1
ATOM 2469 N N . TYR A 1 338 ? -7.556 1.048 -0.558 1.00 39.76 338 TYR A N 1
ATOM 2470 C CA . TYR A 1 338 ? -6.761 -0.159 -0.421 1.00 39.80 338 TYR A CA 1
ATOM 2471 C C . TYR A 1 338 ? -6.867 -1.081 -1.630 1.00 40.21 338 TYR A C 1
ATOM 2472 O O . TYR A 1 338 ? -5.857 -1.592 -2.120 1.00 37.95 338 TYR A O 1
ATOM 2481 N N . GLN A 1 339 ? -8.084 -1.271 -2.129 1.00 40.91 339 GLN A N 1
ATOM 2482 C CA . GLN A 1 339 ? -8.292 -2.177 -3.245 1.00 41.48 339 GLN A CA 1
ATOM 2483 C C . GLN A 1 339 ? -8.224 -1.574 -4.634 1.00 43.12 339 GLN A C 1
ATOM 2484 O O . GLN A 1 339 ? -7.410 -1.990 -5.457 1.00 42.20 339 GLN A O 1
ATOM 2490 N N . MET A 1 340 ? -9.087 -0.604 -4.903 1.00 44.97 340 MET A N 1
ATOM 2491 C CA . MET A 1 340 ? -9.131 0.014 -6.218 1.00 46.77 340 MET A CA 1
ATOM 2492 C C . MET A 1 340 ? -7.856 0.746 -6.617 1.00 46.70 340 MET A C 1
ATOM 2493 O O . MET A 1 340 ? -7.423 0.655 -7.765 1.00 45.47 340 MET A O 1
ATOM 2498 N N . LEU A 1 341 ? -7.256 1.477 -5.685 1.00 45.21 341 LEU A N 1
ATOM 2499 C CA . LEU A 1 341 ? -6.030 2.207 -6.004 1.00 46.82 341 LEU A CA 1
ATOM 2500 C C . LEU A 1 341 ? -4.765 1.380 -5.765 1.00 46.14 341 LEU A C 1
ATOM 2501 O O . LEU A 1 341 ? -4.091 1.000 -6.718 1.00 47.58 341 LEU A O 1
ATOM 2506 N N . ASP A 1 342 ? -4.451 1.081 -4.510 1.00 46.86 342 ASP A N 1
ATOM 2507 C CA . ASP A 1 342 ? -3.257 0.297 -4.211 1.00 47.41 342 ASP A CA 1
ATOM 2508 C C . ASP A 1 342 ? -3.316 -1.113 -4.791 1.00 46.95 342 ASP A C 1
ATOM 2509 O O . ASP A 1 342 ? -2.280 -1.705 -5.116 1.00 43.67 342 ASP A O 1
ATOM 2514 N N . GLY A 1 343 ? -4.528 -1.649 -4.917 1.00 45.27 343 GLY A N 1
ATOM 2515 C CA . GLY A 1 343 ? -4.684 -2.991 -5.451 1.00 43.61 343 GLY A CA 1
ATOM 2516 C C . GLY A 1 343 ? -4.945 -3.015 -6.943 1.00 43.70 343 GLY A C 1
ATOM 2517 O O . GLY A 1 343 ? -5.182 -4.079 -7.516 1.00 46.08 343 GLY A O 1
ATOM 2518 N N . ASN A 1 344 ? -4.908 -1.842 -7.571 1.00 42.39 344 ASN A N 1
ATOM 2519 C CA . ASN A 1 344 ? -5.144 -1.721 -9.007 1.00 42.66 344 ASN A CA 1
ATOM 2520 C C . ASN A 1 344 ? -6.434 -2.393 -9.466 1.00 43.40 344 ASN A C 1
ATOM 2521 O O . ASN A 1 344 ? -6.419 -3.278 -10.328 1.00 43.24 344 ASN A O 1
ATOM 2526 N N . GLY A 1 345 ? -7.548 -1.968 -8.879 1.00 42.73 345 GLY A N 1
ATOM 2527 C CA . GLY A 1 345 ? -8.839 -2.516 -9.240 1.00 42.59 345 GLY A CA 1
ATOM 2528 C C . GLY A 1 345 ? -9.155 -3.853 -8.595 1.00 43.18 345 GLY A C 1
ATOM 2529 O O . GLY A 1 345 ? -10.016 -3.942 -7.729 1.00 44.15 345 GLY A O 1
ATOM 2530 N N . TYR A 1 346 ? -8.459 -4.899 -9.014 1.00 41.83 346 TYR A N 1
ATOM 2531 C CA . TYR A 1 346 ? -8.708 -6.220 -8.472 1.00 43.11 346 TYR A CA 1
ATOM 2532 C C . TYR A 1 346 ? -8.212 -6.465 -7.054 1.00 41.91 346 TYR A C 1
ATOM 2533 O O . TYR A 1 346 ? -8.849 -7.180 -6.297 1.00 42.93 346 TYR A O 1
ATOM 2542 N N . GLY A 1 347 ? -7.085 -5.874 -6.684 1.00 40.47 347 GLY A N 1
ATOM 2543 C CA . GLY A 1 347 ? -6.572 -6.124 -5.352 1.00 37.35 347 GLY A CA 1
ATOM 2544 C C . GLY A 1 347 ? -6.086 -7.565 -5.282 1.00 37.38 347 GLY A C 1
ATOM 2545 O O . GLY A 1 347 ? -5.771 -8.170 -6.315 1.00 33.89 347 GLY A O 1
ATOM 2546 N N . MET A 1 348 ? -6.044 -8.128 -4.076 1.00 35.94 348 MET A N 1
ATOM 2547 C CA . MET A 1 348 ? -5.566 -9.491 -3.893 1.00 36.75 348 MET A CA 1
ATOM 2548 C C . MET A 1 348 ? -6.295 -10.220 -2.770 1.00 36.65 348 MET A C 1
ATOM 2549 O O . MET A 1 348 ? -7.275 -9.724 -2.225 1.00 36.36 348 MET A O 1
ATOM 2554 N N . ASN A 1 349 ? -5.792 -11.409 -2.448 1.00 35.13 349 ASN A N 1
ATOM 2555 C CA . ASN A 1 349 ? -6.299 -12.253 -1.373 1.00 36.43 349 ASN A CA 1
ATOM 2556 C C . ASN A 1 349 ? -7.727 -12.781 -1.506 1.00 35.66 349 ASN A C 1
ATOM 2557 O O . ASN A 1 349 ? -8.426 -12.942 -0.510 1.00 36.40 349 ASN A O 1
ATOM 2562 N N . ALA A 1 350 ? -8.144 -13.056 -2.733 1.00 34.98 350 ALA A N 1
ATOM 2563 C CA . ALA A 1 350 ? -9.461 -13.604 -2.996 1.00 37.14 350 ALA A CA 1
ATOM 2564 C C . ALA A 1 350 ? -9.344 -14.573 -4.168 1.00 39.31 350 ALA A C 1
ATOM 2565 O O . ALA A 1 350 ? -8.682 -14.277 -5.163 1.00 40.07 350 ALA A O 1
ATOM 2567 N N . GLU A 1 351 ? -9.969 -15.739 -4.036 1.00 41.84 351 GLU A N 1
ATOM 2568 C CA . GLU A 1 351 ? -9.955 -16.743 -5.094 1.00 44.33 351 GLU A CA 1
ATOM 2569 C C . GLU A 1 351 ? -10.847 -16.168 -6.190 1.00 45.99 351 GLU A C 1
ATOM 2570 O O . GLU A 1 351 ? -11.787 -15.433 -5.891 1.00 49.34 351 GLU A O 1
ATOM 2576 N N . GLY A 1 352 ? -10.556 -16.471 -7.451 1.00 44.01 352 GLY A N 1
ATOM 2577 C CA . GLY A 1 352 ? -11.392 -15.948 -8.517 1.00 42.80 352 GLY A CA 1
ATOM 2578 C C . GLY A 1 352 ? -10.690 -15.679 -9.835 1.00 41.84 352 GLY A C 1
ATOM 2579 O O . GLY A 1 352 ? -9.503 -15.960 -9.994 1.00 41.63 352 GLY A O 1
ATOM 2580 N N . LEU A 1 353 ? -11.435 -15.126 -10.785 1.00 41.37 353 LEU A N 1
ATOM 2581 C CA . LEU A 1 353 ? -10.897 -14.823 -12.107 1.00 42.36 353 LEU A CA 1
ATOM 2582 C C . LEU A 1 353 ? -10.359 -13.392 -12.110 1.00 41.22 353 LEU A C 1
ATOM 2583 O O . LEU A 1 353 ? -11.104 -12.448 -11.877 1.00 41.25 353 LEU A O 1
ATOM 2588 N N . TYR A 1 354 ? -9.066 -13.238 -12.373 1.00 40.30 354 TYR A N 1
ATOM 2589 C CA . TYR A 1 354 ? -8.446 -11.919 -12.420 1.00 39.48 354 TYR A CA 1
ATOM 2590 C C . TYR A 1 354 ? -8.182 -11.473 -13.855 1.00 40.87 354 TYR A C 1
ATOM 2591 O O . TYR A 1 354 ? -8.222 -12.279 -14.794 1.00 39.37 354 TYR A O 1
ATOM 2600 N N . ASP A 1 355 ? -7.906 -10.177 -14.005 1.00 41.47 355 ASP A N 1
ATOM 2601 C CA . ASP A 1 355 ? -7.602 -9.572 -15.295 1.00 41.16 355 ASP A CA 1
ATOM 2602 C C . ASP A 1 355 ? -6.238 -8.885 -15.169 1.00 40.66 355 ASP A C 1
ATOM 2603 O O . ASP A 1 355 ? -6.155 -7.660 -15.026 1.00 39.46 355 ASP A O 1
ATOM 2608 N N . PRO A 1 356 ? -5.154 -9.673 -15.206 1.00 39.47 356 PRO A N 1
ATOM 2609 C CA . PRO A 1 356 ? -3.772 -9.198 -15.099 1.00 40.36 356 PRO A CA 1
ATOM 2610 C C . PRO A 1 356 ? -3.439 -8.065 -16.072 1.00 42.80 356 PRO A C 1
ATOM 2611 O O . PRO A 1 356 ? -2.679 -7.152 -15.738 1.00 44.35 356 PRO A O 1
ATOM 2615 N N . GLU A 1 357 ? -3.992 -8.138 -17.279 1.00 41.85 357 GLU A N 1
ATOM 2616 C CA . GLU A 1 357 ? -3.740 -7.124 -18.295 1.00 44.05 357 GLU A CA 1
ATOM 2617 C C . GLU A 1 357 ? -4.279 -5.773 -17.848 1.00 45.65 357 GLU A C 1
ATOM 2618 O O . GLU A 1 357 ? -3.631 -4.741 -18.030 1.00 45.12 357 GLU A O 1
ATOM 2624 N N . LEU A 1 358 ? -5.468 -5.789 -17.256 1.00 46.07 358 LEU A N 1
ATOM 2625 C CA . LEU A 1 358 ? -6.101 -4.568 -16.780 1.00 45.37 358 LEU A CA 1
ATOM 2626 C C . LEU A 1 358 ? -5.334 -4.001 -15.592 1.00 44.16 358 LEU A C 1
ATOM 2627 O O . LEU A 1 358 ? -5.110 -2.796 -15.501 1.00 42.79 358 LEU A O 1
ATOM 2632 N N . MET A 1 359 ? -4.934 -4.872 -14.678 1.00 41.89 359 MET A N 1
ATOM 2633 C CA . MET A 1 359 ? -4.192 -4.426 -13.507 1.00 42.93 359 MET A CA 1
ATOM 2634 C C . MET A 1 359 ? -2.905 -3.695 -13.906 1.00 41.72 359 MET A C 1
ATOM 2635 O O . MET A 1 359 ? -2.599 -2.633 -13.372 1.00 41.52 359 MET A O 1
ATOM 2640 N N . ALA A 1 360 ? -2.164 -4.273 -14.845 1.00 41.48 360 ALA A N 1
ATOM 2641 C CA . ALA A 1 360 ? -0.906 -3.700 -15.313 1.00 44.01 360 ALA A CA 1
ATOM 2642 C C . ALA A 1 360 ? -1.122 -2.362 -16.019 1.00 45.56 360 ALA A C 1
ATOM 2643 O O . ALA A 1 360 ? -0.412 -1.389 -15.757 1.00 45.67 360 ALA A O 1
ATOM 2645 N N . HIS A 1 361 ? -2.113 -2.320 -16.903 1.00 46.37 361 HIS A N 1
ATOM 2646 C CA . HIS A 1 361 ? -2.428 -1.107 -17.648 1.00 47.84 361 HIS A CA 1
ATOM 2647 C C . HIS A 1 361 ? -2.806 0.024 -16.696 1.00 48.19 361 HIS A C 1
ATOM 2648 O O . HIS A 1 361 ? -2.256 1.127 -16.764 1.00 47.72 361 HIS A O 1
ATOM 2655 N N . PHE A 1 362 ? -3.755 -0.261 -15.811 1.00 46.60 362 PHE A N 1
ATOM 2656 C CA . PHE A 1 362 ? -4.230 0.718 -14.843 1.00 46.72 362 PHE A CA 1
ATOM 2657 C C . PHE A 1 362 ? -3.091 1.179 -13.927 1.00 46.81 362 PHE A C 1
ATOM 2658 O O . PHE A 1 362 ? -2.982 2.358 -13.598 1.00 45.49 362 PHE A O 1
ATOM 2666 N N . ALA A 1 363 ? -2.231 0.253 -13.531 1.00 47.18 363 ALA A N 1
ATOM 2667 C CA . ALA A 1 363 ? -1.120 0.594 -12.653 1.00 51.63 363 ALA A CA 1
ATOM 2668 C C . ALA A 1 363 ? -0.169 1.618 -13.285 1.00 54.81 363 ALA A C 1
ATOM 2669 O O . ALA A 1 363 ? 0.232 2.573 -12.632 1.00 55.55 363 ALA A O 1
ATOM 2671 N N . SER A 1 364 ? 0.191 1.427 -14.550 1.00 58.40 364 SER A N 1
ATOM 2672 C CA . SER A 1 364 ? 1.104 2.359 -15.203 1.00 62.31 364 SER A CA 1
ATOM 2673 C C . SER A 1 364 ? 0.473 3.726 -15.461 1.00 64.13 364 SER A C 1
ATOM 2674 O O . SER A 1 364 ? 1.133 4.751 -15.316 1.00 67.23 364 SER A O 1
ATOM 2677 N N . ARG A 1 365 ? -0.805 3.743 -15.826 1.00 65.03 365 ARG A N 1
ATOM 2678 C CA . ARG A 1 365 ? -1.500 4.997 -16.106 1.00 66.50 365 ARG A CA 1
ATOM 2679 C C . ARG A 1 365 ? -2.006 5.758 -14.879 1.00 66.85 365 ARG A C 1
ATOM 2680 O O . ARG A 1 365 ? -2.190 6.973 -14.932 1.00 66.29 365 ARG A O 1
ATOM 2688 N N . ARG A 1 366 ? -2.226 5.045 -13.781 1.00 67.19 366 ARG A N 1
ATOM 2689 C CA . ARG A 1 366 ? -2.735 5.654 -12.556 1.00 68.54 366 ARG A CA 1
ATOM 2690 C C . ARG A 1 366 ? -1.813 6.726 -11.977 1.00 69.76 366 ARG A C 1
ATOM 2691 O O . ARG A 1 366 ? -2.270 7.797 -11.575 1.00 68.67 366 ARG A O 1
ATOM 2699 N N . ILE A 1 367 ? -0.517 6.440 -11.931 1.00 71.52 367 ILE A N 1
ATOM 2700 C CA . ILE A 1 367 ? 0.441 7.399 -11.395 1.00 74.51 367 ILE A CA 1
ATOM 2701 C C . ILE A 1 367 ? 0.749 8.509 -12.395 1.00 75.00 367 ILE A C 1
ATOM 2702 O O . ILE A 1 367 ? 0.941 9.665 -12.017 1.00 76.27 367 ILE A O 1
ATOM 2707 N N . GLN A 1 368 ? 0.765 8.150 -13.673 1.00 75.04 368 GLN A N 1
ATOM 2708 C CA . GLN A 1 368 ? 1.046 9.090 -14.749 1.00 74.69 368 GLN A CA 1
ATOM 2709 C C . GLN A 1 368 ? -0.082 10.095 -14.999 1.00 72.70 368 GLN A C 1
ATOM 2710 O O . GLN A 1 368 ? 0.160 11.187 -15.512 1.00 72.92 368 GLN A O 1
ATOM 2716 N N . HIS A 1 369 ? -1.310 9.733 -14.636 1.00 69.39 369 HIS A N 1
ATOM 2717 C CA . HIS A 1 369 ? -2.455 10.615 -14.850 1.00 66.05 369 HIS A CA 1
ATOM 2718 C C . HIS A 1 369 ? -3.260 10.867 -13.580 1.00 64.23 369 HIS A C 1
ATOM 2719 O O . HIS A 1 369 ? -4.415 11.294 -13.641 1.00 62.35 369 HIS A O 1
ATOM 2726 N N . ALA A 1 370 ? -2.641 10.618 -12.432 1.00 62.47 370 ALA A N 1
ATOM 2727 C CA . ALA A 1 370 ? -3.304 10.802 -11.145 1.00 62.41 370 ALA A CA 1
ATOM 2728 C C . ALA A 1 370 ? -3.979 12.162 -10.981 1.00 62.67 370 ALA A C 1
ATOM 2729 O O . ALA A 1 370 ? -5.094 12.249 -10.460 1.00 61.26 370 ALA A O 1
ATOM 2731 N N . ASP A 1 371 ? -3.305 13.223 -11.417 1.00 62.32 371 ASP A N 1
ATOM 2732 C CA . ASP A 1 371 ? -3.854 14.569 -11.287 1.00 62.94 371 ASP A CA 1
ATOM 2733 C C . ASP A 1 371 ? -5.153 14.754 -12.057 1.00 61.50 371 ASP A C 1
ATOM 2734 O O . ASP A 1 371 ? -5.922 15.671 -11.776 1.00 61.03 371 ASP A O 1
ATOM 2739 N N . ALA A 1 372 ? -5.404 13.880 -13.022 1.00 60.60 372 ALA A N 1
ATOM 2740 C CA . ALA A 1 372 ? -6.623 13.978 -13.813 1.00 60.16 372 ALA A CA 1
ATOM 2741 C C . ALA A 1 372 ? -7.803 13.327 -13.098 1.00 59.65 372 ALA A C 1
ATOM 2742 O O . ALA A 1 372 ? -8.950 13.492 -13.511 1.00 59.98 372 ALA A O 1
ATOM 2744 N N . LEU A 1 373 ? -7.522 12.593 -12.024 1.00 59.19 373 LEU A N 1
ATOM 2745 C CA . LEU A 1 373 ? -8.575 11.929 -11.263 1.00 58.93 373 LEU A CA 1
ATOM 2746 C C . LEU A 1 373 ? -9.560 12.942 -10.677 1.00 58.91 373 LEU A C 1
ATOM 2747 O O . LEU A 1 373 ? -9.169 14.046 -10.284 1.00 59.59 373 LEU A O 1
ATOM 2752 N N . SER A 1 374 ? -10.836 12.564 -10.624 1.00 57.12 374 SER A N 1
ATOM 2753 C CA . SER A 1 374 ? -11.870 13.442 -10.084 1.00 56.27 374 SER A CA 1
ATOM 2754 C C . SER A 1 374 ? -11.565 13.766 -8.627 1.00 55.21 374 SER A C 1
ATOM 2755 O O . SER A 1 374 ? -10.845 13.029 -7.954 1.00 54.13 374 SER A O 1
ATOM 2758 N N . GLU A 1 375 ? -12.125 14.866 -8.141 1.00 55.03 375 GLU A N 1
ATOM 2759 C CA . GLU A 1 375 ? -11.886 15.291 -6.768 1.00 56.07 375 GLU A CA 1
ATOM 2760 C C . GLU A 1 375 ? -12.397 14.299 -5.724 1.00 53.95 375 GLU A C 1
ATOM 2761 O O . GLU A 1 375 ? -11.821 14.175 -4.643 1.00 52.09 375 GLU A O 1
ATOM 2767 N N . THR A 1 376 ? -13.475 13.593 -6.043 1.00 52.31 376 THR A N 1
ATOM 2768 C CA . THR A 1 376 ? -14.018 12.611 -5.112 1.00 52.24 376 THR A CA 1
ATOM 2769 C C . THR A 1 376 ? -13.053 11.445 -4.948 1.00 49.67 376 THR A C 1
ATOM 2770 O O . THR A 1 376 ? -12.848 10.957 -3.839 1.00 50.08 376 THR A O 1
ATOM 2774 N N . VAL A 1 377 ? -12.466 10.996 -6.051 1.00 47.50 377 VAL A N 1
ATOM 2775 C CA . VAL A 1 377 ? -11.518 9.890 -5.994 1.00 47.30 377 VAL A CA 1
ATOM 2776 C C . VAL A 1 377 ? -10.288 10.312 -5.194 1.00 46.49 377 VAL A C 1
ATOM 2777 O O . VAL A 1 377 ? -9.710 9.507 -4.470 1.00 45.88 377 VAL A O 1
ATOM 2781 N N . LYS A 1 378 ? -9.901 11.580 -5.321 1.00 46.36 378 LYS A N 1
ATOM 2782 C CA . LYS A 1 378 ? -8.749 12.103 -4.591 1.00 45.11 378 LYS A CA 1
ATOM 2783 C C . LYS A 1 378 ? -9.076 12.172 -3.109 1.00 43.68 378 LYS A C 1
ATOM 2784 O O . LYS A 1 378 ? -8.226 11.896 -2.263 1.00 43.75 378 LYS A O 1
ATOM 2790 N N . LEU A 1 379 ? -10.310 12.546 -2.791 1.00 44.25 379 LEU A N 1
ATOM 2791 C CA . LEU A 1 379 ? -10.708 12.608 -1.395 1.00 44.47 379 LEU A CA 1
ATOM 2792 C C . LEU A 1 379 ? -10.572 11.200 -0.820 1.00 44.12 379 LEU A C 1
ATOM 2793 O O . LEU A 1 379 ? -10.023 11.011 0.258 1.00 43.49 379 LEU A O 1
ATOM 2798 N N . VAL A 1 380 ? -11.057 10.209 -1.558 1.00 42.57 380 VAL A N 1
ATOM 2799 C CA . VAL A 1 380 ? -10.963 8.830 -1.102 1.00 42.25 380 VAL A CA 1
ATOM 2800 C C . VAL A 1 380 ? -9.500 8.416 -0.972 1.00 41.57 380 VAL A C 1
ATOM 2801 O O . VAL A 1 380 ? -9.102 7.800 0.021 1.00 42.54 380 VAL A O 1
ATOM 2805 N N . ALA A 1 381 ? -8.693 8.759 -1.967 1.00 40.20 381 ALA A N 1
ATOM 2806 C CA . ALA A 1 381 ? -7.280 8.403 -1.910 1.00 42.18 381 ALA A CA 1
ATOM 2807 C C . ALA A 1 381 ? -6.606 8.988 -0.663 1.00 42.00 381 ALA A C 1
ATOM 2808 O O . ALA A 1 381 ? -5.934 8.275 0.085 1.00 42.40 381 ALA A O 1
ATOM 2810 N N . LEU A 1 382 ? -6.806 10.281 -0.420 1.00 43.85 382 LEU A N 1
ATOM 2811 C CA . LEU A 1 382 ? -6.172 10.939 0.727 1.00 44.08 382 LEU A CA 1
ATOM 2812 C C . LEU A 1 382 ? -6.640 10.451 2.101 1.00 43.63 382 LEU A C 1
ATOM 2813 O O . LEU A 1 382 ? -5.815 10.052 2.928 1.00 42.28 382 LEU A O 1
ATOM 2818 N N . THR A 1 383 ? -7.945 10.472 2.364 1.00 43.08 383 THR A N 1
ATOM 2819 C CA . THR A 1 383 ? -8.394 10.013 3.672 1.00 43.12 383 THR A CA 1
ATOM 2820 C C . THR A 1 383 ? -8.242 8.498 3.817 1.00 41.72 383 THR A C 1
ATOM 2821 O O . THR A 1 383 ? -7.971 7.998 4.910 1.00 41.96 383 THR A O 1
ATOM 2825 N N . GLY A 1 384 ? -8.381 7.771 2.713 1.00 40.69 384 GLY A N 1
ATOM 2826 C CA . GLY A 1 384 ? -8.215 6.330 2.771 1.00 40.40 384 GLY A CA 1
ATOM 2827 C C . GLY A 1 384 ? -6.775 5.985 3.106 1.00 40.20 384 GLY A C 1
ATOM 2828 O O . GLY A 1 384 ? -6.504 5.078 3.895 1.00 39.44 384 GLY A O 1
ATOM 2829 N N . HIS A 1 385 ? -5.836 6.708 2.506 1.00 41.06 385 HIS A N 1
ATOM 2830 C CA . HIS A 1 385 ? -4.424 6.457 2.776 1.00 41.99 385 HIS A CA 1
ATOM 2831 C C . HIS A 1 385 ? -4.167 6.679 4.268 1.00 41.52 385 HIS A C 1
ATOM 2832 O O . HIS A 1 385 ? -3.373 5.972 4.892 1.00 41.38 385 HIS A O 1
ATOM 2839 N N . HIS A 1 386 ? -4.865 7.654 4.838 1.00 40.90 386 HIS A N 1
ATOM 2840 C CA . HIS A 1 386 ? -4.725 7.961 6.253 1.00 40.51 386 HIS A CA 1
ATOM 2841 C C . HIS A 1 386 ? -5.293 6.807 7.090 1.00 39.92 386 HIS A C 1
ATOM 2842 O O . HIS A 1 386 ? -4.726 6.438 8.114 1.00 38.82 386 HIS A O 1
ATOM 2849 N N . GLY A 1 387 ? -6.412 6.239 6.656 1.00 40.29 387 GLY A N 1
ATOM 2850 C CA . GLY A 1 387 ? -6.999 5.130 7.397 1.00 41.58 387 GLY A CA 1
ATOM 2851 C C . GLY A 1 387 ? -6.147 3.871 7.355 1.00 41.72 387 GLY A C 1
ATOM 2852 O O . GLY A 1 387 ? -5.979 3.188 8.363 1.00 41.45 387 GLY A O 1
ATOM 2853 N N . ILE A 1 388 ? -5.598 3.577 6.181 1.00 43.05 388 ILE A N 1
ATOM 2854 C CA . ILE A 1 388 ? -4.760 2.400 5.963 1.00 44.83 388 ILE A CA 1
ATOM 2855 C C . ILE A 1 388 ? -3.405 2.442 6.674 1.00 46.38 388 ILE A C 1
ATOM 2856 O O . ILE A 1 388 ? -2.958 1.432 7.232 1.00 45.48 388 ILE A O 1
ATOM 2861 N N . THR A 1 389 ? -2.744 3.599 6.640 1.00 46.16 389 THR A N 1
ATOM 2862 C CA . THR A 1 389 ? -1.423 3.726 7.253 1.00 46.98 389 THR A CA 1
ATOM 2863 C C . THR A 1 389 ? -1.446 4.177 8.704 1.00 47.00 389 THR A C 1
ATOM 2864 O O . THR A 1 389 ? -1.292 3.358 9.607 1.00 47.01 389 THR A O 1
ATOM 2868 N N . THR A 1 390 ? -1.638 5.474 8.925 1.00 47.32 390 THR A N 1
ATOM 2869 C CA . THR A 1 390 ? -1.671 6.033 10.276 1.00 47.73 390 THR A CA 1
ATOM 2870 C C . THR A 1 390 ? -2.681 5.343 11.181 1.00 47.35 390 THR A C 1
ATOM 2871 O O . THR A 1 390 ? -2.378 5.062 12.334 1.00 49.30 390 THR A O 1
ATOM 2875 N N . LEU A 1 391 ? -3.879 5.081 10.667 1.00 46.92 391 LEU A N 1
ATOM 2876 C CA . LEU A 1 391 ? -4.919 4.410 11.452 1.00 44.80 391 LEU A CA 1
ATOM 2877 C C . LEU A 1 391 ? -4.761 2.878 11.458 1.00 44.07 391 LEU A C 1
ATOM 2878 O O . LEU A 1 391 ? -5.473 2.167 12.168 1.00 42.69 391 LEU A O 1
ATOM 2883 N N . GLY A 1 392 ? -3.826 2.371 10.667 1.00 41.76 392 GLY A N 1
ATOM 2884 C CA . GLY A 1 392 ? -3.595 0.936 10.629 1.00 44.06 392 GLY A CA 1
ATOM 2885 C C . GLY A 1 392 ? -4.761 0.083 10.160 1.00 43.80 392 GLY A C 1
ATOM 2886 O O . GLY A 1 392 ? -4.799 -1.117 10.435 1.00 44.87 392 GLY A O 1
ATOM 2887 N N . GLY A 1 393 ? -5.707 0.696 9.453 1.00 42.83 393 GLY A N 1
ATOM 2888 C CA . GLY A 1 393 ? -6.861 -0.032 8.947 1.00 42.14 393 GLY A CA 1
ATOM 2889 C C . GLY A 1 393 ? -7.878 -0.425 9.999 1.00 42.64 393 GLY A C 1
ATOM 2890 O O . GLY A 1 393 ? -8.887 -1.060 9.689 1.00 42.43 393 GLY A O 1
ATOM 2891 N N . ALA A 1 394 ? -7.629 -0.036 11.245 1.00 40.82 394 ALA A N 1
ATOM 2892 C CA . ALA A 1 394 ? -8.520 -0.373 12.348 1.00 40.76 394 ALA A CA 1
ATOM 2893 C C . ALA A 1 394 ? -9.966 0.109 12.181 1.00 41.03 394 ALA A C 1
ATOM 2894 O O . ALA A 1 394 ? -10.902 -0.561 12.629 1.00 39.48 394 ALA A O 1
ATOM 2896 N N . SER A 1 395 ? -10.151 1.264 11.548 1.00 40.17 395 SER A N 1
ATOM 2897 C CA . SER A 1 395 ? -11.491 1.812 11.352 1.00 41.23 395 SER A CA 1
ATOM 2898 C C . SER A 1 395 ? -12.291 0.926 10.414 1.00 38.58 395 SER A C 1
ATOM 2899 O O . SER A 1 395 ? -13.505 0.767 10.571 1.00 37.43 395 SER A O 1
ATOM 2902 N N . TYR A 1 396 ? -11.602 0.371 9.425 1.00 36.43 396 TYR A N 1
ATOM 2903 C CA . TYR A 1 396 ? -12.233 -0.523 8.474 1.00 37.16 396 TYR A CA 1
ATOM 2904 C C . TYR A 1 396 ? -12.640 -1.784 9.240 1.00 36.03 396 TYR A C 1
ATOM 2905 O O . TYR A 1 396 ? -13.743 -2.301 9.070 1.00 35.68 396 TYR A O 1
ATOM 2914 N N . GLY A 1 397 ? -11.739 -2.264 10.088 1.00 35.03 397 GLY A N 1
ATOM 2915 C CA . GLY A 1 397 ? -12.016 -3.453 10.885 1.00 36.73 397 GLY A CA 1
ATOM 2916 C C . GLY A 1 397 ? -13.217 -3.240 11.794 1.00 37.85 397 GLY A C 1
ATOM 2917 O O . GLY A 1 397 ? -14.033 -4.149 11.974 1.00 36.99 397 GLY A O 1
ATOM 2918 N N . LYS A 1 398 ? -13.329 -2.042 12.370 1.00 36.08 398 LYS A N 1
ATOM 2919 C CA . LYS A 1 398 ? -14.455 -1.722 13.239 1.00 37.14 398 LYS A CA 1
ATOM 2920 C C . LYS A 1 398 ? -15.747 -1.645 12.432 1.00 36.48 398 LYS A C 1
ATOM 2921 O O . LYS A 1 398 ? -16.790 -2.129 12.875 1.00 38.79 398 LYS A O 1
ATOM 2927 N N . ALA A 1 399 ? -15.688 -1.021 11.258 1.00 37.18 399 ALA A N 1
ATOM 2928 C CA . ALA A 1 399 ? -16.878 -0.914 10.407 1.00 37.94 399 ALA A CA 1
ATOM 2929 C C . ALA A 1 399 ? -17.362 -2.332 10.074 1.00 39.86 399 ALA A C 1
ATOM 2930 O O . ALA A 1 399 ? -18.547 -2.648 10.213 1.00 38.94 399 ALA A O 1
ATOM 2932 N N . ARG A 1 400 ? -16.434 -3.186 9.646 1.00 38.62 400 ARG A N 1
ATOM 2933 C CA . ARG A 1 400 ? -16.768 -4.571 9.316 1.00 39.16 400 ARG A CA 1
ATOM 2934 C C . ARG A 1 400 ? -17.460 -5.282 10.469 1.00 38.17 400 ARG A C 1
ATOM 2935 O O . ARG A 1 400 ? -18.428 -6.015 10.258 1.00 39.60 400 ARG A O 1
ATOM 2943 N N . ASN A 1 401 ? -16.971 -5.070 11.688 1.00 36.59 401 ASN A N 1
ATOM 2944 C CA . ASN A 1 401 ? -17.565 -5.725 12.846 1.00 36.12 401 ASN A CA 1
ATOM 2945 C C . ASN A 1 401 ? -18.943 -5.159 13.208 1.00 36.61 401 ASN A C 1
ATOM 2946 O O . ASN A 1 401 ? -19.636 -5.714 14.053 1.00 38.38 401 ASN A O 1
ATOM 2951 N N . LEU A 1 402 ? -19.334 -4.064 12.563 1.00 35.26 402 LEU A N 1
ATOM 2952 C CA . LEU A 1 402 ? -20.630 -3.440 12.812 1.00 35.91 402 LEU A CA 1
ATOM 2953 C C . LEU A 1 402 ? -21.662 -3.796 11.731 1.00 36.75 402 LEU A C 1
ATOM 2954 O O . LEU A 1 402 ? -22.867 -3.638 11.946 1.00 36.63 402 LEU A O 1
ATOM 2959 N N . VAL A 1 403 ? -21.196 -4.267 10.576 1.00 35.37 403 VAL A N 1
ATOM 2960 C CA . VAL A 1 403 ? -22.103 -4.598 9.479 1.00 36.53 403 VAL A CA 1
ATOM 2961 C C . VAL A 1 403 ? -23.180 -5.605 9.887 1.00 38.09 403 VAL A C 1
ATOM 2962 O O . VAL A 1 403 ? -24.345 -5.431 9.546 1.00 37.04 403 VAL A O 1
ATOM 2966 N N . PRO A 1 404 ? -22.807 -6.672 10.614 1.00 38.26 404 PRO A N 1
ATOM 2967 C CA . PRO A 1 404 ? -23.829 -7.648 11.023 1.00 39.63 404 PRO A CA 1
ATOM 2968 C C . PRO A 1 404 ? -24.974 -6.963 11.782 1.00 39.08 404 PRO A C 1
ATOM 2969 O O . PRO A 1 404 ? -26.137 -7.332 11.632 1.00 38.45 404 PRO A O 1
ATOM 2973 N N . LEU A 1 405 ? -24.637 -5.962 12.595 1.00 39.61 405 LEU A N 1
ATOM 2974 C CA . LEU A 1 405 ? -25.649 -5.237 13.362 1.00 40.57 405 LEU A CA 1
ATOM 2975 C C . LEU A 1 405 ? -26.530 -4.390 12.452 1.00 40.08 405 LEU A C 1
ATOM 2976 O O . LEU A 1 405 ? -27.730 -4.274 12.685 1.00 42.46 405 LEU A O 1
ATOM 2981 N N . ALA A 1 406 ? -25.943 -3.796 11.416 1.00 39.11 406 ALA A N 1
ATOM 2982 C CA . ALA A 1 406 ? -26.725 -2.993 10.484 1.00 37.95 406 ALA A CA 1
ATOM 2983 C C . ALA A 1 406 ? -27.629 -3.932 9.699 1.00 38.07 406 ALA A C 1
ATOM 2984 O O . ALA A 1 406 ? -28.799 -3.645 9.455 1.00 36.42 406 ALA A O 1
ATOM 2986 N N . ARG A 1 407 ? -27.068 -5.066 9.306 1.00 38.67 407 ARG A N 1
ATOM 2987 C CA . ARG A 1 407 ? -27.805 -6.056 8.544 1.00 40.80 407 ARG A CA 1
ATOM 2988 C C . ARG A 1 407 ? -28.953 -6.611 9.394 1.00 41.71 407 ARG A C 1
ATOM 2989 O O . ARG A 1 407 ? -30.075 -6.761 8.904 1.00 41.66 407 ARG A O 1
ATOM 2997 N N . ALA A 1 408 ? -28.682 -6.890 10.668 1.00 40.84 408 ALA A N 1
ATOM 2998 C CA . ALA A 1 408 ? -29.713 -7.419 11.562 1.00 42.17 408 ALA A CA 1
ATOM 2999 C C . ALA A 1 408 ? -30.824 -6.394 11.807 1.00 43.37 408 ALA A C 1
ATOM 3000 O O . ALA A 1 408 ? -31.985 -6.764 12.000 1.00 41.83 408 ALA A O 1
ATOM 3002 N N . ALA A 1 409 ? -30.470 -5.109 11.800 1.00 42.93 409 ALA A N 1
ATOM 3003 C CA . ALA A 1 409 ? -31.464 -4.061 12.014 1.00 42.45 409 ALA A CA 1
ATOM 3004 C C . ALA A 1 409 ? -32.514 -4.113 10.906 1.00 42.25 409 ALA A C 1
ATOM 3005 O O . ALA A 1 409 ? -33.713 -4.101 11.181 1.00 41.33 409 ALA A O 1
ATOM 3007 N N . TYR A 1 410 ? -32.065 -4.170 9.656 1.00 40.08 410 TYR A N 1
ATOM 3008 C CA . TYR A 1 410 ? -32.997 -4.242 8.536 1.00 42.26 410 TYR A CA 1
ATOM 3009 C C . TYR A 1 410 ? -33.795 -5.548 8.576 1.00 43.69 410 TYR A C 1
ATOM 3010 O O . TYR A 1 410 ? -35.011 -5.542 8.381 1.00 43.31 410 TYR A O 1
ATOM 3019 N N . ASP A 1 411 ? -33.115 -6.660 8.843 1.00 42.88 411 ASP A N 1
ATOM 3020 C CA . ASP A 1 411 ? -33.793 -7.946 8.895 1.00 45.87 411 ASP A CA 1
ATOM 3021 C C . ASP A 1 411 ? -34.863 -8.005 9.986 1.00 46.95 411 ASP A C 1
ATOM 3022 O O . ASP A 1 411 ? -35.847 -8.735 9.855 1.00 47.50 411 ASP A O 1
ATOM 3027 N N . THR A 1 412 ? -34.684 -7.241 11.058 1.00 46.04 412 THR A N 1
ATOM 3028 C CA . THR A 1 412 ? -35.681 -7.235 12.120 1.00 47.11 412 THR A CA 1
ATOM 3029 C C . THR A 1 412 ? -36.931 -6.525 11.603 1.00 47.68 412 THR A C 1
ATOM 3030 O O . THR A 1 412 ? -38.047 -6.968 11.851 1.00 47.89 412 THR A O 1
ATOM 3034 N N . ALA A 1 413 ? -36.740 -5.435 10.865 1.00 46.77 413 ALA A N 1
ATOM 3035 C CA . ALA A 1 413 ? -37.863 -4.705 10.290 1.00 46.93 413 ALA A CA 1
ATOM 3036 C C . ALA A 1 413 ? -38.514 -5.578 9.220 1.00 48.47 413 ALA A C 1
ATOM 3037 O O . ALA A 1 413 ? -39.739 -5.557 9.044 1.00 45.37 413 ALA A O 1
ATOM 3039 N N . LEU A 1 414 ? -37.692 -6.342 8.501 1.00 46.96 414 LEU A N 1
ATOM 3040 C CA . LEU A 1 414 ? -38.214 -7.209 7.456 1.00 47.77 414 LEU A CA 1
ATOM 3041 C C . LEU A 1 414 ? -38.996 -8.387 8.021 1.00 47.64 414 LEU A C 1
ATOM 3042 O O . LEU A 1 414 ? -39.609 -9.131 7.271 1.00 49.70 414 LEU A O 1
ATOM 3047 N N . ARG A 1 415 ? -38.975 -8.558 9.339 1.00 48.70 415 ARG A N 1
ATOM 3048 C CA . ARG A 1 415 ? -39.752 -9.625 9.961 1.00 50.53 415 ARG A CA 1
ATOM 3049 C C . ARG A 1 415 ? -41.165 -9.090 10.207 1.00 51.29 415 ARG A C 1
ATOM 3050 O O . ARG A 1 415 ? -42.125 -9.857 10.300 1.00 50.47 415 ARG A O 1
ATOM 3058 N N . GLN A 1 416 ? -41.287 -7.766 10.296 1.00 51.47 416 GLN A N 1
ATOM 3059 C CA . GLN A 1 416 ? -42.587 -7.126 10.499 1.00 52.76 416 GLN A CA 1
ATOM 3060 C C . GLN A 1 416 ? -43.200 -6.751 9.158 1.00 51.52 416 GLN A C 1
ATOM 3061 O O . GLN A 1 416 ? -44.418 -6.698 9.024 1.00 52.14 416 GLN A O 1
ATOM 3067 N N . PHE A 1 417 ? -42.352 -6.475 8.171 1.00 49.82 417 PHE A N 1
ATOM 3068 C CA . PHE A 1 417 ? -42.824 -6.095 6.848 1.00 49.17 417 PHE A CA 1
ATOM 3069 C C . PHE A 1 417 ? -42.192 -6.957 5.763 1.00 50.02 417 PHE A C 1
ATOM 3070 O O . PHE A 1 417 ? -41.134 -7.554 5.970 1.00 50.17 417 PHE A O 1
ATOM 3078 N N . ASP A 1 418 ? -42.852 -7.018 4.610 1.00 47.90 418 ASP A N 1
ATOM 3079 C CA . ASP A 1 418 ? -42.352 -7.783 3.480 1.00 48.21 418 ASP A CA 1
ATOM 3080 C C . ASP A 1 418 ? -41.294 -6.982 2.728 1.00 47.28 418 ASP A C 1
ATOM 3081 O O . ASP A 1 418 ? -40.312 -7.541 2.246 1.00 46.18 418 ASP A O 1
ATOM 3086 N N . VAL A 1 419 ? -41.507 -5.677 2.616 1.00 44.11 419 VAL A N 1
ATOM 3087 C CA . VAL A 1 419 ? -40.541 -4.810 1.960 1.00 44.74 419 VAL A CA 1
ATOM 3088 C C . VAL A 1 419 ? -40.497 -3.472 2.686 1.00 45.74 419 VAL A C 1
ATOM 3089 O O . VAL A 1 419 ? -41.429 -3.114 3.413 1.00 45.24 419 VAL A O 1
ATOM 3093 N N . LEU A 1 420 ? -39.402 -2.746 2.498 1.00 43.99 420 LEU A N 1
ATOM 3094 C CA . LEU A 1 420 ? -39.224 -1.445 3.125 1.00 42.96 420 LEU A CA 1
ATOM 3095 C C . LEU A 1 420 ? -39.147 -0.439 1.993 1.00 43.30 420 LEU A C 1
ATOM 3096 O O . LEU A 1 420 ? -38.561 -0.726 0.950 1.00 44.53 420 LEU A O 1
ATOM 3101 N N . VAL A 1 421 ? -39.749 0.730 2.177 1.00 42.65 421 VAL A N 1
ATOM 3102 C CA . VAL A 1 421 ? -39.721 1.741 1.132 1.00 41.72 421 VAL A CA 1
ATOM 3103 C C . VAL A 1 421 ? -39.292 3.105 1.653 1.00 41.79 421 VAL A C 1
ATOM 3104 O O . VAL A 1 421 ? -39.477 3.424 2.825 1.00 40.74 421 VAL A O 1
ATOM 3108 N N . MET A 1 422 ? -38.723 3.905 0.762 1.00 41.27 422 MET A N 1
ATOM 3109 C CA . MET A 1 422 ? -38.267 5.241 1.105 1.00 41.78 422 MET A CA 1
ATOM 3110 C C . MET A 1 422 ? -37.851 5.901 -0.196 1.00 41.89 422 MET A C 1
ATOM 3111 O O . MET A 1 422 ? -37.817 5.256 -1.244 1.00 39.50 422 MET A O 1
ATOM 3116 N N . PRO A 1 423 ? -37.542 7.203 -0.152 1.00 41.81 423 PRO A N 1
ATOM 3117 C CA . PRO A 1 423 ? -37.132 7.881 -1.380 1.00 42.54 423 PRO A CA 1
ATOM 3118 C C . PRO A 1 423 ? -35.776 7.355 -1.823 1.00 42.18 423 PRO A C 1
ATOM 3119 O O . PRO A 1 423 ? -34.895 7.144 -0.992 1.00 41.14 423 PRO A O 1
ATOM 3123 N N . THR A 1 424 ? -35.613 7.136 -3.124 1.00 41.65 424 THR A N 1
ATOM 3124 C CA . THR A 1 424 ? -34.338 6.678 -3.653 1.00 42.84 424 THR A CA 1
ATOM 3125 C C . THR A 1 424 ? -33.367 7.837 -3.446 1.00 45.33 424 THR A C 1
ATOM 3126 O O . THR A 1 424 ? -32.244 7.643 -2.978 1.00 45.30 424 THR A O 1
ATOM 3130 N N . LEU A 1 425 ? -33.828 9.040 -3.796 1.00 45.85 425 LEU A N 1
ATOM 3131 C CA . LEU A 1 425 ? -33.050 10.279 -3.688 1.00 50.15 425 LEU A CA 1
ATOM 3132 C C . LEU A 1 425 ? -33.826 11.364 -2.943 1.00 52.68 425 LEU A C 1
ATOM 3133 O O . LEU A 1 425 ? -35.053 11.419 -3.009 1.00 53.87 425 LEU A O 1
ATOM 3138 N N . PRO A 1 426 ? -33.116 12.253 -2.233 1.00 53.77 426 PRO A N 1
ATOM 3139 C CA . PRO A 1 426 ? -33.792 13.323 -1.497 1.00 55.21 426 PRO A CA 1
ATOM 3140 C C . PRO A 1 426 ? -34.122 14.549 -2.355 1.00 56.05 426 PRO A C 1
ATOM 3141 O O . PRO A 1 426 ? -34.733 15.494 -1.870 1.00 58.89 426 PRO A O 1
ATOM 3145 N N . TYR A 1 427 ? -33.718 14.543 -3.621 1.00 56.03 427 TYR A N 1
ATOM 3146 C CA . TYR A 1 427 ? -34.008 15.677 -4.490 1.00 57.41 427 TYR A CA 1
ATOM 3147 C C . TYR A 1 427 ? -34.000 15.328 -5.974 1.00 56.87 427 TYR A C 1
ATOM 3148 O O . TYR A 1 427 ? -33.555 14.254 -6.361 1.00 57.07 427 TYR A O 1
ATOM 3157 N N . VAL A 1 428 ? -34.509 16.239 -6.799 1.00 56.84 428 VAL A N 1
ATOM 3158 C CA . VAL A 1 428 ? -34.569 16.023 -8.242 1.00 56.35 428 VAL A CA 1
ATOM 3159 C C . VAL A 1 428 ? -33.273 16.438 -8.926 1.00 57.16 428 VAL A C 1
ATOM 3160 O O . VAL A 1 428 ? -32.484 17.203 -8.373 1.00 56.87 428 VAL A O 1
ATOM 3164 N N . ALA A 1 429 ? -33.059 15.929 -10.133 1.00 57.80 429 ALA A N 1
ATOM 3165 C CA . ALA A 1 429 ? -31.856 16.244 -10.888 1.00 60.46 429 ALA A CA 1
ATOM 3166 C C . ALA A 1 429 ? -31.566 17.744 -10.852 1.00 62.66 429 ALA A C 1
ATOM 3167 O O . ALA A 1 429 ? -32.394 18.558 -11.258 1.00 62.19 429 ALA A O 1
ATOM 3169 N N . SER A 1 430 ? -30.390 18.103 -10.351 1.00 65.16 430 SER A N 1
ATOM 3170 C CA . SER A 1 430 ? -30.000 19.502 -10.272 1.00 67.33 430 SER A CA 1
ATOM 3171 C C . SER A 1 430 ? -29.153 19.840 -11.492 1.00 69.16 430 SER A C 1
ATOM 3172 O O . SER A 1 430 ? -28.697 18.946 -12.203 1.00 69.78 430 SER A O 1
ATOM 3175 N N . GLU A 1 431 ? -28.949 21.127 -11.741 1.00 70.94 431 GLU A N 1
ATOM 3176 C CA . GLU A 1 431 ? -28.162 21.551 -12.891 1.00 73.43 431 GLU A CA 1
ATOM 3177 C C . GLU A 1 431 ? -26.700 21.159 -12.727 1.00 72.78 431 GLU A C 1
ATOM 3178 O O . GLU A 1 431 ? -26.187 21.123 -11.611 1.00 71.62 431 GLU A O 1
ATOM 3184 N N . LEU A 1 432 ? -26.034 20.856 -13.839 1.00 74.16 432 LEU A N 1
ATOM 3185 C CA . LEU A 1 432 ? -24.623 20.482 -13.791 1.00 75.51 432 LEU A CA 1
ATOM 3186 C C . LEU A 1 432 ? -23.786 21.672 -13.346 1.00 76.48 432 LEU A C 1
ATOM 3187 O O . LEU A 1 432 ? -24.089 22.817 -13.678 1.00 75.63 432 LEU A O 1
ATOM 3192 N N . PRO A 1 433 ? -22.714 21.416 -12.583 1.00 78.05 433 PRO A N 1
ATOM 3193 C CA . PRO A 1 433 ? -21.863 22.515 -12.126 1.00 79.09 433 PRO A CA 1
ATOM 3194 C C . PRO A 1 433 ? -21.078 23.064 -13.313 1.00 80.37 433 PRO A C 1
ATOM 3195 O O . PRO A 1 433 ? -20.889 22.365 -14.309 1.00 80.33 433 PRO A O 1
ATOM 3199 N N . ALA A 1 434 ? -20.634 24.311 -13.213 1.00 82.06 434 ALA A N 1
ATOM 3200 C CA . ALA A 1 434 ? -19.863 24.926 -14.287 1.00 84.15 434 ALA A CA 1
ATOM 3201 C C . ALA A 1 434 ? -18.420 24.454 -14.178 1.00 85.25 434 ALA A C 1
ATOM 3202 O O . ALA A 1 434 ? -17.932 24.220 -13.077 1.00 85.11 434 ALA A O 1
ATOM 3204 N N . LYS A 1 435 ? -17.742 24.299 -15.311 1.00 87.01 435 LYS A N 1
ATOM 3205 C CA . LYS A 1 435 ? -16.348 23.866 -15.292 1.00 89.27 435 LYS A CA 1
ATOM 3206 C C . LYS A 1 435 ? -15.526 24.962 -14.627 1.00 90.32 435 LYS A C 1
ATOM 3207 O O . LYS A 1 435 ? -14.772 25.687 -15.281 1.00 91.20 435 LYS A O 1
ATOM 3213 N N . ASP A 1 436 ? -15.690 25.068 -13.313 1.00 90.32 436 ASP A N 1
ATOM 3214 C CA . ASP A 1 436 ? -15.015 26.072 -12.507 1.00 90.60 436 ASP A CA 1
ATOM 3215 C C . ASP A 1 436 ? -15.482 25.809 -11.077 1.00 89.57 436 ASP A C 1
ATOM 3216 O O . ASP A 1 436 ? -15.205 26.582 -10.159 1.00 90.02 436 ASP A O 1
ATOM 3221 N N . VAL A 1 437 ? -16.200 24.702 -10.911 1.00 88.17 437 VAL A N 1
ATOM 3222 C CA . VAL A 1 437 ? -16.748 24.305 -9.618 1.00 86.38 437 VAL A CA 1
ATOM 3223 C C . VAL A 1 437 ? -15.725 24.349 -8.497 1.00 84.67 437 VAL A C 1
ATOM 3224 O O . VAL A 1 437 ? -14.533 24.135 -8.712 1.00 84.60 437 VAL A O 1
ATOM 3228 N N . ASP A 1 438 ? -16.213 24.622 -7.294 1.00 82.76 438 ASP A N 1
ATOM 3229 C CA . ASP A 1 438 ? -15.373 24.667 -6.110 1.00 80.32 438 ASP A CA 1
ATOM 3230 C C . ASP A 1 438 ? -15.233 23.226 -5.613 1.00 77.11 438 ASP A C 1
ATOM 3231 O O . ASP A 1 438 ? -16.210 22.477 -5.587 1.00 75.89 438 ASP A O 1
ATOM 3236 N N . ARG A 1 439 ? -14.019 22.841 -5.236 1.00 73.00 439 ARG A N 1
ATOM 3237 C CA . ARG A 1 439 ? -13.752 21.487 -4.760 1.00 69.47 439 ARG A CA 1
ATOM 3238 C C . ARG A 1 439 ? -14.719 21.016 -3.680 1.00 66.82 439 ARG A C 1
ATOM 3239 O O . ARG A 1 439 ? -15.122 19.855 -3.669 1.00 65.21 439 ARG A O 1
ATOM 3247 N N . ALA A 1 440 ? -15.091 21.914 -2.775 1.00 64.18 440 ALA A N 1
ATOM 3248 C CA . ALA A 1 440 ? -16.019 21.565 -1.707 1.00 62.82 440 ALA A CA 1
ATOM 3249 C C . ALA A 1 440 ? -17.423 21.364 -2.273 1.00 62.48 440 ALA A C 1
ATOM 3250 O O . ALA A 1 440 ? -18.148 20.466 -1.847 1.00 61.71 440 ALA A O 1
ATOM 3252 N N . THR A 1 441 ? -17.802 22.209 -3.230 1.00 61.60 441 THR A N 1
ATOM 3253 C CA . THR A 1 441 ? -19.115 22.117 -3.861 1.00 61.13 441 THR A CA 1
ATOM 3254 C C . THR A 1 441 ? -19.155 20.808 -4.644 1.00 60.88 441 THR A C 1
ATOM 3255 O O . THR A 1 441 ? -20.137 20.064 -4.606 1.00 60.76 441 THR A O 1
ATOM 3259 N N . PHE A 1 442 ? -18.061 20.548 -5.347 1.00 59.97 442 PHE A N 1
ATOM 3260 C CA . PHE A 1 442 ? -17.884 19.352 -6.155 1.00 60.44 442 PHE A CA 1
ATOM 3261 C C . PHE A 1 442 ? -18.194 18.106 -5.328 1.00 59.54 442 PHE A C 1
ATOM 3262 O O . PHE A 1 442 ? -19.047 17.301 -5.695 1.00 58.31 442 PHE A O 1
ATOM 3270 N N . ILE A 1 443 ? -17.503 17.961 -4.203 1.00 58.45 443 ILE A N 1
ATOM 3271 C CA . ILE A 1 443 ? -17.687 16.803 -3.337 1.00 59.33 443 ILE A CA 1
ATOM 3272 C C . ILE A 1 443 ? -19.107 16.659 -2.785 1.00 61.26 443 ILE A C 1
ATOM 3273 O O . ILE A 1 443 ? -19.687 15.573 -2.839 1.00 61.07 443 ILE A O 1
ATOM 3278 N N . THR A 1 444 ? -19.671 17.743 -2.264 1.00 61.77 444 THR A N 1
ATOM 3279 C CA . THR A 1 444 ? -21.026 17.698 -1.722 1.00 63.69 444 THR A CA 1
ATOM 3280 C C . THR A 1 444 ? -22.069 17.395 -2.800 1.00 63.77 444 THR A C 1
ATOM 3281 O O . THR A 1 444 ? -23.040 16.674 -2.552 1.00 63.91 444 THR A O 1
ATOM 3285 N N . LYS A 1 445 ? -21.869 17.946 -3.993 1.00 63.14 445 LYS A N 1
ATOM 3286 C CA . LYS A 1 445 ? -22.808 17.732 -5.088 1.00 64.86 445 LYS A CA 1
ATOM 3287 C C . LYS A 1 445 ? -22.615 16.369 -5.762 1.00 64.79 445 LYS A C 1
ATOM 3288 O O . LYS A 1 445 ? -23.501 15.878 -6.469 1.00 63.31 445 LYS A O 1
ATOM 3294 N N . ALA A 1 446 ? -21.458 15.759 -5.532 1.00 63.25 446 ALA A N 1
ATOM 3295 C CA . ALA A 1 446 ? -21.165 14.462 -6.117 1.00 62.98 446 ALA A CA 1
ATOM 3296 C C . ALA A 1 446 ? -21.587 13.311 -5.204 1.00 61.38 446 ALA A C 1
ATOM 3297 O O . ALA A 1 446 ? -21.975 12.249 -5.689 1.00 61.41 446 ALA A O 1
ATOM 3299 N N . LEU A 1 447 ? -21.541 13.526 -3.892 1.00 59.60 447 LEU A N 1
ATOM 3300 C CA . LEU A 1 447 ? -21.892 12.466 -2.947 1.00 60.28 447 LEU A CA 1
ATOM 3301 C C . LEU A 1 447 ? -22.951 12.792 -1.891 1.00 59.09 447 LEU A C 1
ATOM 3302 O O . LEU A 1 447 ? -23.076 12.078 -0.900 1.00 58.97 447 LEU A O 1
ATOM 3307 N N . GLY A 1 448 ? -23.729 13.847 -2.095 1.00 58.52 448 GLY A N 1
ATOM 3308 C CA . GLY A 1 448 ? -24.726 14.188 -1.093 1.00 56.98 448 GLY A CA 1
ATOM 3309 C C . GLY A 1 448 ? -26.093 13.538 -1.233 1.00 55.99 448 GLY A C 1
ATOM 3310 O O . GLY A 1 448 ? -26.978 13.785 -0.412 1.00 56.57 448 GLY A O 1
ATOM 3311 N N . MET A 1 449 ? -26.266 12.699 -2.250 1.00 54.41 449 MET A N 1
ATOM 3312 C CA . MET A 1 449 ? -27.548 12.046 -2.499 1.00 53.05 449 MET A CA 1
ATOM 3313 C C . MET A 1 449 ? -27.556 10.529 -2.290 1.00 51.59 449 MET A C 1
ATOM 3314 O O . MET A 1 449 ? -28.502 9.857 -2.700 1.00 52.00 449 MET A O 1
ATOM 3319 N N . ILE A 1 450 ? -26.528 9.993 -1.644 1.00 47.21 450 ILE A N 1
ATOM 3320 C CA . ILE A 1 450 ? -26.428 8.547 -1.452 1.00 44.28 450 ILE A CA 1
ATOM 3321 C C . ILE A 1 450 ? -26.824 8.037 -0.067 1.00 42.68 450 ILE A C 1
ATOM 3322 O O . ILE A 1 450 ? -26.599 6.869 0.248 1.00 40.65 450 ILE A O 1
ATOM 3327 N N . ALA A 1 451 ? -27.424 8.897 0.751 1.00 41.28 451 ALA A N 1
ATOM 3328 C CA . ALA A 1 451 ? -27.792 8.524 2.113 1.00 42.35 451 ALA A CA 1
ATOM 3329 C C . ALA A 1 451 ? -28.743 7.335 2.261 1.00 40.66 451 ALA A C 1
ATOM 3330 O O . ALA A 1 451 ? -28.613 6.551 3.195 1.00 41.00 451 ALA A O 1
ATOM 3332 N N . ASN A 1 452 ? -29.702 7.193 1.358 1.00 40.59 452 ASN A N 1
ATOM 3333 C CA . ASN A 1 452 ? -30.634 6.073 1.459 1.00 39.99 452 ASN A CA 1
ATOM 3334 C C . ASN A 1 452 ? -30.196 4.843 0.676 1.00 39.62 452 ASN A C 1
ATOM 3335 O O . ASN A 1 452 ? -30.520 3.718 1.056 1.00 41.33 452 ASN A O 1
ATOM 3340 N N . THR A 1 453 ? -29.459 5.050 -0.409 1.00 38.82 453 THR A N 1
ATOM 3341 C CA . THR A 1 453 ? -29.020 3.930 -1.233 1.00 39.39 453 THR A CA 1
ATOM 3342 C C . THR A 1 453 ? -27.824 3.153 -0.691 1.00 39.53 453 THR A C 1
ATOM 3343 O O . THR A 1 453 ? -27.871 1.924 -0.621 1.00 38.74 453 THR A O 1
ATOM 3347 N N . ALA A 1 454 ? -26.767 3.870 -0.298 1.00 38.41 454 ALA A N 1
ATOM 3348 C CA . ALA A 1 454 ? -25.528 3.251 0.192 1.00 37.25 454 ALA A CA 1
ATOM 3349 C C . ALA A 1 454 ? -25.634 2.219 1.307 1.00 37.75 454 ALA A C 1
ATOM 3350 O O . ALA A 1 454 ? -24.896 1.234 1.305 1.00 38.23 454 ALA A O 1
ATOM 3352 N N . PRO A 1 455 ? -26.523 2.432 2.289 1.00 38.04 455 PRO A N 1
ATOM 3353 C CA . PRO A 1 455 ? -26.634 1.445 3.367 1.00 38.65 455 PRO A CA 1
ATOM 3354 C C . PRO A 1 455 ? -26.884 0.017 2.862 1.00 39.34 455 PRO A C 1
ATOM 3355 O O . PRO A 1 455 ? -26.350 -0.949 3.407 1.00 39.29 455 PRO A O 1
ATOM 3359 N N . PHE A 1 456 ? -27.688 -0.113 1.814 1.00 40.16 456 PHE A N 1
ATOM 3360 C CA . PHE A 1 456 ? -28.001 -1.430 1.282 1.00 41.27 456 PHE A CA 1
ATOM 3361 C C . PHE A 1 456 ? -26.866 -2.016 0.457 1.00 40.31 456 PHE A C 1
ATOM 3362 O O . PHE A 1 456 ? -26.860 -3.208 0.140 1.00 39.73 456 PHE A O 1
ATOM 3370 N N . ASP A 1 457 ? -25.895 -1.187 0.105 1.00 39.52 457 ASP A N 1
ATOM 3371 C CA . ASP A 1 457 ? -24.760 -1.725 -0.610 1.00 39.35 457 ASP A CA 1
ATOM 3372 C C . ASP A 1 457 ? -23.913 -2.460 0.407 1.00 39.30 457 ASP A C 1
ATOM 3373 O O . ASP A 1 457 ? -23.321 -3.485 0.092 1.00 41.18 457 ASP A O 1
ATOM 3378 N N . VAL A 1 458 ? -23.860 -1.949 1.635 1.00 38.07 458 VAL A N 1
ATOM 3379 C CA . VAL A 1 458 ? -23.049 -2.610 2.646 1.00 39.13 458 VAL A CA 1
ATOM 3380 C C . VAL A 1 458 ? -23.741 -3.821 3.274 1.00 36.74 458 VAL A C 1
ATOM 3381 O O . VAL A 1 458 ? -23.078 -4.819 3.578 1.00 35.33 458 VAL A O 1
ATOM 3385 N N . THR A 1 459 ? -25.063 -3.761 3.446 1.00 32.40 459 THR A N 1
ATOM 3386 C CA . THR A 1 459 ? -25.775 -4.901 4.022 1.00 34.30 459 THR A CA 1
ATOM 3387 C C . THR A 1 459 ? -26.109 -5.936 2.939 1.00 34.30 459 THR A C 1
ATOM 3388 O O . THR A 1 459 ? -26.317 -7.112 3.239 1.00 33.78 459 THR A O 1
ATOM 3392 N N . GLY A 1 460 ? -26.169 -5.489 1.688 1.00 34.24 460 GLY A N 1
ATOM 3393 C CA . GLY A 1 460 ? -26.438 -6.397 0.584 1.00 36.99 460 GLY A CA 1
ATOM 3394 C C . GLY A 1 460 ? -27.873 -6.695 0.182 1.00 38.29 460 GLY A C 1
ATOM 3395 O O . GLY A 1 460 ? -28.086 -7.433 -0.783 1.00 38.86 460 GLY A O 1
ATOM 3396 N N . HIS A 1 461 ? -28.855 -6.140 0.889 1.00 36.94 461 HIS A N 1
ATOM 3397 C CA . HIS A 1 461 ? -30.262 -6.388 0.544 1.00 36.97 461 HIS A CA 1
ATOM 3398 C C . HIS A 1 461 ? -30.638 -5.945 -0.877 1.00 37.59 461 HIS A C 1
ATOM 3399 O O . HIS A 1 461 ? -30.150 -4.924 -1.369 1.00 38.16 461 HIS A O 1
ATOM 3406 N N . PRO A 1 462 ? -31.523 -6.704 -1.554 1.00 38.22 462 PRO A N 1
ATOM 3407 C CA . PRO A 1 462 ? -31.925 -6.311 -2.908 1.00 38.07 462 PRO A CA 1
ATOM 3408 C C . PRO A 1 462 ? -32.651 -4.972 -2.767 1.00 38.83 462 PRO A C 1
ATOM 3409 O O . PRO A 1 462 ? -33.397 -4.782 -1.816 1.00 39.91 462 PRO A O 1
ATOM 3413 N N . SER A 1 463 ? -32.450 -4.062 -3.713 1.00 40.04 463 SER A N 1
ATOM 3414 C CA . SER A 1 463 ? -33.047 -2.732 -3.626 1.00 40.61 463 SER A CA 1
ATOM 3415 C C . SER A 1 463 ? -33.424 -2.212 -5.018 1.00 40.70 463 SER A C 1
ATOM 3416 O O . SER A 1 463 ? -32.572 -2.065 -5.896 1.00 42.04 463 SER A O 1
ATOM 3419 N N . LEU A 1 464 ? -34.705 -1.916 -5.198 1.00 40.23 464 LEU A N 1
ATOM 3420 C CA . LEU A 1 464 ? -35.232 -1.461 -6.478 1.00 40.94 464 LEU A CA 1
ATOM 3421 C C . LEU A 1 464 ? -35.725 -0.015 -6.489 1.00 40.15 464 LEU A C 1
ATOM 3422 O O . LEU A 1 464 ? -36.396 0.430 -5.565 1.00 41.26 464 LEU A O 1
ATOM 3427 N N . SER A 1 465 ? -35.407 0.712 -7.549 1.00 40.03 465 SER A N 1
ATOM 3428 C CA . SER A 1 465 ? -35.856 2.090 -7.669 1.00 42.43 465 SER A CA 1
ATOM 3429 C C . SER A 1 465 ? -36.841 2.191 -8.835 1.00 43.07 465 SER A C 1
ATOM 3430 O O . SER A 1 465 ? -36.497 1.872 -9.970 1.00 43.30 465 SER A O 1
ATOM 3433 N N . VAL A 1 466 ? -38.067 2.628 -8.555 1.00 44.25 466 VAL A N 1
ATOM 3434 C CA . VAL A 1 466 ? -39.085 2.765 -9.598 1.00 43.43 466 VAL A CA 1
ATOM 3435 C C . VAL A 1 466 ? -39.586 4.208 -9.669 1.00 45.13 466 VAL A C 1
ATOM 3436 O O . VAL A 1 466 ? -39.749 4.865 -8.642 1.00 45.95 466 VAL A O 1
ATOM 3440 N N . PRO A 1 467 ? -39.819 4.728 -10.885 1.00 45.61 467 PRO A N 1
ATOM 3441 C CA . PRO A 1 467 ? -40.305 6.108 -11.010 1.00 45.98 467 PRO A CA 1
ATOM 3442 C C . PRO A 1 467 ? -41.593 6.274 -10.207 1.00 47.23 467 PRO A C 1
ATOM 3443 O O . PRO A 1 467 ? -42.576 5.572 -10.448 1.00 47.23 467 PRO A O 1
ATOM 3447 N N . ALA A 1 468 ? -41.580 7.190 -9.244 1.00 48.65 468 ALA A N 1
ATOM 3448 C CA . ALA A 1 468 ? -42.744 7.421 -8.402 1.00 51.57 468 ALA A CA 1
ATOM 3449 C C . ALA A 1 468 ? -43.619 8.551 -8.933 1.00 53.97 468 ALA A C 1
ATOM 3450 O O . ALA A 1 468 ? -44.821 8.581 -8.681 1.00 57.15 468 ALA A O 1
ATOM 3452 N N . GLY A 1 469 ? -43.013 9.483 -9.661 1.00 54.61 469 GLY A N 1
ATOM 3453 C CA . GLY A 1 469 ? -43.768 10.591 -10.210 1.00 54.69 469 GLY A CA 1
ATOM 3454 C C . GLY A 1 469 ? -42.859 11.732 -10.609 1.00 57.18 469 GLY A C 1
ATOM 3455 O O . GLY A 1 469 ? -41.646 11.560 -10.720 1.00 58.18 469 GLY A O 1
ATOM 3456 N N . LEU A 1 470 ? -43.444 12.902 -10.834 1.00 57.41 470 LEU A N 1
ATOM 3457 C CA . LEU A 1 470 ? -42.669 14.071 -11.212 1.00 57.56 470 LEU A CA 1
ATOM 3458 C C . LEU A 1 470 ? -42.863 15.185 -10.191 1.00 57.97 470 LEU A C 1
ATOM 3459 O O . LEU A 1 470 ? -43.937 15.333 -9.610 1.00 57.09 470 LEU A O 1
ATOM 3464 N N . VAL A 1 471 ? -41.800 15.947 -9.965 1.00 57.97 471 VAL A N 1
ATOM 3465 C CA . VAL A 1 471 ? -41.810 17.078 -9.048 1.00 59.24 471 VAL A CA 1
ATOM 3466 C C . VAL A 1 471 ? -41.083 18.163 -9.822 1.00 60.26 471 VAL A C 1
ATOM 3467 O O . VAL A 1 471 ? -39.898 18.019 -10.130 1.00 60.32 471 VAL A O 1
ATOM 3471 N N . ASN A 1 472 ? -41.798 19.236 -10.145 1.00 60.04 472 ASN A N 1
ATOM 3472 C CA . ASN A 1 472 ? -41.232 20.327 -10.922 1.00 59.49 472 ASN A CA 1
ATOM 3473 C C . ASN A 1 472 ? -40.829 19.793 -12.290 1.00 58.54 472 ASN A C 1
ATOM 3474 O O . ASN A 1 472 ? -39.821 20.209 -12.863 1.00 57.82 472 ASN A O 1
ATOM 3479 N N . GLY A 1 473 ? -41.622 18.853 -12.800 1.00 57.68 473 GLY A N 1
ATOM 3480 C CA . GLY A 1 473 ? -41.362 18.274 -14.107 1.00 57.03 473 GLY A CA 1
ATOM 3481 C C . GLY A 1 473 ? -40.204 17.292 -14.185 1.00 56.43 473 GLY A C 1
ATOM 3482 O O . GLY A 1 473 ? -39.866 16.823 -15.270 1.00 55.97 473 GLY A O 1
ATOM 3483 N N . LEU A 1 474 ? -39.595 16.974 -13.048 1.00 54.21 474 LEU A N 1
ATOM 3484 C CA . LEU A 1 474 ? -38.474 16.040 -13.039 1.00 53.98 474 LEU A CA 1
ATOM 3485 C C . LEU A 1 474 ? -38.809 14.764 -12.283 1.00 51.71 474 LEU A C 1
ATOM 3486 O O . LEU A 1 474 ? -39.596 14.771 -11.340 1.00 52.14 474 LEU A O 1
ATOM 3491 N N . PRO A 1 475 ? -38.208 13.642 -12.692 1.00 51.47 475 PRO A N 1
ATOM 3492 C CA . PRO A 1 475 ? -38.470 12.363 -12.033 1.00 49.16 475 PRO A CA 1
ATOM 3493 C C . PRO A 1 475 ? -37.982 12.251 -10.594 1.00 49.02 475 PRO A C 1
ATOM 3494 O O . PRO A 1 475 ? -36.968 12.837 -10.216 1.00 47.75 475 PRO A O 1
ATOM 3498 N N . VAL A 1 476 ? -38.735 11.491 -9.801 1.00 49.25 476 VAL A N 1
ATOM 3499 C CA . VAL A 1 476 ? -38.404 11.197 -8.413 1.00 49.82 476 VAL A CA 1
ATOM 3500 C C . VAL A 1 476 ? -38.646 9.695 -8.339 1.00 50.97 476 VAL A C 1
ATOM 3501 O O . VAL A 1 476 ? -39.513 9.173 -9.047 1.00 51.08 476 VAL A O 1
ATOM 3505 N N . GLY A 1 477 ? -37.888 8.996 -7.505 1.00 49.13 477 GLY A N 1
ATOM 3506 C CA . GLY A 1 477 ? -38.069 7.563 -7.420 1.00 47.88 477 GLY A CA 1
ATOM 3507 C C . GLY A 1 477 ? -38.322 7.008 -6.038 1.00 47.57 477 GLY A C 1
ATOM 3508 O O . GLY A 1 477 ? -37.874 7.560 -5.029 1.00 45.70 477 GLY A O 1
ATOM 3509 N N . MET A 1 478 ? -39.070 5.911 -5.994 1.00 46.53 478 MET A N 1
ATOM 3510 C CA . MET A 1 478 ? -39.362 5.249 -4.737 1.00 47.19 478 MET A CA 1
ATOM 3511 C C . MET A 1 478 ? -38.496 4.001 -4.701 1.00 46.49 478 MET A C 1
ATOM 3512 O O . MET A 1 478 ? -38.400 3.276 -5.688 1.00 46.39 478 MET A O 1
ATOM 3517 N N . MET A 1 479 ? -37.868 3.750 -3.563 1.00 45.79 479 MET A N 1
ATOM 3518 C CA . MET A 1 479 ? -36.996 2.603 -3.441 1.00 45.08 479 MET A CA 1
ATOM 3519 C C . MET A 1 479 ? -37.633 1.508 -2.604 1.00 44.10 479 MET A C 1
ATOM 3520 O O . MET A 1 479 ? -38.090 1.748 -1.486 1.00 43.64 479 MET A O 1
ATOM 3525 N N . ILE A 1 480 ? -37.667 0.305 -3.169 1.00 42.57 480 ILE A N 1
ATOM 3526 C CA . ILE A 1 480 ? -38.238 -0.864 -2.506 1.00 41.13 480 ILE A CA 1
ATOM 3527 C C . ILE A 1 480 ? -37.095 -1.816 -2.165 1.00 40.65 480 ILE A C 1
ATOM 3528 O O . ILE A 1 480 ? -36.339 -2.234 -3.051 1.00 40.54 480 ILE A O 1
ATOM 3533 N N . THR A 1 481 ? -36.983 -2.176 -0.893 1.00 39.21 481 THR A N 1
ATOM 3534 C CA . THR A 1 481 ? -35.911 -3.051 -0.447 1.00 40.41 481 THR A CA 1
ATOM 3535 C C . THR A 1 481 ? -36.449 -4.237 0.329 1.00 40.61 481 THR A C 1
ATOM 3536 O O . THR A 1 481 ? -37.350 -4.088 1.143 1.00 41.84 481 THR A O 1
ATOM 3540 N N . GLY A 1 482 ? -35.883 -5.415 0.090 1.00 38.39 482 GLY A N 1
ATOM 3541 C CA . GLY A 1 482 ? -36.354 -6.593 0.788 1.00 36.74 482 GLY A CA 1
ATOM 3542 C C . GLY A 1 482 ? -35.275 -7.507 1.323 1.00 37.67 482 GLY A C 1
ATOM 3543 O O . GLY A 1 482 ? -34.097 -7.145 1.372 1.00 37.78 482 GLY A O 1
ATOM 3544 N N . ARG A 1 483 ? -35.696 -8.697 1.737 1.00 37.88 483 ARG A N 1
ATOM 3545 C CA . ARG A 1 483 ? -34.802 -9.709 2.282 1.00 40.00 483 ARG A CA 1
ATOM 3546 C C . ARG A 1 483 ? -33.816 -10.213 1.236 1.00 37.97 483 ARG A C 1
ATOM 3547 O O . ARG A 1 483 ? -34.100 -10.195 0.034 1.00 34.68 483 ARG A O 1
ATOM 3555 N N . HIS A 1 484 ? -32.664 -10.679 1.701 1.00 38.28 484 HIS A N 1
ATOM 3556 C CA . HIS A 1 484 ? -31.660 -11.216 0.796 1.00 40.04 484 HIS A CA 1
ATOM 3557 C C . HIS A 1 484 ? -32.290 -12.311 -0.057 1.00 40.71 484 HIS A C 1
ATOM 3558 O O . HIS A 1 484 ? -33.000 -13.181 0.450 1.00 39.06 484 HIS A O 1
ATOM 3565 N N . PHE A 1 485 ? -32.026 -12.247 -1.356 1.00 41.14 485 PHE A N 1
ATOM 3566 C CA . PHE A 1 485 ? -32.523 -13.223 -2.314 1.00 42.68 485 PHE A CA 1
ATOM 3567 C C . PHE A 1 485 ? -34.036 -13.275 -2.451 1.00 43.79 485 PHE A C 1
ATOM 3568 O O . PHE A 1 485 ? -34.589 -14.269 -2.913 1.00 45.25 485 PHE A O 1
ATOM 3576 N N . ASP A 1 486 ? -34.705 -12.200 -2.051 1.00 45.28 486 ASP A N 1
ATOM 3577 C CA . ASP A 1 486 ? -36.149 -12.126 -2.213 1.00 44.89 486 ASP A CA 1
ATOM 3578 C C . ASP A 1 486 ? -36.405 -11.060 -3.268 1.00 43.49 486 ASP A C 1
ATOM 3579 O O . ASP A 1 486 ? -37.360 -10.285 -3.179 1.00 43.82 486 ASP A O 1
ATOM 3584 N N . ASP A 1 487 ? -35.524 -11.022 -4.264 1.00 40.87 487 ASP A N 1
ATOM 3585 C CA . ASP A 1 487 ? -35.642 -10.082 -5.368 1.00 41.16 487 ASP A CA 1
ATOM 3586 C C . ASP A 1 487 ? -37.008 -10.214 -6.063 1.00 42.12 487 ASP A C 1
ATOM 3587 O O . ASP A 1 487 ? -37.560 -9.224 -6.568 1.00 40.53 487 ASP A O 1
ATOM 3592 N N . ALA A 1 488 ? -37.543 -11.435 -6.090 1.00 42.28 488 ALA A N 1
ATOM 3593 C CA . ALA A 1 488 ? -38.839 -11.701 -6.727 1.00 44.26 488 ALA A CA 1
ATOM 3594 C C . ALA A 1 488 ? -39.946 -10.849 -6.110 1.00 43.07 488 ALA A C 1
ATOM 3595 O O . ALA A 1 488 ? -40.729 -10.225 -6.823 1.00 44.93 488 ALA A O 1
ATOM 3597 N N . THR A 1 489 ? -40.002 -10.817 -4.783 1.00 43.19 489 THR A N 1
ATOM 3598 C CA . THR A 1 489 ? -41.016 -10.037 -4.092 1.00 43.36 489 THR A CA 1
ATOM 3599 C C . THR A 1 489 ? -40.803 -8.543 -4.293 1.00 43.74 489 THR A C 1
ATOM 3600 O O . THR A 1 489 ? -41.764 -7.785 -4.458 1.00 44.48 489 THR A O 1
ATOM 3604 N N . VAL A 1 490 ? -39.545 -8.113 -4.277 1.00 42.28 490 VAL A N 1
ATOM 3605 C CA . VAL A 1 490 ? -39.246 -6.703 -4.474 1.00 39.88 490 VAL A CA 1
ATOM 3606 C C . VAL A 1 490 ? -39.745 -6.293 -5.847 1.00 40.36 490 VAL A C 1
ATOM 3607 O O . VAL A 1 490 ? -40.393 -5.254 -6.000 1.00 39.75 490 VAL A O 1
ATOM 3611 N N . LEU A 1 491 ? -39.443 -7.118 -6.846 1.00 39.04 491 LEU A N 1
ATOM 3612 C CA . LEU A 1 491 ? -39.875 -6.837 -8.208 1.00 38.67 491 LEU A CA 1
ATOM 3613 C C . LEU A 1 491 ? -41.401 -6.878 -8.299 1.00 39.10 491 LEU A C 1
ATOM 3614 O O . LEU A 1 491 ? -42.008 -6.018 -8.929 1.00 37.29 491 LEU A O 1
ATOM 3619 N N . ARG A 1 492 ? -42.019 -7.863 -7.655 1.00 40.35 492 ARG A N 1
ATOM 3620 C CA . ARG A 1 492 ? -43.478 -7.969 -7.680 1.00 43.36 492 ARG A CA 1
ATOM 3621 C C . ARG A 1 492 ? -44.137 -6.705 -7.117 1.00 43.52 492 ARG A C 1
ATOM 3622 O O . ARG A 1 492 ? -45.069 -6.168 -7.718 1.00 45.42 492 ARG A O 1
ATOM 3630 N N . VAL A 1 493 ? -43.657 -6.230 -5.968 1.00 44.15 493 VAL A N 1
ATOM 3631 C CA . VAL A 1 493 ? -44.207 -5.018 -5.366 1.00 43.50 493 VAL A CA 1
ATOM 3632 C C . VAL A 1 493 ? -43.985 -3.859 -6.333 1.00 44.70 493 VAL A C 1
ATOM 3633 O O . VAL A 1 493 ? -44.856 -3.012 -6.526 1.00 44.70 493 VAL A O 1
ATOM 3637 N N . GLY A 1 494 ? -42.816 -3.833 -6.960 1.00 44.72 494 GLY A N 1
ATOM 3638 C CA . GLY A 1 494 ? -42.529 -2.775 -7.909 1.00 44.75 494 GLY A CA 1
ATOM 3639 C C . GLY A 1 494 ? -43.471 -2.832 -9.097 1.00 45.32 494 GLY A C 1
ATOM 3640 O O . GLY A 1 494 ? -43.932 -1.801 -9.591 1.00 44.83 494 GLY A O 1
ATOM 3641 N N . ARG A 1 495 ? -43.748 -4.044 -9.566 1.00 45.85 495 ARG A N 1
ATOM 3642 C CA . ARG A 1 495 ? -44.645 -4.235 -10.699 1.00 47.70 495 ARG A CA 1
ATOM 3643 C C . ARG A 1 495 ? -46.060 -3.798 -10.308 1.00 48.01 495 ARG A C 1
ATOM 3644 O O . ARG A 1 495 ? -46.737 -3.116 -11.076 1.00 46.85 495 ARG A O 1
ATOM 3652 N N . ALA A 1 496 ? -46.495 -4.183 -9.110 1.00 46.71 496 ALA A N 1
ATOM 3653 C CA . ALA A 1 496 ? -47.818 -3.804 -8.634 1.00 48.37 496 ALA A CA 1
ATOM 3654 C C . ALA A 1 496 ? -47.936 -2.277 -8.580 1.00 50.01 496 ALA A C 1
ATOM 3655 O O . ALA A 1 496 ? -48.938 -1.710 -9.017 1.00 49.87 496 ALA A O 1
ATOM 3657 N N . PHE A 1 497 ? -46.908 -1.610 -8.062 1.00 49.57 497 PHE A N 1
ATOM 3658 C CA . PHE A 1 497 ? -46.930 -0.153 -7.978 1.00 50.55 497 PHE A CA 1
ATOM 3659 C C . PHE A 1 497 ? -47.026 0.525 -9.350 1.00 51.86 497 PHE A C 1
ATOM 3660 O O . PHE A 1 497 ? -47.757 1.504 -9.506 1.00 49.39 497 PHE A O 1
ATOM 3668 N N . GLU A 1 498 ? -46.292 0.025 -10.342 1.00 53.06 498 GLU A N 1
ATOM 3669 C CA . GLU A 1 498 ? -46.350 0.637 -11.668 1.00 57.09 498 GLU A CA 1
ATOM 3670 C C . GLU A 1 498 ? -47.755 0.535 -12.260 1.00 58.06 498 GLU A C 1
ATOM 3671 O O . GLU A 1 498 ? -48.228 1.463 -12.915 1.00 58.94 498 GLU A O 1
ATOM 3677 N N . LYS A 1 499 ? -48.413 -0.598 -12.029 1.00 59.53 499 LYS A N 1
ATOM 3678 C CA . LYS A 1 499 ? -49.764 -0.821 -12.534 1.00 61.32 499 LYS A CA 1
ATOM 3679 C C . LYS A 1 499 ? -50.737 0.165 -11.900 1.00 61.86 499 LYS A C 1
ATOM 3680 O O . LYS A 1 499 ? -51.585 0.737 -12.584 1.00 62.83 499 LYS A O 1
ATOM 3686 N N . LEU A 1 500 ? -50.605 0.366 -10.594 1.00 61.07 500 LEU A N 1
ATOM 3687 C CA . LEU A 1 500 ? -51.462 1.297 -9.874 1.00 60.76 500 LEU A CA 1
ATOM 3688 C C . LEU A 1 500 ? -51.149 2.728 -10.298 1.00 61.24 500 LEU A C 1
ATOM 3689 O O . LEU A 1 500 ? -52.049 3.532 -10.542 1.00 61.24 500 LEU A O 1
ATOM 3694 N N . ARG A 1 501 ? -49.858 3.029 -10.377 1.00 61.16 501 ARG A N 1
ATOM 3695 C CA . ARG A 1 501 ? -49.372 4.349 -10.759 1.00 60.87 501 ARG A CA 1
ATOM 3696 C C . ARG A 1 501 ? -49.698 4.672 -12.214 1.00 61.45 501 ARG A C 1
ATOM 3697 O O . ARG A 1 501 ? -49.882 5.836 -12.578 1.00 61.22 501 ARG A O 1
ATOM 3705 N N . GLY A 1 502 ? -49.754 3.638 -13.043 1.00 61.05 502 GLY A N 1
ATOM 3706 C CA . GLY A 1 502 ? -50.035 3.842 -14.449 1.00 62.00 502 GLY A CA 1
ATOM 3707 C C . GLY A 1 502 ? -48.751 4.106 -15.216 1.00 63.35 502 GLY A C 1
ATOM 3708 O O . GLY A 1 502 ? -47.696 4.329 -14.618 1.00 62.88 502 GLY A O 1
ATOM 3709 N N . ALA A 1 503 ? -48.838 4.080 -16.541 1.00 63.62 503 ALA A N 1
ATOM 3710 C CA . ALA A 1 503 ? -47.675 4.315 -17.383 1.00 64.27 503 ALA A CA 1
ATOM 3711 C C . ALA A 1 503 ? -46.961 5.584 -16.947 1.00 64.27 503 ALA A C 1
ATOM 3712 O O . ALA A 1 503 ? -47.600 6.595 -16.659 1.00 64.28 503 ALA A O 1
ATOM 3714 N N . PHE A 1 504 ? -45.635 5.525 -16.888 1.00 63.87 504 PHE A N 1
ATOM 3715 C CA . PHE A 1 504 ? -44.852 6.686 -16.494 1.00 63.52 504 PHE A CA 1
ATOM 3716 C C . PHE A 1 504 ? -44.355 7.385 -17.753 1.00 64.61 504 PHE A C 1
ATOM 3717 O O . PHE A 1 504 ? -43.755 6.757 -18.627 1.00 63.83 504 PHE A O 1
ATOM 3725 N N . PRO A 1 505 ? -44.597 8.701 -17.856 1.00 65.71 505 PRO A N 1
ATOM 3726 C CA . PRO A 1 505 ? -44.193 9.517 -19.004 1.00 67.40 505 PRO A CA 1
ATOM 3727 C C . PRO A 1 505 ? -42.723 9.434 -19.398 1.00 69.76 505 PRO A C 1
ATOM 3728 O O . PRO A 1 505 ? -41.842 9.243 -18.558 1.00 69.78 505 PRO A O 1
ATOM 3732 N N . THR A 1 506 ? -42.478 9.585 -20.694 1.00 71.54 506 THR A N 1
ATOM 3733 C CA . THR A 1 506 ? -41.137 9.547 -21.255 1.00 73.92 506 THR A CA 1
ATOM 3734 C C . THR A 1 506 ? -40.654 10.978 -21.454 1.00 74.72 506 THR A C 1
ATOM 3735 O O . THR A 1 506 ? -41.436 11.856 -21.811 1.00 75.08 506 THR A O 1
ATOM 3739 N N . PRO A 1 507 ? -39.359 11.238 -21.217 1.00 75.94 507 PRO A N 1
ATOM 3740 C CA . PRO A 1 507 ? -38.862 12.602 -21.401 1.00 77.77 507 PRO A CA 1
ATOM 3741 C C . PRO A 1 507 ? -39.176 13.128 -22.797 1.00 79.46 507 PRO A C 1
ATOM 3742 O O . PRO A 1 507 ? -39.183 14.335 -23.030 1.00 80.20 507 PRO A O 1
ATOM 3746 N N . ALA A 1 508 ? -39.444 12.209 -23.719 1.00 81.36 508 ALA A N 1
ATOM 3747 C CA . ALA A 1 508 ? -39.775 12.567 -25.092 1.00 83.29 508 ALA A CA 1
ATOM 3748 C C . ALA A 1 508 ? -41.225 13.040 -25.144 1.00 85.08 508 ALA A C 1
ATOM 3749 O O . ALA A 1 508 ? -41.885 12.951 -26.181 1.00 85.23 508 ALA A O 1
ATOM 3751 N N . GLU A 1 509 ? -41.714 13.542 -24.014 1.00 87.18 509 GLU A N 1
ATOM 3752 C CA . GLU A 1 509 ? -43.084 14.025 -23.909 1.00 88.13 509 GLU A CA 1
ATOM 3753 C C . GLU A 1 509 ? -43.154 15.209 -22.950 1.00 88.42 509 GLU A C 1
ATOM 3754 O O . GLU A 1 509 ? -42.678 16.301 -23.263 1.00 89.07 509 GLU A O 1
#

Secondary structure (DSSP, 8-state):
-PPPPPHHHHHHHHHHTTPPPPTTHHHHHHHHHHHHTHHHHHHHHHHHHHS-PPP----EE---TTT-TTS-EEEEEEE--SS--TTTT-EEEEETTB--TTS-B-TT-TTTTTB--SS--HHHHHHHHTT-EEEEEE---GGG--SSSS--TT-PPEETTEEEEE--SSSHHHHHHHHTTSSSEEEEEESSSTTHHHHHHHTSEEEEPSTTTS--TTB--S-GGG-EEEEEESSHHHHHHHHHHH-S--SS-TTS-TT-----SSTTTTS--TT-EEEEEGGGS--SSS-HHHHHHHHHHHHGGGGGT-EEEEE--THHHHHHHHHHHIIIIIHIIIIITTTTT-SSS-S---HHHHHHHHHHHHHSGGGS-HHHHHHHHHHHHHHTTTTTHHHHHHHHHHHHHHHHHHHHHHH-SEEEEES-SS--PBPPPTT--HHHHHHHHHTT-TTTHHHHHH---EEEEEEEEETTEEEEEEEE-STT-HHHHHHHHHHHHHHH-PPPPTT-

InterPro domains:
  IPR000120 Amidase [PTHR11895] (86-501)
  IPR020556 Amidase, conserved site [PS00571] (169-200)
  IPR023631 Amidase signature domain [PF01425] (84-491)
  IPR036928 Amidase signature (AS) superfamily [G3DSA:3.90.1300.10] (56-521)
  IPR036928 Amidase signature (AS) superfamily [SSF75304] (36-505)

B-factor: mean 51.79, std 12.04, range [20.53, 96.1]